Protein AF-0000000067512327 (afdb_homodimer)

pLDDT: mean 90.45, std 7.85, range [46.34, 98.44]

Nearest PDB structures (foldseek):
  7wkw-assembly1_B  TM=7.714E-01  e=4.651E-09  Arabidopsis thaliana
  7qpa-assembly1_A  TM=7.394E-01  e=1.123E-07  Arabidopsis thaliana
  7y9t-assembly1_B  TM=7.752E-01  e=3.943E-07  Arabidopsis thaliana
  3zuy-assembly1_A  TM=5.742E-01  e=1.056E-03  Neisseria meningitidis
  4n7x-assembly1_A  TM=6.232E-01  e=2.964E-03  Yersinia frederiksenii

Organism: Thermus thermophilus (strain ATCC 27634 / DSM 579 / HB8) (NCBI:txid300852)

Sequence (600 aa):
MPRMEALFNTVVPVALVVLSGYLLGRRLEMDLSTLSRLTLYALVPALILDSMYRAEYTLEGVWGLVLGFSLTYALLFLLVQGAGKLFGLSRETTKTLLVCGLFPNSGNMGLSLVYFALGEEGLRRAVVYFLLSSALMFGLGPAFIRGGGLKEGLLFTLRLPLFYALFLGLLLKALGLSLPFRLEEGVRLMGQAAIPVLLLTLGMQMGKTRFHLGPFEGAASALRLLLAPLVAYGVGALLGLPRLEHQVLVLQSATPVAVNAFLLTREFGGDALRVARSVVVSTFLAFLTVPLVLYLLGVRMPRMEALFNTVVPVALVVLSGYLLGRRLEMDLSTLSRLTLYALVPALILDSMYRAEYTLEGVWGLVLGFSLTYALLFLLVQGAGKLFGLSRETTKTLLVCGLFPNSGNMGLSLVYFALGEEGLRRAVVYFLLSSALMFGLGPAFIRGGGLKEGLLFTLRLPLFYALFLGLLLKALGLSLPFRLEEGVRLMGQAAIPVLLLTLGMQMGKTRFHLGPFEGAASALRLLLAPLVAYGVGALLGLPRLEHQVLVLQSATPVAVNAFLLTREFGGDALRVARSVVVSTFLAFLTVPLVLYLLGVR

Secondary structure (DSSP, 8-state):
-HHHHHHHHHHHHHHHHHHHHHHHHHHS---HHHHHHHIIIIIHHHHHHHHHHH----HHHHHHHHHHHHHHHHHHHHHHHHHHHHTT--HHHHHHHHHHHH-B-IIIIIHHHHHHHHHHHHHHHHHHHHHHHHHHHHHHHHHHHH---HHHHHHHHHTSHHHHHHHHHHHHHHTTPPPGGGHHHHHHHHHHTHHHHHHHHHHHHHTTS-----HHHHHHHHIIIIIHHHHHHHHHHHHT--HHHHHHHHHHHTS-B-HHHHHHHHHH-S-HHHHHHHHHHHHHHHHHHHHHHHHHHT--/-HHHHHHHHHHHHHHHHHHHHHHHHHHS---HHHHHHHIIIIIHHHHHHHHHHH----HHHHHHHHHHHHHHHHHHHHHHHHHHHHTT--HHHHHHHHHHHH-B-IIIIIHHHHHHHHHHHHHHHHHHHHHHHHHHHHHHHHHHHH---HHHHHHHHHTSHHHHHHHHHHHHHHTTPPPGGGHHHHHHHHHHTHHHHHHHHHHHHHTTS-----HHHHHHHHIIIIIHHHHHHHHHHHHT--HHHHHHHHHHHTS-B-HHHHHHHHHH-S-HHHHHHHHHHHHHHHHHHHHHHHHHHT--

Solvent-accessible surface area (backbone atoms only — not comparable to full-atom values): 28444 Å² total; per-residue (Å²): 111,77,59,60,50,35,36,38,38,34,48,44,15,53,49,49,39,21,49,51,17,23,52,45,44,71,75,41,89,64,54,64,67,35,56,49,48,47,34,52,70,46,15,42,19,24,30,40,20,46,34,42,43,66,55,85,74,50,70,66,45,53,52,39,42,54,51,36,49,52,51,31,53,52,48,50,51,50,50,50,54,48,47,23,62,73,70,65,48,53,72,66,55,36,43,50,42,45,48,36,47,71,27,53,18,25,60,45,52,17,38,45,49,35,31,60,66,51,34,70,72,33,29,43,54,32,49,52,52,31,50,53,51,48,43,46,41,43,18,43,36,48,22,65,53,58,66,47,59,64,64,61,9,44,55,51,37,69,67,37,54,47,58,55,22,38,51,50,12,42,50,37,40,74,68,65,58,76,63,68,49,45,37,57,54,25,36,39,43,32,16,56,23,24,48,41,52,33,24,22,48,49,16,26,54,48,62,72,51,73,81,50,87,45,73,64,31,47,50,33,24,44,39,14,45,47,47,37,19,49,46,24,43,52,43,22,58,74,70,62,43,55,67,66,49,33,49,41,50,20,52,34,35,28,21,23,29,18,67,62,49,24,56,48,22,60,71,47,36,72,63,30,65,59,42,45,24,21,22,43,41,15,46,62,48,28,72,64,42,44,44,54,50,36,56,73,67,64,61,109,111,76,59,61,49,36,35,39,38,32,48,44,14,54,47,50,38,21,48,50,16,23,52,45,43,71,74,41,90,65,55,63,66,36,55,48,48,46,34,52,69,44,15,42,19,23,31,39,20,45,33,42,44,66,55,85,73,50,70,67,44,54,51,39,43,53,50,34,51,51,51,31,53,51,48,51,50,51,50,49,53,48,48,23,62,74,69,64,49,52,72,66,55,37,43,49,42,46,48,37,48,71,27,51,18,26,60,44,51,18,37,43,48,35,32,60,67,51,34,70,71,32,30,44,55,34,50,53,51,31,51,54,51,48,43,47,42,42,18,43,37,47,21,64,51,56,65,47,58,65,65,62,8,43,56,50,37,68,68,38,54,48,58,54,21,39,51,50,12,43,49,37,42,75,67,64,60,74,63,68,46,44,38,57,56,24,36,40,43,32,15,56,23,25,48,42,51,33,25,23,48,50,15,26,54,48,61,74,50,72,81,49,86,45,73,63,31,47,50,34,25,43,40,13,44,47,48,36,19,49,46,25,43,53,44,26,59,74,70,61,43,55,68,67,47,33,49,41,50,20,53,35,35,28,21,24,30,20,68,62,49,25,56,48,23,61,71,46,35,71,63,28,65,59,42,44,24,21,22,44,43,14,46,61,49,28,73,64,43,44,42,55,52,38,55,74,67,64,60,109

Structure (mmCIF, N/CA/C/O backbone):
data_AF-0000000067512327-model_v1
#
loop_
_entity.id
_entity.type
_entity.pdbx_description
1 polymer Transporter
#
loop_
_atom_site.group_PDB
_atom_site.id
_atom_site.type_symbol
_atom_site.label_atom_id
_atom_site.label_alt_id
_atom_site.label_comp_id
_atom_site.label_asym_id
_atom_site.label_entity_id
_atom_site.label_seq_id
_atom_site.pdbx_PDB_ins_code
_atom_site.Cartn_x
_atom_site.Cartn_y
_atom_site.Cartn_z
_atom_site.occupancy
_atom_site.B_iso_or_equiv
_atom_site.auth_seq_id
_atom_site.auth_comp_id
_atom_site.auth_asym_id
_atom_site.auth_atom_id
_atom_site.pdbx_PDB_model_num
ATOM 1 N N . MET A 1 1 ? 24.516 -23.25 7.547 1 46.34 1 MET A N 1
ATOM 2 C CA . MET A 1 1 ? 25.141 -23.156 6.227 1 46.34 1 MET A CA 1
ATOM 3 C C . MET A 1 1 ? 24.594 -21.969 5.449 1 46.34 1 MET A C 1
ATOM 5 O O . MET A 1 1 ? 23.453 -21.578 5.629 1 46.34 1 MET A O 1
ATOM 9 N N . PRO A 1 2 ? 25.359 -21.172 4.93 1 54.31 2 PRO A N 1
ATOM 10 C CA . PRO A 1 2 ? 25.141 -19.906 4.238 1 54.31 2 PRO A CA 1
ATOM 11 C C . PRO A 1 2 ? 24 -19.984 3.225 1 54.31 2 PRO A C 1
ATOM 13 O O . PRO A 1 2 ? 23.219 -19.031 3.092 1 54.31 2 PRO A O 1
ATOM 16 N N . ARG A 1 3 ? 23.781 -21.109 2.572 1 62.19 3 ARG A N 1
ATOM 17 C CA . ARG A 1 3 ? 22.797 -21.25 1.5 1 62.19 3 ARG A CA 1
ATOM 18 C C . ARG A 1 3 ? 21.375 -21.312 2.059 1 62.19 3 ARG A C 1
ATOM 20 O O . ARG A 1 3 ? 20.469 -20.703 1.511 1 62.19 3 ARG A O 1
ATOM 27 N N . MET A 1 4 ? 21.312 -22 3.176 1 69 4 MET A N 1
ATOM 28 C CA . MET A 1 4 ? 20 -22.125 3.797 1 69 4 MET A CA 1
ATOM 29 C C . MET A 1 4 ? 19.484 -20.781 4.301 1 69 4 MET A C 1
ATOM 31 O O . MET A 1 4 ? 18.297 -20.484 4.195 1 69 4 MET A O 1
ATOM 35 N N . GLU A 1 5 ? 20.406 -20.047 4.691 1 73.75 5 GLU A N 1
ATOM 36 C CA . GLU A 1 5 ? 20.031 -18.719 5.176 1 73.75 5 GLU A CA 1
ATOM 37 C C . GLU A 1 5 ? 19.484 -17.859 4.043 1 73.75 5 GLU A C 1
ATOM 39 O O . GLU A 1 5 ? 18.531 -17.094 4.242 1 73.75 5 GLU A O 1
ATOM 44 N N . ALA A 1 6 ? 20.047 -18.109 3.006 1 72.06 6 ALA A N 1
ATOM 45 C CA . ALA A 1 6 ? 19.625 -17.328 1.853 1 72.06 6 ALA A CA 1
ATOM 46 C C . ALA A 1 6 ? 18.203 -17.656 1.441 1 72.06 6 ALA A C 1
ATOM 48 O O . ALA A 1 6 ? 17.438 -16.781 1.052 1 72.06 6 ALA A O 1
ATOM 49 N N . LEU A 1 7 ? 17.922 -18.891 1.667 1 78 7 LEU A N 1
ATOM 50 C CA . LEU A 1 7 ? 16.578 -19.344 1.303 1 78 7 LEU A CA 1
ATOM 51 C C . LEU A 1 7 ? 15.539 -18.75 2.23 1 78 7 LEU A C 1
ATOM 53 O O . LEU A 1 7 ? 14.492 -18.281 1.772 1 78 7 LEU A O 1
ATOM 57 N N . PHE A 1 8 ? 15.953 -18.641 3.404 1 82.81 8 PHE A N 1
ATOM 58 C CA . PHE A 1 8 ? 15.016 -18.109 4.387 1 82.81 8 PHE A CA 1
ATOM 59 C C . PHE A 1 8 ? 14.93 -16.594 4.289 1 82.81 8 PHE A C 1
ATOM 61 O O . PHE A 1 8 ? 13.898 -16 4.629 1 82.81 8 PHE A O 1
ATOM 68 N N . ASN A 1 9 ? 15.914 -16.031 3.676 1 82.75 9 ASN A N 1
ATOM 69 C CA . ASN A 1 9 ? 15.938 -14.578 3.502 1 82.75 9 ASN A CA 1
ATOM 70 C C . ASN A 1 9 ? 14.898 -14.117 2.486 1 82.75 9 ASN A C 1
ATOM 72 O O . ASN A 1 9 ? 14.484 -12.953 2.496 1 82.75 9 ASN A O 1
ATOM 76 N N . THR A 1 10 ? 14.484 -15.062 1.72 1 83.75 10 THR A N 1
ATOM 77 C CA . THR A 1 10 ? 13.484 -14.727 0.713 1 83.75 10 THR A CA 1
ATOM 78 C C . THR A 1 10 ? 12.078 -15.023 1.229 1 83.75 10 THR A C 1
ATOM 80 O O . THR A 1 10 ? 11.164 -14.211 1.061 1 83.75 10 THR A O 1
ATOM 83 N N . VAL A 1 11 ? 11.953 -16.016 1.923 1 89.25 11 VAL A N 1
ATOM 84 C CA . VAL A 1 11 ? 10.625 -16.547 2.24 1 89.25 11 VAL A CA 1
ATOM 85 C C . VAL A 1 11 ? 10.109 -15.906 3.529 1 89.25 11 VAL A C 1
ATOM 87 O O . VAL A 1 11 ? 8.922 -15.633 3.66 1 89.25 11 VAL A O 1
ATOM 90 N N . VAL A 1 12 ? 10.961 -15.609 4.434 1 90.5 12 VAL A N 1
ATOM 91 C CA . VAL A 1 12 ? 10.555 -15.195 5.773 1 90.5 12 VAL A CA 1
ATOM 92 C C . VAL A 1 12 ? 9.922 -13.805 5.715 1 90.5 12 VAL A C 1
ATOM 94 O O . VAL A 1 12 ? 8.883 -13.562 6.336 1 90.5 12 VAL A O 1
ATOM 97 N N . PRO A 1 13 ? 10.484 -12.891 4.977 1 92 13 PRO A N 1
ATOM 98 C CA . PRO A 1 13 ? 9.812 -11.594 4.863 1 92 13 PRO A CA 1
ATOM 99 C C . PRO A 1 13 ? 8.414 -11.703 4.258 1 92 13 PRO A C 1
ATOM 101 O O . PRO A 1 13 ? 7.488 -11.023 4.707 1 92 13 PRO A O 1
ATOM 104 N N . VAL A 1 14 ? 8.32 -12.523 3.297 1 92.44 14 VAL A N 1
ATOM 105 C CA . VAL A 1 14 ? 7.023 -12.742 2.656 1 92.44 14 VAL A CA 1
ATOM 106 C C . VAL A 1 14 ? 6.043 -13.344 3.658 1 92.44 14 VAL A C 1
ATOM 108 O O . VAL A 1 14 ? 4.902 -12.898 3.77 1 92.44 14 VAL A O 1
ATOM 111 N N . ALA A 1 15 ? 6.527 -14.297 4.367 1 93.56 15 ALA A N 1
ATOM 112 C CA . ALA A 1 15 ? 5.711 -14.969 5.375 1 93.56 15 ALA A CA 1
ATOM 113 C C . ALA A 1 15 ? 5.262 -13.992 6.457 1 93.56 15 ALA A C 1
ATOM 115 O O . ALA A 1 15 ? 4.137 -14.086 6.953 1 93.56 15 ALA A O 1
ATOM 116 N N . LEU A 1 16 ? 6.094 -13.102 6.82 1 94.38 16 LEU A N 1
ATOM 117 C CA . LEU A 1 16 ? 5.77 -12.109 7.844 1 94.38 16 LEU A CA 1
ATOM 118 C C . LEU A 1 16 ? 4.59 -11.25 7.414 1 94.38 16 LEU A C 1
ATOM 120 O O . LEU A 1 16 ? 3.682 -10.992 8.203 1 94.38 16 LEU A O 1
ATOM 124 N N . VAL A 1 17 ? 4.602 -10.812 6.184 1 95.62 17 VAL A N 1
ATOM 125 C CA . VAL A 1 17 ? 3.541 -9.938 5.695 1 95.62 17 VAL A CA 1
ATOM 126 C C . VAL A 1 17 ? 2.23 -10.719 5.602 1 95.62 17 VAL A C 1
ATOM 128 O O . VAL A 1 17 ? 1.178 -10.227 6.008 1 95.62 17 VAL A O 1
ATOM 131 N N . VAL A 1 18 ? 2.32 -11.953 5.125 1 94.56 18 VAL A N 1
ATOM 132 C CA . VAL A 1 18 ? 1.135 -12.797 5.031 1 94.56 18 VAL A CA 1
ATOM 133 C C . VAL A 1 18 ? 0.573 -13.055 6.426 1 94.56 18 VAL A C 1
ATOM 135 O O . VAL A 1 18 ? -0.638 -12.977 6.641 1 94.56 18 VAL A O 1
ATOM 138 N N . LEU A 1 19 ? 1.447 -13.367 7.332 1 95.06 19 LEU A N 1
ATOM 139 C CA . LEU A 1 19 ? 1.028 -13.633 8.703 1 95.06 19 LEU A CA 1
ATOM 140 C C . LEU A 1 19 ? 0.368 -12.406 9.32 1 95.06 19 LEU A C 1
ATOM 142 O O . LEU A 1 19 ? -0.616 -12.523 10.055 1 95.06 19 LEU A O 1
ATOM 146 N N . SER A 1 20 ? 0.901 -11.258 9.078 1 96.31 20 SER A N 1
ATOM 147 C CA . SER A 1 20 ? 0.297 -10.016 9.555 1 96.31 20 SER A CA 1
ATOM 148 C C . SER A 1 20 ? -1.125 -9.852 9.031 1 96.31 20 SER A C 1
ATOM 150 O O . SER A 1 20 ? -2.025 -9.453 9.773 1 96.31 20 SER A O 1
ATOM 152 N N . GLY A 1 21 ? -1.247 -10.117 7.738 1 96 21 GLY A N 1
ATOM 153 C CA . GLY A 1 21 ? -2.588 -10.102 7.176 1 96 21 GLY A CA 1
ATOM 154 C C . GLY A 1 21 ? -3.514 -11.125 7.816 1 96 21 GLY A C 1
ATOM 155 O O . GLY A 1 21 ? -4.668 -10.812 8.117 1 96 21 GLY A O 1
ATOM 156 N N . TYR A 1 22 ? -2.988 -12.281 8.031 1 94.44 22 TYR A N 1
ATOM 157 C CA . TYR A 1 22 ? -3.754 -13.352 8.664 1 94.44 22 TYR A CA 1
ATOM 158 C C . TYR A 1 22 ? -4.254 -12.93 10.039 1 94.44 22 TYR A C 1
ATOM 160 O O . TYR A 1 22 ? -5.438 -13.094 10.352 1 94.44 22 TYR A O 1
ATOM 168 N N . LEU A 1 23 ? -3.432 -12.352 10.828 1 95.44 23 LEU A N 1
ATOM 169 C CA . LEU A 1 23 ? -3.773 -11.93 12.18 1 95.44 23 LEU A CA 1
ATOM 170 C C . LEU A 1 23 ? -4.75 -10.758 12.156 1 95.44 23 LEU A C 1
ATOM 172 O O . LEU A 1 23 ? -5.695 -10.719 12.938 1 95.44 23 LEU A O 1
ATOM 176 N N . LEU A 1 24 ? -4.531 -9.898 11.266 1 94.44 24 LEU A N 1
ATOM 177 C CA . LEU A 1 24 ? -5.406 -8.734 11.141 1 94.44 24 LEU A CA 1
ATOM 178 C C . LEU A 1 24 ? -6.816 -9.156 10.734 1 94.44 24 LEU A C 1
ATOM 180 O O . LEU A 1 24 ? -7.801 -8.664 11.289 1 94.44 24 LEU A O 1
ATOM 184 N N . GLY A 1 25 ? -6.871 -9.992 9.766 1 93.62 25 GLY A N 1
ATOM 185 C CA . GLY A 1 25 ? -8.156 -10.469 9.281 1 93.62 25 GLY A CA 1
ATOM 186 C C . GLY A 1 25 ? -8.93 -11.258 10.328 1 93.62 25 GLY A C 1
ATOM 187 O O . GLY A 1 25 ? -10.164 -11.281 10.297 1 93.62 25 GLY A O 1
ATOM 188 N N . ARG A 1 26 ? -8.266 -11.883 11.242 1 92.81 26 ARG A N 1
ATOM 189 C CA . ARG A 1 26 ? -8.914 -12.648 12.305 1 92.81 26 ARG A CA 1
ATOM 190 C C . ARG A 1 26 ? -9.391 -11.734 13.422 1 92.81 26 ARG A C 1
ATOM 192 O O . ARG A 1 26 ? -10.375 -12.039 14.102 1 92.81 26 ARG A O 1
ATOM 199 N N . ARG A 1 27 ? -8.773 -10.609 13.578 1 92.25 27 ARG A N 1
ATOM 200 C CA . ARG A 1 27 ? -9.039 -9.75 14.727 1 92.25 27 ARG A CA 1
ATOM 201 C C . ARG A 1 27 ? -10.016 -8.641 14.359 1 92.25 27 ARG A C 1
ATOM 203 O O . ARG A 1 27 ? -10.758 -8.148 15.219 1 92.25 27 ARG A O 1
ATOM 210 N N . LEU A 1 28 ? -9.961 -8.258 13.133 1 93 28 LEU A N 1
ATOM 211 C CA . LEU A 1 28 ? -10.789 -7.137 12.711 1 93 28 LEU A CA 1
ATOM 212 C C . LEU A 1 28 ? -11.664 -7.523 11.523 1 93 28 LEU A C 1
ATOM 214 O O . LEU A 1 28 ? -11.289 -8.375 10.719 1 93 28 LEU A O 1
ATOM 218 N N . GLU A 1 29 ? -12.812 -6.867 11.445 1 92.88 29 GLU A N 1
ATOM 219 C CA . GLU A 1 29 ? -13.664 -7.051 10.273 1 92.88 29 GLU A CA 1
ATOM 220 C C . GLU A 1 29 ? -13.109 -6.309 9.062 1 92.88 29 GLU A C 1
ATOM 222 O O . GLU A 1 29 ? -13.031 -5.078 9.062 1 92.88 29 GLU A O 1
ATOM 227 N N . MET A 1 30 ? -12.766 -7.09 8.07 1 94.81 30 MET A N 1
ATOM 228 C CA . MET A 1 30 ? -12.195 -6.527 6.848 1 94.81 30 MET A CA 1
ATOM 229 C C . MET A 1 30 ? -13.047 -6.879 5.633 1 94.81 30 MET A C 1
ATOM 231 O O . MET A 1 30 ? -13.531 -8.008 5.516 1 94.81 30 MET A O 1
ATOM 235 N N . ASP A 1 31 ? -13.234 -5.914 4.805 1 95.56 31 ASP A N 1
ATOM 236 C CA . ASP A 1 31 ? -13.922 -6.148 3.535 1 95.56 31 ASP A CA 1
ATOM 237 C C . ASP A 1 31 ? -12.922 -6.488 2.428 1 95.56 31 ASP A C 1
ATOM 239 O O . ASP A 1 31 ? -12.359 -5.59 1.796 1 95.56 31 ASP A O 1
ATOM 243 N N . LEU A 1 32 ? -12.844 -7.73 2.107 1 92.69 32 LEU A N 1
ATOM 244 C CA . LEU A 1 32 ? -11.859 -8.211 1.144 1 92.69 32 LEU A CA 1
ATOM 245 C C . LEU A 1 32 ? -12.156 -7.672 -0.252 1 92.69 32 LEU A C 1
ATOM 247 O O . LEU A 1 32 ? -11.242 -7.484 -1.058 1 92.69 32 LEU A O 1
ATOM 251 N N . SER A 1 33 ? -13.383 -7.414 -0.538 1 92.69 33 SER A N 1
ATOM 252 C CA . SER A 1 33 ? -13.734 -6.855 -1.84 1 92.69 33 SER A CA 1
ATOM 253 C C . SER A 1 33 ? -13.102 -5.484 -2.041 1 92.69 33 SER A C 1
ATOM 255 O O . SER A 1 33 ? -12.664 -5.152 -3.145 1 92.69 33 SER A O 1
ATOM 257 N N . THR A 1 34 ? -13.062 -4.727 -0.989 1 95.88 34 THR A N 1
ATOM 258 C CA . THR A 1 34 ? -12.445 -3.406 -1.041 1 95.88 34 THR A CA 1
ATOM 259 C C . THR A 1 34 ? -10.953 -3.52 -1.341 1 95.88 34 THR A C 1
ATOM 261 O O . THR A 1 34 ? -10.422 -2.779 -2.172 1 95.88 34 THR A O 1
ATOM 264 N N . LEU A 1 35 ? -10.297 -4.406 -0.688 1 95.44 35 LEU A N 1
ATOM 265 C CA . LEU A 1 35 ? -8.867 -4.594 -0.899 1 95.44 35 LEU A CA 1
ATOM 266 C C . LEU A 1 35 ? -8.594 -5.129 -2.301 1 95.44 35 LEU A C 1
ATOM 268 O O . LEU A 1 35 ? -7.625 -4.719 -2.945 1 95.44 35 LEU A O 1
ATOM 272 N N . SER A 1 36 ? -9.414 -5.98 -2.766 1 91 36 SER A N 1
ATOM 273 C CA . SER A 1 36 ? -9.281 -6.52 -4.117 1 91 36 SER A CA 1
ATOM 274 C C . SER A 1 36 ? -9.477 -5.434 -5.168 1 91 36 SER A C 1
ATOM 276 O O . SER A 1 36 ? -8.727 -5.355 -6.137 1 91 36 SER A O 1
ATOM 278 N N . ARG A 1 37 ? -10.469 -4.633 -4.945 1 92.81 37 ARG A N 1
ATOM 279 C CA . ARG A 1 37 ? -10.727 -3.539 -5.875 1 92.81 37 ARG A CA 1
ATOM 280 C C . ARG A 1 37 ? -9.57 -2.545 -5.887 1 92.81 37 ARG A C 1
ATOM 282 O O . ARG A 1 37 ? -9.156 -2.078 -6.953 1 92.81 37 ARG A O 1
ATOM 289 N N . LEU A 1 38 ? -9.094 -2.254 -4.723 1 95.69 38 LEU A N 1
ATOM 290 C CA . LEU A 1 38 ? -7.965 -1.341 -4.605 1 95.69 38 LEU A CA 1
ATOM 291 C C . LEU A 1 38 ? -6.77 -1.853 -5.398 1 95.69 38 LEU A C 1
ATOM 293 O O . LEU A 1 38 ? -6.145 -1.096 -6.148 1 95.69 38 LEU A O 1
ATOM 297 N N . THR A 1 39 ? -6.434 -3.105 -5.238 1 94.62 39 THR A N 1
ATOM 298 C CA . THR A 1 39 ? -5.262 -3.686 -5.883 1 94.62 39 THR A CA 1
ATOM 299 C C . THR A 1 39 ? -5.496 -3.852 -7.383 1 94.62 39 THR A C 1
ATOM 301 O O . THR A 1 39 ? -4.629 -3.52 -8.195 1 94.62 39 THR A O 1
ATOM 304 N N . LEU A 1 40 ? -6.664 -4.281 -7.762 1 90.31 40 LEU A N 1
ATOM 305 C CA . LEU A 1 40 ? -6.965 -4.613 -9.148 1 90.31 40 LEU A CA 1
ATOM 306 C C . LEU A 1 40 ? -7.074 -3.354 -10 1 90.31 40 LEU A C 1
ATOM 308 O O . LEU A 1 40 ? -6.676 -3.35 -11.164 1 90.31 40 LEU A O 1
ATOM 312 N N . TYR A 1 41 ? -7.57 -2.277 -9.391 1 93.19 41 TYR A N 1
ATOM 313 C CA . TYR A 1 41 ? -7.922 -1.138 -10.227 1 93.19 41 TYR A CA 1
ATOM 314 C C . TYR A 1 41 ? -6.93 0.004 -10.039 1 93.19 41 TYR A C 1
ATOM 316 O O . TYR A 1 41 ? -6.898 0.941 -10.844 1 93.19 41 TYR A O 1
ATOM 324 N N . ALA A 1 42 ? -6.125 -0.118 -9.055 1 95.69 42 ALA A N 1
ATOM 325 C CA . ALA A 1 42 ? -5.23 1.017 -8.836 1 95.69 42 ALA A CA 1
ATOM 326 C C . ALA A 1 42 ? -3.785 0.556 -8.688 1 95.69 42 ALA A C 1
ATOM 328 O O . ALA A 1 42 ? -2.924 0.925 -9.484 1 95.69 42 ALA A O 1
ATOM 329 N N . LEU A 1 43 ? -3.5 -0.317 -7.762 1 96.88 43 LEU A N 1
ATOM 330 C CA . LEU A 1 43 ? -2.127 -0.609 -7.371 1 96.88 43 LEU A CA 1
ATOM 331 C C . LEU A 1 43 ? -1.437 -1.479 -8.414 1 96.88 43 LEU A C 1
ATOM 333 O O . LEU A 1 43 ? -0.333 -1.162 -8.867 1 96.88 43 LEU A O 1
ATOM 337 N N . VAL A 1 44 ? -2.082 -2.533 -8.836 1 94.44 44 VAL A N 1
ATOM 338 C CA . VAL A 1 44 ? -1.479 -3.475 -9.773 1 94.44 44 VAL A CA 1
ATOM 339 C C . VAL A 1 44 ? -1.31 -2.811 -11.133 1 94.44 44 VAL A C 1
ATOM 341 O O . VAL A 1 44 ? -0.242 -2.896 -11.742 1 94.44 44 VAL A O 1
ATOM 344 N N . PRO A 1 45 ? -2.334 -2.109 -11.602 1 94.38 45 PRO A N 1
ATOM 345 C CA . PRO A 1 45 ? -2.123 -1.383 -12.859 1 94.38 45 PRO A CA 1
ATOM 346 C C . PRO A 1 45 ? -0.947 -0.412 -12.789 1 94.38 45 PRO A C 1
ATOM 348 O O . PRO A 1 45 ? -0.184 -0.289 -13.75 1 94.38 45 PRO A O 1
ATOM 351 N N . ALA A 1 46 ? -0.814 0.252 -11.68 1 95.69 46 ALA A N 1
ATOM 352 C CA . ALA A 1 46 ? 0.316 1.161 -11.508 1 95.69 46 ALA A CA 1
ATOM 353 C C . ALA A 1 46 ? 1.64 0.401 -11.531 1 95.69 46 ALA A C 1
ATOM 355 O O . ALA A 1 46 ? 2.619 0.866 -12.125 1 95.69 46 ALA A O 1
ATOM 356 N N . LEU A 1 47 ? 1.679 -0.713 -10.898 1 94.62 47 LEU A N 1
ATOM 357 C CA . LEU A 1 47 ? 2.875 -1.549 -10.883 1 94.62 47 LEU A CA 1
ATOM 358 C C . LEU A 1 47 ? 3.244 -1.985 -12.297 1 94.62 47 LEU A C 1
ATOM 360 O O . LEU A 1 47 ? 4.414 -1.918 -12.688 1 94.62 47 LEU A O 1
ATOM 364 N N . ILE A 1 48 ? 2.254 -2.43 -13.039 1 93.94 48 ILE A N 1
ATOM 365 C CA . ILE A 1 48 ? 2.469 -2.904 -14.398 1 93.94 48 ILE A CA 1
ATOM 366 C C . ILE A 1 48 ? 2.957 -1.754 -15.273 1 93.94 48 ILE A C 1
ATOM 368 O O . ILE A 1 48 ? 3.934 -1.9 -16.016 1 93.94 48 ILE A O 1
ATOM 372 N N . LEU A 1 49 ? 2.264 -0.608 -15.164 1 93.69 49 LEU A N 1
ATOM 373 C CA . LEU A 1 49 ? 2.66 0.564 -15.938 1 93.69 49 LEU A CA 1
ATOM 374 C C . LEU A 1 49 ? 4.105 0.949 -15.633 1 93.69 49 LEU A C 1
ATOM 376 O O . LEU A 1 49 ? 4.902 1.153 -16.547 1 93.69 49 LEU A O 1
ATOM 380 N N . ASP A 1 50 ? 4.438 1.009 -14.391 1 92.75 50 ASP A N 1
ATOM 381 C CA . ASP A 1 50 ? 5.789 1.376 -13.977 1 92.75 50 ASP A CA 1
ATOM 382 C C . ASP A 1 50 ? 6.812 0.357 -14.477 1 92.75 50 ASP A C 1
ATOM 384 O O . ASP A 1 50 ? 7.887 0.73 -14.953 1 92.75 50 ASP A O 1
ATOM 388 N N . SER A 1 51 ? 6.488 -0.917 -14.328 1 90.19 51 SER A N 1
ATOM 389 C CA . SER A 1 51 ? 7.387 -1.996 -14.727 1 90.19 51 SER A CA 1
ATOM 390 C C . SER A 1 51 ? 7.641 -1.98 -16.234 1 90.19 51 SER A C 1
ATOM 392 O O . SER A 1 51 ? 8.781 -2.152 -16.672 1 90.19 51 SER A O 1
ATOM 394 N N . MET A 1 52 ? 6.613 -1.785 -16.984 1 89.69 52 MET A N 1
ATOM 395 C CA . MET A 1 52 ? 6.738 -1.788 -18.438 1 89.69 52 MET A CA 1
ATOM 396 C C . MET A 1 52 ? 7.449 -0.53 -18.922 1 89.69 52 MET A C 1
ATOM 398 O O . MET A 1 52 ? 8.242 -0.585 -19.859 1 89.69 52 MET A O 1
ATOM 402 N N . TYR A 1 53 ? 7.105 0.541 -18.234 1 87.81 53 TYR A N 1
ATOM 403 C CA . TYR A 1 53 ? 7.723 1.815 -18.578 1 87.81 53 TYR A CA 1
ATOM 404 C C . TYR A 1 53 ? 9.234 1.764 -18.375 1 87.81 53 TYR A C 1
ATOM 406 O O . TYR A 1 53 ? 9.992 2.355 -19.141 1 87.81 53 TYR A O 1
ATOM 414 N N . ARG A 1 54 ? 9.68 0.997 -17.453 1 86.25 54 ARG A N 1
ATOM 415 C CA . ARG A 1 54 ? 11.086 0.978 -17.094 1 86.25 54 ARG A CA 1
ATOM 416 C C . ARG A 1 54 ? 11.773 -0.276 -17.625 1 86.25 54 ARG A C 1
ATOM 418 O O . ARG A 1 54 ? 12.984 -0.455 -17.438 1 86.25 54 ARG A O 1
ATOM 425 N N . ALA A 1 55 ? 11.086 -1.088 -18.219 1 82.38 55 ALA A N 1
ATOM 426 C CA . ALA A 1 55 ? 11.578 -2.4 -18.625 1 82.38 55 ALA A CA 1
ATOM 427 C C . ALA A 1 55 ? 12.68 -2.27 -19.672 1 82.38 55 ALA A C 1
ATOM 429 O O . ALA A 1 55 ? 12.578 -1.456 -20.594 1 82.38 55 ALA A O 1
ATOM 430 N N . GLU A 1 56 ? 13.711 -2.895 -19.344 1 82.19 56 GLU A N 1
ATOM 431 C CA . GLU A 1 56 ? 14.781 -3.123 -20.312 1 82.19 56 GLU A CA 1
ATOM 432 C C . GLU A 1 56 ? 14.898 -4.605 -20.656 1 82.19 56 GLU A C 1
ATOM 434 O O . GLU A 1 56 ? 15.531 -5.367 -19.922 1 82.19 56 GLU A O 1
ATOM 439 N N . TYR A 1 57 ? 14.148 -4.996 -21.719 1 78.44 57 TYR A N 1
ATOM 440 C CA . TYR A 1 57 ? 14.117 -6.406 -22.078 1 78.44 57 TYR A CA 1
ATOM 441 C C . TYR A 1 57 ? 14.922 -6.664 -23.344 1 78.44 57 TYR A C 1
ATOM 443 O O . TYR A 1 57 ? 14.977 -5.816 -24.234 1 78.44 57 TYR A O 1
ATOM 451 N N . THR A 1 58 ? 15.586 -7.766 -23.281 1 80 58 THR A N 1
ATOM 452 C CA . THR A 1 58 ? 16.047 -8.273 -24.578 1 80 58 THR A CA 1
ATOM 453 C C . THR A 1 58 ? 14.914 -9.008 -25.297 1 80 58 THR A C 1
ATOM 455 O O . THR A 1 58 ? 14.039 -9.602 -24.656 1 80 58 THR A O 1
ATOM 458 N N . LEU A 1 59 ? 14.852 -8.805 -26.562 1 81.81 59 LEU A N 1
ATOM 459 C CA . LEU A 1 59 ? 13.852 -9.531 -27.328 1 81.81 59 LEU A CA 1
ATOM 460 C C . LEU A 1 59 ? 13.898 -11.023 -27.016 1 81.81 59 LEU A C 1
ATOM 462 O O . LEU A 1 59 ? 12.852 -11.664 -26.875 1 81.81 59 LEU A O 1
ATOM 466 N N . GLU A 1 60 ? 15.078 -11.5 -26.844 1 83.25 60 GLU A N 1
ATOM 467 C CA . GLU A 1 60 ? 15.281 -12.914 -26.531 1 83.25 60 GLU A CA 1
ATOM 468 C C . GLU A 1 60 ? 14.68 -13.266 -25.172 1 83.25 60 GLU A C 1
ATOM 470 O O . GLU A 1 60 ? 14.086 -14.336 -25.016 1 83.25 60 GLU A O 1
ATOM 475 N N . GLY A 1 61 ? 14.805 -12.375 -24.344 1 87.56 61 GLY A N 1
ATOM 476 C CA . GLY A 1 61 ? 14.297 -12.625 -23 1 87.56 61 GLY A CA 1
ATOM 477 C C . GLY A 1 61 ? 12.781 -12.641 -22.922 1 87.56 61 GLY A C 1
ATOM 478 O O . GLY A 1 61 ? 12.195 -13.562 -22.359 1 87.56 61 GLY A O 1
ATOM 479 N N . VAL A 1 62 ? 12.203 -11.711 -23.516 1 88.19 62 VAL A N 1
ATOM 480 C CA . VAL A 1 62 ? 10.75 -11.586 -23.453 1 88.19 62 VAL A CA 1
ATOM 481 C C . VAL A 1 62 ? 10.102 -12.719 -24.234 1 88.19 62 VAL A C 1
ATOM 483 O O . VAL A 1 62 ? 9.172 -13.367 -23.75 1 88.19 62 VAL A O 1
ATOM 486 N N . TRP A 1 63 ? 10.617 -12.953 -25.406 1 91.81 63 TRP A N 1
ATOM 487 C CA . TRP A 1 63 ? 10.078 -14.031 -26.219 1 91.81 63 TRP A CA 1
ATOM 488 C C . TRP A 1 63 ? 10.32 -15.383 -25.578 1 91.81 63 TRP A C 1
ATOM 490 O O . TRP A 1 63 ? 9.484 -16.281 -25.656 1 91.81 63 TRP A O 1
ATOM 500 N N . GLY A 1 64 ? 11.445 -15.484 -25 1 93.94 64 GLY A N 1
ATOM 501 C CA . GLY A 1 64 ? 11.734 -16.703 -24.266 1 93.94 64 GLY A CA 1
ATOM 502 C C . GLY A 1 64 ? 10.773 -16.953 -23.125 1 93.94 64 GLY A C 1
ATOM 503 O O . GLY A 1 64 ? 10.328 -18.094 -22.922 1 93.94 64 GLY A O 1
ATOM 504 N N . LEU A 1 65 ? 10.5 -15.938 -22.453 1 95 65 LEU A N 1
ATOM 505 C CA . LEU A 1 65 ? 9.578 -16.062 -21.328 1 95 65 LEU A CA 1
ATOM 506 C C . LEU A 1 65 ? 8.172 -16.406 -21.812 1 95 65 LEU A C 1
ATOM 508 O O . LEU A 1 65 ? 7.496 -17.234 -21.203 1 95 65 LEU A O 1
ATOM 512 N N . VAL A 1 66 ? 7.754 -15.773 -22.891 1 95.81 66 VAL A N 1
ATOM 513 C CA . VAL A 1 66 ? 6.43 -16.031 -23.453 1 95.81 66 VAL A CA 1
ATOM 514 C C . VAL A 1 66 ? 6.34 -17.484 -23.922 1 95.81 66 VAL A C 1
ATOM 516 O O . VAL A 1 66 ? 5.375 -18.188 -23.594 1 95.81 66 VAL A O 1
ATOM 519 N N . LEU A 1 67 ? 7.324 -17.906 -24.594 1 97.12 67 LEU A N 1
ATOM 520 C CA . LEU A 1 67 ? 7.359 -19.266 -25.094 1 97.12 67 LEU A CA 1
ATOM 521 C C . LEU A 1 67 ? 7.48 -20.266 -23.938 1 97.12 67 LEU A C 1
ATOM 523 O O . LEU A 1 67 ? 6.84 -21.312 -23.953 1 97.12 67 LEU A O 1
ATOM 527 N N . GLY A 1 68 ? 8.352 -19.906 -23 1 98.06 68 GLY A N 1
ATOM 528 C CA . GLY A 1 68 ? 8.484 -20.75 -21.828 1 98.06 68 GLY A CA 1
ATOM 529 C C . GLY A 1 68 ? 7.188 -20.922 -21.062 1 98.06 68 GLY A C 1
ATOM 530 O O . GLY A 1 68 ? 6.828 -22.031 -20.672 1 98.06 68 GLY A O 1
ATOM 531 N N . PHE A 1 69 ? 6.543 -19.859 -20.891 1 98.06 69 PHE A N 1
ATOM 532 C CA . PHE A 1 69 ? 5.25 -19.891 -20.219 1 98.06 69 PHE A CA 1
ATOM 533 C C . PHE A 1 69 ? 4.262 -20.766 -21 1 98.06 69 PHE A C 1
ATOM 535 O O . PHE A 1 69 ? 3.631 -21.656 -20.422 1 98.06 69 PHE A O 1
ATOM 542 N N . SER A 1 70 ? 4.145 -20.531 -22.281 1 97.69 70 SER A N 1
ATOM 543 C CA . SER A 1 70 ? 3.174 -21.219 -23.109 1 97.69 70 SER A CA 1
ATOM 544 C C . SER A 1 70 ? 3.428 -22.719 -23.125 1 97.69 70 SER A C 1
ATOM 546 O O . SER A 1 70 ? 2.496 -23.516 -22.969 1 97.69 70 SER A O 1
ATOM 548 N N . LEU A 1 71 ? 4.637 -23.078 -23.266 1 98.25 71 LEU A N 1
ATOM 549 C CA . LEU A 1 71 ? 4.984 -24.484 -23.312 1 98.25 71 LEU A CA 1
ATOM 550 C C . LEU A 1 71 ? 4.77 -25.156 -21.953 1 98.25 71 LEU A C 1
ATOM 552 O O . LEU A 1 71 ? 4.297 -26.281 -21.875 1 98.25 71 LEU A O 1
ATOM 556 N N . THR A 1 72 ? 5.152 -24.453 -20.891 1 98.31 72 THR A N 1
ATOM 557 C CA . THR A 1 72 ? 4.965 -24.984 -19.531 1 98.31 72 THR A CA 1
ATOM 558 C C . THR A 1 72 ? 3.494 -25.297 -19.281 1 98.31 72 THR A C 1
ATOM 560 O O . THR A 1 72 ? 3.154 -26.391 -18.812 1 98.31 72 THR A O 1
ATOM 563 N N . TYR A 1 73 ? 2.621 -24.422 -19.609 1 97.31 73 TYR A N 1
ATOM 564 C CA . TYR A 1 73 ? 1.216 -24.578 -19.25 1 97.31 73 TYR A CA 1
ATOM 565 C C . TYR A 1 73 ? 0.496 -25.484 -20.219 1 97.31 73 TYR A C 1
ATOM 567 O O . TYR A 1 73 ? -0.474 -26.156 -19.859 1 97.31 73 TYR A O 1
ATOM 575 N N . ALA A 1 74 ? 0.993 -25.531 -21.484 1 97.25 74 ALA A N 1
ATOM 576 C CA . ALA A 1 74 ? 0.486 -26.547 -22.406 1 97.25 74 ALA A CA 1
ATOM 577 C C . ALA A 1 74 ? 0.811 -27.938 -21.906 1 97.25 74 ALA A C 1
ATOM 579 O O . ALA A 1 74 ? -0.042 -28.828 -21.938 1 97.25 74 ALA A O 1
ATOM 580 N N . LEU A 1 75 ? 2.016 -28.078 -21.469 1 97.94 75 LEU A N 1
ATOM 581 C CA . LEU A 1 75 ? 2.441 -29.375 -20.969 1 97.94 75 LEU A CA 1
ATOM 582 C C . LEU A 1 75 ? 1.691 -29.75 -19.703 1 97.94 75 LEU A C 1
ATOM 584 O O . LEU A 1 75 ? 1.301 -30.906 -19.516 1 97.94 75 LEU A O 1
ATOM 588 N N . LEU A 1 76 ? 1.526 -28.812 -18.797 1 97.5 76 LEU A N 1
ATOM 589 C CA . LEU A 1 76 ? 0.768 -29.062 -17.578 1 97.5 76 LEU A CA 1
ATOM 590 C C . LEU A 1 76 ? -0.666 -29.469 -17.906 1 97.5 76 LEU A C 1
ATOM 592 O O . LEU A 1 76 ? -1.214 -30.375 -17.281 1 97.5 76 LEU A O 1
ATOM 596 N N . PHE A 1 77 ? -1.264 -28.781 -18.859 1 96 77 PHE A N 1
ATOM 597 C CA . PHE A 1 77 ? -2.611 -29.109 -19.297 1 96 77 PHE A CA 1
ATOM 598 C C . PHE A 1 77 ? -2.682 -30.562 -19.781 1 96 77 PHE A C 1
ATOM 600 O O . PHE A 1 77 ? -3.564 -31.312 -19.359 1 96 77 PHE A O 1
ATOM 607 N N . LEU A 1 78 ? -1.747 -30.922 -20.594 1 96.94 78 LEU A N 1
ATOM 608 C CA . LEU A 1 78 ? -1.724 -32.281 -21.156 1 96.94 78 LEU A CA 1
ATOM 609 C C . LEU A 1 78 ? -1.467 -33.312 -20.078 1 96.94 78 LEU A C 1
ATOM 611 O O . LEU A 1 78 ? -2.062 -34.406 -20.094 1 96.94 78 LEU A O 1
ATOM 615 N N . LEU A 1 79 ? -0.62 -33 -19.156 1 96.25 79 LEU A N 1
ATOM 616 C CA . LEU A 1 79 ? -0.296 -33.906 -18.078 1 96.25 79 LEU A CA 1
ATOM 617 C C . LEU A 1 79 ? -1.502 -34.156 -17.172 1 96.25 79 LEU A C 1
ATOM 619 O O . LEU A 1 79 ? -1.768 -35.281 -16.766 1 96.25 79 LEU A O 1
ATOM 623 N N . VAL A 1 80 ? -2.205 -33.094 -16.844 1 95.38 80 VAL A N 1
ATOM 624 C CA . VAL A 1 80 ? -3.373 -33.219 -15.984 1 95.38 80 VAL A CA 1
ATOM 625 C C . VAL A 1 80 ? -4.48 -33.969 -16.719 1 95.38 80 VAL A C 1
ATOM 627 O O . VAL A 1 80 ? -5.148 -34.844 -16.141 1 95.38 80 VAL A O 1
ATOM 630 N N . GLN A 1 81 ? -4.711 -33.688 -18.016 1 94.06 81 GLN A N 1
ATOM 631 C CA . GLN A 1 81 ? -5.691 -34.406 -18.828 1 94.06 81 GLN A CA 1
ATOM 632 C C . GLN A 1 81 ? -5.348 -35.875 -18.922 1 94.06 81 GLN A C 1
ATOM 634 O O . GLN A 1 81 ? -6.227 -36.75 -18.797 1 94.06 81 GLN A O 1
ATOM 639 N N . GLY A 1 82 ? -4.125 -36.125 -19.203 1 94.81 82 GLY A N 1
ATOM 640 C CA . GLY A 1 82 ? -3.668 -37.5 -19.281 1 94.81 82 GLY A CA 1
ATOM 641 C C . GLY A 1 82 ? -3.822 -38.281 -17.984 1 94.81 82 GLY A C 1
ATOM 642 O O . GLY A 1 82 ? -4.254 -39.438 -17.984 1 94.81 82 GLY A O 1
ATOM 643 N N . ALA A 1 83 ? -3.402 -37.656 -16.875 1 92.62 83 ALA A N 1
ATOM 644 C CA . ALA A 1 83 ? -3.555 -38.281 -15.57 1 92.62 83 ALA A CA 1
ATOM 645 C C . ALA A 1 83 ? -5.023 -38.562 -15.258 1 92.62 83 ALA A C 1
ATOM 647 O O . ALA A 1 83 ? -5.355 -39.562 -14.664 1 92.62 83 ALA A O 1
ATOM 648 N N . GLY A 1 84 ? -5.922 -37.625 -15.602 1 92.69 84 GLY A N 1
ATOM 649 C CA . GLY A 1 84 ? -7.348 -37.844 -15.43 1 92.69 84 GLY A CA 1
ATOM 650 C C . GLY A 1 84 ? -7.852 -39.094 -16.141 1 92.69 84 GLY A C 1
ATOM 651 O O . GLY A 1 84 ? -8.617 -39.875 -15.57 1 92.69 84 GLY A O 1
ATOM 652 N N . LYS A 1 85 ? -7.336 -39.281 -17.328 1 93.75 85 LYS A N 1
ATOM 653 C CA . LYS A 1 85 ? -7.727 -40.438 -18.109 1 93.75 85 LYS A CA 1
ATOM 654 C C . LYS A 1 85 ? -7.113 -41.719 -17.531 1 93.75 85 LYS A C 1
ATOM 656 O O . LYS A 1 85 ? -7.793 -42.75 -17.406 1 93.75 85 LYS A O 1
ATOM 661 N N . LEU A 1 86 ? -5.914 -41.625 -17.188 1 92.88 86 LEU A N 1
ATOM 662 C CA . LEU A 1 86 ? -5.168 -42.781 -16.719 1 92.88 86 LEU A CA 1
ATOM 663 C C . LEU A 1 86 ? -5.715 -43.281 -15.391 1 92.88 86 LEU A C 1
ATOM 665 O O . LEU A 1 86 ? -5.77 -44.5 -15.148 1 92.88 86 LEU A O 1
ATOM 669 N N . PHE A 1 87 ? -6.082 -42.312 -14.531 1 92.88 87 PHE A N 1
ATOM 670 C CA . PHE A 1 87 ? -6.527 -42.688 -13.195 1 92.88 87 PHE A CA 1
ATOM 671 C C . PHE A 1 87 ? -8.047 -42.75 -13.125 1 92.88 87 PHE A C 1
ATOM 673 O O . PHE A 1 87 ? -8.617 -42.969 -12.055 1 92.88 87 PHE A O 1
ATOM 680 N N . GLY A 1 88 ? -8.711 -42.531 -14.188 1 93.19 88 GLY A N 1
ATOM 681 C CA . GLY A 1 88 ? -10.156 -42.656 -14.258 1 93.19 88 GLY A CA 1
ATOM 682 C C . GLY A 1 88 ? -10.891 -41.594 -13.453 1 93.19 88 GLY A C 1
ATOM 683 O O . GLY A 1 88 ? -11.906 -41.875 -12.812 1 93.19 88 GLY A O 1
ATOM 684 N N . LEU A 1 89 ? -10.375 -40.438 -13.453 1 93.44 89 LEU A N 1
ATOM 685 C CA . LEU A 1 89 ? -11.023 -39.344 -12.727 1 93.44 89 LEU A CA 1
ATOM 686 C C . LEU A 1 89 ? -12.242 -38.844 -13.492 1 93.44 89 LEU A C 1
ATOM 688 O O . LEU A 1 89 ? -12.266 -38.875 -14.727 1 93.44 89 LEU A O 1
ATOM 692 N N . SER A 1 90 ? -13.289 -38.469 -12.75 1 93.94 90 SER A N 1
ATOM 693 C CA . SER A 1 90 ? -14.445 -37.844 -13.406 1 93.94 90 SER A CA 1
ATOM 694 C C . SER A 1 90 ? -14.062 -36.594 -14.148 1 93.94 90 SER A C 1
ATOM 696 O O . SER A 1 90 ? -13.031 -35.969 -13.852 1 93.94 90 SER A O 1
ATOM 698 N N . ARG A 1 91 ? -14.859 -36.188 -15.125 1 91.06 91 ARG A N 1
ATOM 699 C CA . ARG A 1 91 ? -14.641 -34.969 -15.883 1 91.06 91 ARG A CA 1
ATOM 700 C C . ARG A 1 91 ? -14.602 -33.75 -14.961 1 91.06 91 ARG A C 1
ATOM 702 O O . ARG A 1 91 ? -13.789 -32.844 -15.148 1 91.06 91 ARG A O 1
ATOM 709 N N . GLU A 1 92 ? -15.43 -33.781 -13.969 1 90.69 92 GLU A N 1
ATOM 710 C CA . GLU A 1 92 ? -15.516 -32.688 -13.023 1 90.69 92 GLU A CA 1
ATOM 711 C C . GLU A 1 92 ? -14.258 -32.594 -12.172 1 90.69 92 GLU A C 1
ATOM 713 O O . GLU A 1 92 ? -13.742 -31.484 -11.945 1 90.69 92 GLU A O 1
ATOM 718 N N . THR A 1 93 ? -13.828 -33.688 -11.766 1 93.19 93 THR A N 1
ATOM 719 C CA . THR A 1 93 ? -12.609 -33.719 -10.953 1 93.19 93 THR A CA 1
ATOM 720 C C . THR A 1 93 ? -11.406 -33.281 -11.773 1 93.19 93 THR A C 1
ATOM 722 O O . THR A 1 93 ? -10.57 -32.5 -11.281 1 93.19 93 THR A O 1
ATOM 725 N N . THR A 1 94 ? -11.359 -33.719 -12.984 1 93.31 94 THR A N 1
ATOM 726 C CA . THR A 1 94 ? -10.258 -33.344 -13.867 1 93.31 94 THR A CA 1
ATOM 727 C C . THR A 1 94 ? -10.281 -31.844 -14.148 1 93.31 94 THR A C 1
ATOM 729 O O . THR A 1 94 ? -9.242 -31.188 -14.141 1 93.31 94 THR A O 1
ATOM 732 N N . LYS A 1 95 ? -11.414 -31.297 -14.344 1 91.88 95 LYS A N 1
ATOM 733 C CA . LYS A 1 95 ? -11.562 -29.875 -14.586 1 91.88 95 LYS A CA 1
ATOM 734 C C . LYS A 1 95 ? -11.109 -29.062 -13.375 1 91.88 95 LYS A C 1
ATOM 736 O O . LYS A 1 95 ? -10.445 -28.031 -13.523 1 91.88 95 LYS A O 1
ATOM 741 N N . THR A 1 96 ? -11.508 -29.562 -12.234 1 93.69 96 THR A N 1
ATOM 742 C CA . THR A 1 96 ? -11.125 -28.875 -11.008 1 93.69 96 THR A CA 1
ATOM 743 C C . THR A 1 96 ? -9.617 -28.922 -10.805 1 93.69 96 THR A C 1
ATOM 745 O O . THR A 1 96 ? -9.008 -27.938 -10.359 1 93.69 96 THR A O 1
ATOM 748 N N . LEU A 1 97 ? -9.062 -30.047 -11.133 1 94.44 97 LEU A N 1
ATOM 749 C CA . LEU A 1 97 ? -7.617 -30.172 -11.039 1 94.44 97 LEU A CA 1
ATOM 750 C C . LEU A 1 97 ? -6.918 -29.25 -12.031 1 94.44 97 LEU A C 1
ATOM 752 O O . LEU A 1 97 ? -5.852 -28.703 -11.742 1 94.44 97 LEU A O 1
ATOM 756 N N . LEU A 1 98 ? -7.465 -29.125 -13.188 1 93.94 98 LEU A N 1
ATOM 757 C CA . LEU A 1 98 ? -6.922 -28.219 -14.195 1 93.94 98 LEU A CA 1
ATOM 758 C C . LEU A 1 98 ? -6.957 -26.766 -13.695 1 93.94 98 LEU A C 1
ATOM 760 O O . LEU A 1 98 ? -5.98 -26.031 -13.859 1 93.94 98 LEU A O 1
ATOM 764 N N . VAL A 1 99 ? -8 -26.406 -13.07 1 93.44 99 VAL A N 1
ATOM 765 C CA . VAL A 1 99 ? -8.148 -25.062 -12.523 1 93.44 99 VAL A CA 1
ATOM 766 C C . VAL A 1 99 ? -7.07 -24.812 -11.469 1 93.44 99 VAL A C 1
ATOM 768 O O . VAL A 1 99 ? -6.391 -23.797 -11.492 1 93.44 99 VAL A O 1
ATOM 771 N N . CYS A 1 100 ? -6.875 -25.797 -10.609 1 95.62 100 CYS A N 1
ATOM 772 C CA . CYS A 1 100 ? -5.887 -25.656 -9.547 1 95.62 100 CYS A CA 1
ATOM 773 C C . CYS A 1 100 ? -4.469 -25.688 -10.117 1 95.62 100 CYS A C 1
ATOM 775 O O . CYS A 1 100 ? -3.586 -24.984 -9.609 1 95.62 100 CYS A O 1
ATOM 777 N N . GLY A 1 101 ? -4.312 -26.438 -11.117 1 95.31 101 GLY A N 1
ATOM 778 C CA . GLY A 1 101 ? -2.98 -26.656 -11.656 1 95.31 101 GLY A CA 1
ATOM 779 C C . GLY A 1 101 ? -2.531 -25.562 -12.609 1 95.31 101 GLY A C 1
ATOM 780 O O . GLY A 1 101 ? -1.336 -25.297 -12.734 1 95.31 101 GLY A O 1
ATOM 781 N N . LEU A 1 102 ? -3.428 -24.906 -13.258 1 95.5 102 LEU A N 1
ATOM 782 C CA . LEU A 1 102 ? -3.068 -24 -14.352 1 95.5 102 LEU A CA 1
ATOM 783 C C . LEU A 1 102 ? -3.168 -22.547 -13.914 1 95.5 102 LEU A C 1
ATOM 785 O O . LEU A 1 102 ? -2.725 -21.641 -14.625 1 95.5 102 LEU A O 1
ATOM 789 N N . PHE A 1 103 ? -3.654 -22.312 -12.742 1 95.5 103 PHE A N 1
ATOM 790 C CA . PHE A 1 103 ? -3.838 -20.938 -12.297 1 95.5 103 PHE A CA 1
ATOM 791 C C . PHE A 1 103 ? -2.986 -20.656 -11.07 1 95.5 103 PHE A C 1
ATOM 793 O O . PHE A 1 103 ? -3.447 -20.812 -9.938 1 95.5 103 PHE A O 1
ATOM 800 N N . PRO A 1 104 ? -1.811 -20.141 -11.312 1 96.44 104 PRO A N 1
ATOM 801 C CA . PRO A 1 104 ? -0.879 -19.859 -10.219 1 96.44 104 PRO A CA 1
ATOM 802 C C . PRO A 1 104 ? -1.182 -18.531 -9.516 1 96.44 104 PRO A C 1
ATOM 804 O O . PRO A 1 104 ? -1.716 -17.609 -10.133 1 96.44 104 PRO A O 1
ATOM 807 N N . ASN A 1 105 ? -0.863 -18.5 -8.289 1 95.81 105 ASN A N 1
ATOM 808 C CA . ASN A 1 105 ? -0.896 -17.219 -7.574 1 95.81 105 ASN A CA 1
ATOM 809 C C . ASN A 1 105 ? 0.307 -16.359 -7.922 1 95.81 105 ASN A C 1
ATOM 811 O O . ASN A 1 105 ? 1.071 -15.961 -7.039 1 95.81 105 ASN A O 1
ATOM 815 N N . SER A 1 106 ? 0.392 -16.047 -9.148 1 95.19 106 SER A N 1
ATOM 816 C CA . SER A 1 106 ? 1.536 -15.312 -9.688 1 95.19 106 SER A CA 1
ATOM 817 C C . SER A 1 106 ? 1.488 -13.844 -9.289 1 95.19 106 SER A C 1
ATOM 819 O O . SER A 1 106 ? 2.488 -13.133 -9.406 1 95.19 106 SER A O 1
ATOM 821 N N . GLY A 1 107 ? 0.375 -13.391 -8.875 1 92.81 107 GLY A N 1
ATOM 822 C CA . GLY A 1 107 ? 0.211 -12.008 -8.477 1 92.81 107 GLY A CA 1
ATOM 823 C C . GLY A 1 107 ? 0.484 -11.781 -7 1 92.81 107 GLY A C 1
ATOM 824 O O . GLY A 1 107 ? 1.521 -11.219 -6.633 1 92.81 107 GLY A O 1
ATOM 825 N N . ASN A 1 108 ? -0.365 -12.344 -6.129 1 89.62 108 ASN A N 1
ATOM 826 C CA . ASN A 1 108 ? -0.258 -12.109 -4.695 1 89.62 108 ASN A CA 1
ATOM 827 C C . ASN A 1 108 ? 1.063 -12.641 -4.141 1 89.62 108 ASN A C 1
ATOM 829 O O . ASN A 1 108 ? 1.796 -11.906 -3.471 1 89.62 108 ASN A O 1
ATOM 833 N N . MET A 1 109 ? 1.345 -13.773 -4.48 1 91.75 109 MET A N 1
ATOM 834 C CA . MET A 1 109 ? 2.537 -14.375 -3.889 1 91.75 109 MET A CA 1
ATOM 835 C C . MET A 1 109 ? 3.703 -14.344 -4.871 1 91.75 109 MET A C 1
ATOM 837 O O . MET A 1 109 ? 4.844 -14.086 -4.48 1 91.75 109 MET A O 1
ATOM 841 N N . GLY A 1 110 ? 3.469 -14.562 -6.059 1 95.12 110 GLY A N 1
ATOM 842 C CA . GLY A 1 110 ? 4.52 -14.688 -7.055 1 95.12 110 GLY A CA 1
ATOM 843 C C . GLY A 1 110 ? 5.348 -13.422 -7.207 1 95.12 110 GLY A C 1
ATOM 844 O O . GLY A 1 110 ? 6.578 -13.477 -7.168 1 95.12 110 GLY A O 1
ATOM 845 N N . LEU A 1 111 ? 4.719 -12.32 -7.402 1 93.69 111 LEU A N 1
ATOM 846 C CA . LEU A 1 111 ? 5.434 -11.055 -7.586 1 93.69 111 LEU A CA 1
ATOM 847 C C . LEU A 1 111 ? 6.34 -10.766 -6.395 1 93.69 111 LEU A C 1
ATOM 849 O O . LEU A 1 111 ? 7.48 -10.328 -6.566 1 93.69 111 LEU A O 1
ATOM 853 N N . SER A 1 112 ? 5.883 -11.047 -5.219 1 90.88 112 SER A N 1
ATOM 854 C CA . SER A 1 112 ? 6.648 -10.781 -4.008 1 90.88 112 SER A CA 1
ATOM 855 C C . SER A 1 112 ? 7.852 -11.711 -3.898 1 90.88 112 SER A C 1
ATOM 857 O O . SER A 1 112 ? 8.961 -11.266 -3.58 1 90.88 112 SER A O 1
ATOM 859 N N . LEU A 1 113 ? 7.613 -12.906 -4.16 1 92 113 LEU A N 1
ATOM 860 C CA . LEU A 1 113 ? 8.695 -13.883 -4.082 1 92 113 LEU A CA 1
ATOM 861 C C . LEU A 1 113 ? 9.82 -13.523 -5.047 1 92 113 LEU A C 1
ATOM 863 O O . LEU A 1 113 ? 10.992 -13.578 -4.68 1 92 113 LEU A O 1
ATOM 867 N N . VAL A 1 114 ? 9.43 -13.18 -6.211 1 94.56 114 VAL A N 1
ATOM 868 C CA . VAL A 1 114 ? 10.422 -12.852 -7.23 1 94.56 114 VAL A CA 1
ATOM 869 C C . VAL A 1 114 ? 11.148 -11.562 -6.852 1 94.56 114 VAL A C 1
ATOM 871 O O . VAL A 1 114 ? 12.359 -11.453 -7.027 1 94.56 114 VAL A O 1
ATOM 874 N N . TYR A 1 115 ? 10.43 -10.617 -6.32 1 91.06 115 TYR A N 1
ATOM 875 C CA . TYR A 1 115 ? 11.039 -9.367 -5.895 1 91.06 115 TYR A CA 1
ATOM 876 C C . TYR A 1 115 ? 12.094 -9.609 -4.828 1 91.06 115 TYR A C 1
ATOM 878 O O . TYR A 1 115 ? 13.211 -9.086 -4.914 1 91.06 115 TYR A O 1
ATOM 886 N N . PHE A 1 116 ? 11.828 -10.43 -3.875 1 87.94 116 PHE A N 1
ATOM 887 C CA . PHE A 1 116 ? 12.742 -10.672 -2.766 1 87.94 116 PHE A CA 1
ATOM 888 C C . PHE A 1 116 ? 13.914 -11.539 -3.207 1 87.94 116 PHE A C 1
ATOM 890 O O . PHE A 1 116 ? 15.031 -11.391 -2.707 1 87.94 116 PHE A O 1
ATOM 897 N N . ALA A 1 117 ? 13.641 -12.336 -4.191 1 90.69 117 ALA A N 1
ATOM 898 C CA . ALA A 1 117 ? 14.672 -13.289 -4.613 1 90.69 117 ALA A CA 1
ATOM 899 C C . ALA A 1 117 ? 15.578 -12.68 -5.676 1 90.69 117 ALA A C 1
ATOM 901 O O . ALA A 1 117 ? 16.781 -12.93 -5.691 1 90.69 117 ALA A O 1
ATOM 902 N N . LEU A 1 118 ? 14.977 -11.875 -6.555 1 92.94 118 LEU A N 1
ATOM 903 C CA . LEU A 1 118 ? 15.711 -11.531 -7.77 1 92.94 118 LEU A CA 1
ATOM 904 C C . LEU A 1 118 ? 15.734 -10.023 -7.977 1 92.94 118 LEU A C 1
ATOM 906 O O . LEU A 1 118 ? 16.25 -9.539 -8.984 1 92.94 118 LEU A O 1
ATOM 910 N N . GLY A 1 119 ? 15.141 -9.281 -7.098 1 90.5 119 GLY A N 1
ATOM 911 C CA . GLY A 1 119 ? 15.203 -7.828 -7.141 1 90.5 119 GLY A CA 1
ATOM 912 C C . GLY A 1 119 ? 14.273 -7.219 -8.172 1 90.5 119 GLY A C 1
ATOM 913 O O . GLY A 1 119 ? 13.344 -7.875 -8.641 1 90.5 119 GLY A O 1
ATOM 914 N N . GLU A 1 120 ? 14.508 -5.961 -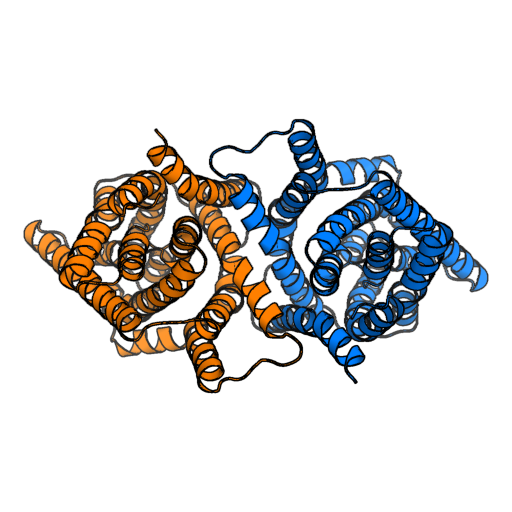8.5 1 91.31 120 GLU A N 1
ATOM 915 C CA . GLU A 1 120 ? 13.641 -5.184 -9.383 1 91.31 120 GLU A CA 1
ATOM 916 C C . GLU A 1 120 ? 13.656 -5.742 -10.805 1 91.31 120 GLU A C 1
ATOM 918 O O . GLU A 1 120 ? 12.633 -5.738 -11.492 1 91.31 120 GLU A O 1
ATOM 923 N N . GLU A 1 121 ? 14.828 -6.164 -11.18 1 92.38 121 GLU A N 1
ATOM 924 C CA . GLU A 1 121 ? 14.922 -6.723 -12.523 1 92.38 121 GLU A CA 1
ATOM 925 C C . GLU A 1 121 ? 14.086 -7.988 -12.656 1 92.38 121 GLU A C 1
ATOM 927 O O . GLU A 1 121 ? 13.445 -8.211 -13.688 1 92.38 121 GLU A O 1
ATOM 932 N N . GLY A 1 122 ? 14.086 -8.852 -11.648 1 94.19 122 GLY A N 1
ATOM 933 C CA . GLY A 1 122 ? 13.227 -10.023 -11.625 1 94.19 122 GLY A CA 1
ATOM 934 C C . GLY A 1 122 ? 11.75 -9.68 -11.609 1 94.19 122 GLY A C 1
ATOM 935 O O . GLY A 1 122 ? 10.953 -10.312 -12.297 1 94.19 122 GLY A O 1
ATOM 936 N N . LEU A 1 123 ? 11.453 -8.664 -10.867 1 93.44 123 LEU A N 1
ATOM 937 C CA . LEU A 1 123 ? 10.062 -8.242 -10.727 1 93.44 123 LEU A CA 1
ATOM 938 C C . LEU A 1 123 ? 9.492 -7.805 -12.078 1 93.44 123 LEU A C 1
ATOM 940 O O . LEU A 1 123 ? 8.352 -8.133 -12.406 1 93.44 123 LEU A O 1
ATOM 944 N N . ARG A 1 124 ? 10.258 -7.082 -12.852 1 93 124 ARG A N 1
ATOM 945 C CA . ARG A 1 124 ? 9.781 -6.625 -14.156 1 93 124 ARG A CA 1
ATOM 946 C C . ARG A 1 124 ? 9.445 -7.805 -15.062 1 93 124 ARG A C 1
ATOM 948 O O . ARG A 1 124 ? 8.445 -7.777 -15.773 1 93 124 ARG A O 1
ATOM 955 N N . ARG A 1 125 ? 10.211 -8.852 -15.008 1 94.06 125 ARG A N 1
ATOM 956 C CA . ARG A 1 125 ? 9.945 -10.062 -15.781 1 94.06 125 ARG A CA 1
ATOM 957 C C . ARG A 1 125 ? 8.766 -10.836 -15.203 1 94.06 125 ARG A C 1
ATOM 959 O O . ARG A 1 125 ? 7.977 -11.422 -15.945 1 94.06 125 ARG A O 1
ATOM 966 N N . ALA A 1 126 ? 8.672 -10.805 -13.867 1 95.81 126 ALA A N 1
ATOM 967 C CA . ALA A 1 126 ? 7.566 -11.484 -13.195 1 95.81 126 ALA A CA 1
ATOM 968 C C . ALA A 1 126 ? 6.23 -10.867 -13.586 1 95.81 126 ALA A C 1
ATOM 970 O O . ALA A 1 126 ? 5.215 -11.562 -13.664 1 95.81 126 ALA A O 1
ATOM 971 N N . VAL A 1 127 ? 6.227 -9.602 -13.844 1 94.06 127 VAL A N 1
ATOM 972 C CA . VAL A 1 127 ? 5.02 -8.906 -14.266 1 94.06 127 VAL A CA 1
ATOM 973 C C . VAL A 1 127 ? 4.562 -9.438 -15.625 1 94.06 127 VAL A C 1
ATOM 975 O O . VAL A 1 127 ? 3.363 -9.609 -15.859 1 94.06 127 VAL A O 1
ATOM 978 N N . VAL A 1 128 ? 5.496 -9.703 -16.5 1 93.38 128 VAL A N 1
ATOM 979 C CA . VAL A 1 128 ? 5.164 -10.281 -17.797 1 93.38 128 VAL A CA 1
ATOM 980 C C . VAL A 1 128 ? 4.504 -11.641 -17.594 1 93.38 128 VAL A C 1
ATOM 982 O O . VAL A 1 128 ? 3.457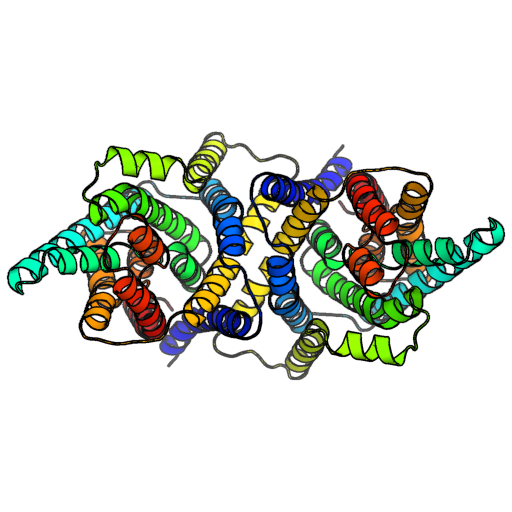 -11.93 -18.172 1 93.38 128 VAL A O 1
ATOM 985 N N . TYR A 1 129 ? 5.137 -12.461 -16.812 1 96.19 129 TYR A N 1
ATOM 986 C CA . TYR A 1 129 ? 4.555 -13.758 -16.484 1 96.19 129 TYR A CA 1
ATOM 987 C C . TYR A 1 129 ? 3.152 -13.594 -15.914 1 96.19 129 TYR A C 1
ATOM 989 O O . TYR A 1 129 ? 2.234 -14.328 -16.281 1 96.19 129 TYR A O 1
ATOM 997 N N . PHE A 1 130 ? 3.045 -12.688 -15.008 1 94.75 130 PHE A N 1
ATOM 998 C CA . PHE A 1 130 ? 1.767 -12.43 -14.359 1 94.75 130 PHE A CA 1
ATOM 999 C C . PHE A 1 130 ? 0.702 -12.055 -15.391 1 94.75 130 PHE A C 1
ATOM 1001 O O . PHE A 1 130 ? -0.438 -12.516 -15.297 1 94.75 130 PHE A O 1
ATOM 1008 N N . LEU A 1 131 ? 1.068 -11.234 -16.312 1 91.75 131 LEU A N 1
ATOM 1009 C CA . LEU A 1 131 ? 0.139 -10.836 -17.375 1 91.75 131 LEU A CA 1
ATOM 1010 C C . LEU A 1 131 ? -0.276 -12.039 -18.219 1 91.75 131 LEU A C 1
ATOM 1012 O O . LEU A 1 131 ? -1.453 -12.188 -18.547 1 91.75 131 LEU A O 1
ATOM 1016 N N . LEU A 1 132 ? 0.633 -12.883 -18.562 1 93.5 132 LEU A N 1
ATOM 1017 C CA . LEU A 1 132 ? 0.341 -14.086 -19.328 1 93.5 132 LEU A CA 1
ATOM 1018 C C . LEU A 1 132 ? -0.577 -15.023 -18.547 1 93.5 132 LEU A C 1
ATOM 1020 O O . LEU A 1 132 ? -1.547 -15.547 -19.094 1 93.5 132 LEU A O 1
ATOM 1024 N N . SER A 1 133 ? -0.235 -15.211 -17.312 1 94.69 133 SER A N 1
ATOM 1025 C CA . SER A 1 133 ? -1.043 -16.094 -16.484 1 94.69 133 SER A CA 1
ATOM 1026 C C . SER A 1 133 ? -2.445 -15.523 -16.281 1 94.69 133 SER A C 1
ATOM 1028 O O . SER A 1 133 ? -3.418 -16.281 -16.203 1 94.69 133 SER A O 1
ATOM 1030 N N . SER A 1 134 ? -2.535 -14.219 -16.125 1 91.31 134 SER A N 1
ATOM 1031 C CA . SER A 1 134 ? -3.836 -13.578 -15.992 1 91.31 134 SER A CA 1
ATOM 1032 C C . SER A 1 134 ? -4.664 -13.734 -17.266 1 91.31 134 SER A C 1
ATOM 1034 O O . SER A 1 134 ? -5.867 -13.984 -17.203 1 91.31 134 SER A O 1
ATOM 1036 N N . ALA A 1 135 ? -4.004 -13.57 -18.375 1 89.12 135 ALA A N 1
ATOM 1037 C CA . ALA A 1 135 ? -4.68 -13.781 -19.656 1 89.12 135 ALA A CA 1
ATOM 1038 C C . ALA A 1 135 ? -5.199 -15.211 -19.766 1 89.12 135 ALA A C 1
ATOM 1040 O O . ALA A 1 135 ? -6.305 -15.438 -20.266 1 89.12 135 ALA A O 1
ATOM 1041 N N . LEU A 1 136 ? -4.438 -16.109 -19.359 1 91.25 136 LEU A N 1
ATOM 1042 C CA . LEU A 1 136 ? -4.848 -17.5 -19.375 1 91.25 136 LEU A CA 1
ATOM 1043 C C . LEU A 1 136 ? -6.031 -17.734 -18.438 1 91.25 136 LEU A C 1
ATOM 1045 O O . LEU A 1 136 ? -7.016 -18.375 -18.828 1 91.25 136 LEU A O 1
ATOM 1049 N N . MET A 1 137 ? -5.906 -17.25 -17.234 1 90 137 MET A N 1
ATOM 1050 C CA . MET A 1 137 ? -6.914 -17.484 -16.203 1 90 137 MET A CA 1
ATOM 1051 C C . MET A 1 137 ? -8.242 -16.828 -16.594 1 90 137 MET A C 1
ATOM 1053 O O . MET A 1 137 ? -9.281 -17.5 -16.609 1 90 137 MET A O 1
ATOM 1057 N N . PHE A 1 138 ? -8.227 -15.625 -16.984 1 84.19 138 PHE A N 1
ATOM 1058 C CA . PHE A 1 138 ? -9.469 -14.891 -17.234 1 84.19 138 PHE A CA 1
ATOM 1059 C C . PHE A 1 138 ? -9.93 -15.094 -18.672 1 84.19 138 PHE A C 1
ATOM 1061 O O . PHE A 1 138 ? -11.125 -14.977 -18.969 1 84.19 138 PHE A O 1
ATOM 1068 N N . GLY A 1 139 ? -8.992 -15.352 -19.531 1 82.94 139 GLY A N 1
ATOM 1069 C CA . GLY A 1 139 ? -9.328 -15.609 -20.922 1 82.94 139 GLY A CA 1
ATOM 1070 C C . GLY A 1 139 ? -9.867 -17 -21.156 1 82.94 139 GLY A C 1
ATOM 1071 O O . GLY A 1 139 ? -10.883 -17.188 -21.828 1 82.94 139 GLY A O 1
ATOM 1072 N N . LEU A 1 140 ? -9.188 -17.953 -20.531 1 82.12 140 LEU A N 1
ATOM 1073 C CA . LEU A 1 140 ? -9.531 -19.344 -20.797 1 82.12 140 LEU A CA 1
ATOM 1074 C C . LEU A 1 140 ? -10.242 -19.969 -19.609 1 82.12 140 LEU A C 1
ATOM 1076 O O . LEU A 1 140 ? -10.883 -21.016 -19.734 1 82.12 140 LEU A O 1
ATOM 1080 N N . GLY A 1 141 ? -10.164 -19.344 -18.469 1 81.81 141 GLY A N 1
ATOM 1081 C CA . GLY A 1 141 ? -10.742 -19.891 -17.25 1 81.81 141 GLY A CA 1
ATOM 1082 C C . GLY A 1 141 ? -12.227 -20.172 -17.375 1 81.81 141 GLY A C 1
ATOM 1083 O O . GLY A 1 141 ? -12.672 -21.297 -17.141 1 81.81 141 GLY A O 1
ATOM 1084 N N . PRO A 1 142 ? -12.977 -19.172 -17.828 1 76.44 142 PRO A N 1
ATOM 1085 C CA . PRO A 1 142 ? -14.414 -19.406 -17.969 1 76.44 142 PRO A CA 1
ATOM 1086 C C . PRO A 1 142 ? -14.734 -20.547 -18.922 1 76.44 142 PRO A C 1
ATOM 1088 O O . PRO A 1 142 ? -15.664 -21.328 -18.656 1 76.44 142 PRO A O 1
ATOM 1091 N N . ALA A 1 143 ? -13.945 -20.656 -19.906 1 76.25 143 ALA A N 1
ATOM 1092 C CA . ALA A 1 143 ? -14.164 -21.75 -20.859 1 76.25 143 ALA A CA 1
ATOM 1093 C C . ALA A 1 143 ? -13.883 -23.094 -20.219 1 76.25 143 ALA A C 1
ATOM 1095 O O . ALA A 1 143 ? -14.609 -24.062 -20.438 1 76.25 143 ALA A O 1
ATOM 1096 N N . PHE A 1 144 ? -12.844 -23.188 -19.406 1 76.88 144 PHE A N 1
ATOM 1097 C CA . PHE A 1 144 ? -12.484 -24.422 -18.703 1 76.88 144 PHE A CA 1
ATOM 1098 C C . PHE A 1 144 ? -13.555 -24.797 -17.688 1 76.88 144 PHE A C 1
ATOM 1100 O O . PHE A 1 144 ? -13.844 -25.984 -17.5 1 76.88 144 PHE A O 1
ATOM 1107 N N . ILE A 1 145 ? -14.07 -23.828 -17.062 1 79.44 145 ILE A N 1
ATOM 1108 C CA . ILE A 1 145 ? -14.977 -24.062 -15.953 1 79.44 145 ILE A CA 1
ATOM 1109 C C . ILE A 1 145 ? -16.391 -24.312 -16.484 1 79.44 145 ILE A C 1
ATOM 1111 O O . ILE A 1 145 ? -17.031 -25.312 -16.125 1 79.44 145 ILE A O 1
ATOM 1115 N N . ARG A 1 146 ? -17.031 -23.422 -17.266 1 76.06 146 ARG A N 1
ATOM 1116 C CA . ARG A 1 146 ? -18.406 -23.516 -17.734 1 76.06 146 ARG A CA 1
ATOM 1117 C C . ARG A 1 146 ? -18.484 -24.234 -19.078 1 76.06 146 ARG A C 1
ATOM 1119 O O . ARG A 1 146 ? -19.547 -24.734 -19.453 1 76.06 146 ARG A O 1
ATOM 1126 N N . GLY A 1 147 ? -17.375 -24.484 -19.703 1 67.56 147 GLY A N 1
ATOM 1127 C CA . GLY A 1 147 ? -17.422 -25.031 -21.047 1 67.56 147 GLY A CA 1
ATOM 1128 C C . GLY A 1 147 ? -17.797 -23.984 -22.094 1 67.56 147 GLY A C 1
ATOM 1129 O O . GLY A 1 147 ? -18.312 -24.312 -23.156 1 67.56 147 GLY A O 1
ATOM 1130 N N . GLY A 1 148 ? -17.797 -22.703 -21.656 1 62.5 148 GLY A N 1
ATOM 1131 C CA . GLY A 1 148 ? -18.203 -21.672 -22.594 1 62.5 148 GLY A CA 1
ATOM 1132 C C . GLY A 1 148 ? -17.125 -21.328 -23.594 1 62.5 148 GLY A C 1
ATOM 1133 O O . GLY A 1 148 ? -16.062 -21.938 -23.609 1 62.5 148 GLY A O 1
ATOM 1134 N N . GLY A 1 149 ? -17.422 -20.375 -24.625 1 64.38 149 GLY A N 1
ATOM 1135 C CA . GLY A 1 149 ? -16.578 -20.078 -25.766 1 64.38 149 GLY A CA 1
ATOM 1136 C C . GLY A 1 149 ? -15.414 -19.156 -25.422 1 64.38 149 GLY A C 1
ATOM 1137 O O . GLY A 1 149 ? -15.414 -18.516 -24.375 1 64.38 149 GLY A O 1
ATOM 1138 N N . LEU A 1 150 ? -14.328 -19.266 -26.125 1 71.25 150 LEU A N 1
ATOM 1139 C CA . LEU A 1 150 ? -13.102 -18.469 -26.078 1 71.25 150 LEU A CA 1
ATOM 1140 C C . LEU A 1 150 ? -13.422 -16.984 -26.141 1 71.25 150 LEU A C 1
ATOM 1142 O O . LEU A 1 150 ? -12.727 -16.156 -25.547 1 71.25 150 LEU A O 1
ATOM 1146 N N . LYS A 1 151 ? -14.578 -16.641 -26.766 1 75.88 151 LYS A N 1
ATOM 1147 C CA . LYS A 1 151 ? -14.93 -15.234 -26.953 1 75.88 151 LYS A CA 1
ATOM 1148 C C . LYS A 1 151 ? -15.297 -14.578 -25.625 1 75.88 151 LYS A C 1
ATOM 1150 O O . LYS A 1 151 ? -14.883 -13.453 -25.344 1 75.88 151 LYS A O 1
ATOM 1155 N N . GLU A 1 152 ? -16.047 -15.305 -24.828 1 72.06 152 GLU A N 1
ATOM 1156 C CA . GLU A 1 152 ? -16.438 -14.773 -23.531 1 72.06 152 GLU A CA 1
ATOM 1157 C C . GLU A 1 152 ? -15.234 -14.539 -22.625 1 72.06 152 GLU A C 1
ATOM 1159 O O . GLU A 1 152 ? -15.164 -13.539 -21.922 1 72.06 152 GLU A O 1
ATOM 1164 N N . GLY A 1 153 ? -14.352 -15.383 -22.672 1 73.94 153 GLY A N 1
ATOM 1165 C CA . GLY A 1 153 ? -13.125 -15.258 -21.891 1 73.94 153 GLY A CA 1
ATOM 1166 C C . GLY A 1 153 ? -12.258 -14.094 -22.344 1 73.94 153 GLY A C 1
ATOM 1167 O O . GLY A 1 153 ? -11.75 -13.344 -21.5 1 73.94 153 GLY A O 1
ATOM 1168 N N . LEU A 1 154 ? -12.211 -13.969 -23.609 1 76.06 154 LEU A N 1
ATOM 1169 C CA . LEU A 1 154 ? -11.398 -12.891 -24.172 1 76.06 154 LEU A CA 1
ATOM 1170 C C . LEU A 1 154 ? -11.984 -11.531 -23.812 1 76.06 154 LEU A C 1
ATOM 1172 O O . LEU A 1 154 ? -11.25 -10.602 -23.484 1 76.06 154 LEU A O 1
ATOM 1176 N N . LEU A 1 155 ? -13.25 -11.43 -23.859 1 76.31 155 LEU A N 1
ATOM 1177 C CA . LEU A 1 155 ? -13.914 -10.18 -23.531 1 76.31 155 LEU A CA 1
ATOM 1178 C C . LEU A 1 155 ? -13.734 -9.852 -22.047 1 76.31 155 LEU A C 1
ATOM 1180 O O . LEU A 1 155 ? -13.57 -8.688 -21.672 1 76.31 155 LEU A O 1
ATOM 1184 N N . PHE A 1 156 ? -13.68 -10.883 -21.281 1 73.88 156 PHE A N 1
ATOM 1185 C CA . PHE A 1 156 ? -13.461 -10.703 -19.859 1 73.88 156 PHE A CA 1
ATOM 1186 C C . PHE A 1 156 ? -12.055 -10.195 -19.578 1 73.88 156 PHE A C 1
ATOM 1188 O O . PHE A 1 156 ? -11.859 -9.32 -18.734 1 73.88 156 PHE A O 1
ATOM 1195 N N . THR A 1 157 ? -11.18 -10.734 -20.312 1 75.94 157 THR A N 1
ATOM 1196 C CA . THR A 1 157 ? -9.773 -10.367 -20.172 1 75.94 157 THR A CA 1
ATOM 1197 C C . THR A 1 157 ? -9.562 -8.906 -20.547 1 75.94 157 THR A C 1
ATOM 1199 O O . THR A 1 157 ? -8.812 -8.188 -19.891 1 75.94 157 THR A O 1
ATOM 1202 N N . LEU A 1 158 ? -10.203 -8.492 -21.547 1 77.06 158 LEU A N 1
ATOM 1203 C CA . LEU A 1 158 ? -10.008 -7.141 -22.062 1 77.06 158 LEU A CA 1
ATOM 1204 C C . LEU A 1 158 ? -10.648 -6.113 -21.141 1 77.06 158 LEU A C 1
ATOM 1206 O O . LEU A 1 158 ? -10.336 -4.922 -21.203 1 77.06 158 LEU A O 1
ATOM 1210 N N . ARG A 1 159 ? -11.438 -6.504 -20.297 1 77.88 159 ARG A N 1
ATOM 1211 C CA . ARG A 1 159 ? -12.086 -5.582 -19.375 1 77.88 159 ARG A CA 1
ATOM 1212 C C . ARG A 1 159 ? -11.211 -5.309 -18.156 1 77.88 159 ARG A C 1
ATOM 1214 O O . ARG A 1 159 ? -11.453 -4.355 -17.406 1 77.88 159 ARG A O 1
ATOM 1221 N N . LEU A 1 160 ? -10.188 -6.023 -18.047 1 81.56 160 LEU A N 1
ATOM 1222 C CA . LEU A 1 160 ? -9.352 -5.852 -16.875 1 81.56 160 LEU A CA 1
ATOM 1223 C C . LEU A 1 160 ? -8.367 -4.703 -17.062 1 81.56 160 LEU A C 1
ATOM 1225 O O . LEU A 1 160 ? -7.723 -4.598 -18.109 1 81.56 160 LEU A O 1
ATOM 1229 N N . PRO A 1 161 ? -8.266 -3.809 -16.094 1 87.38 161 PRO A N 1
ATOM 1230 C CA . PRO A 1 161 ? -7.406 -2.627 -16.219 1 87.38 161 PRO A CA 1
ATOM 1231 C C . PRO A 1 161 ? -5.93 -2.984 -16.375 1 87.38 161 PRO A C 1
ATOM 1233 O O . PRO A 1 161 ? -5.141 -2.172 -16.859 1 87.38 161 PRO A O 1
ATOM 1236 N N . LEU A 1 162 ? -5.551 -4.168 -15.984 1 87.12 162 LEU A N 1
ATOM 1237 C CA . LEU A 1 162 ? -4.133 -4.52 -15.984 1 87.12 162 LEU A CA 1
ATOM 1238 C C . LEU A 1 162 ? -3.572 -4.508 -17.406 1 87.12 162 LEU A C 1
ATOM 1240 O O . LEU A 1 162 ? -2.432 -4.09 -17.625 1 87.12 162 LEU A O 1
ATOM 1244 N N . PHE A 1 163 ? -4.398 -4.812 -18.391 1 86.88 163 PHE A N 1
ATOM 1245 C CA . PHE A 1 163 ? -3.908 -4.883 -19.766 1 86.88 163 PHE A CA 1
ATOM 1246 C C . PHE A 1 163 ? -3.797 -3.49 -20.375 1 86.88 163 PHE A C 1
ATOM 1248 O O . PHE A 1 163 ? -2.908 -3.23 -21.188 1 86.88 163 PHE A O 1
ATOM 1255 N N . TYR A 1 164 ? -4.637 -2.617 -19.922 1 88.81 164 TYR A N 1
ATOM 1256 C CA . TYR A 1 164 ? -4.523 -1.234 -20.375 1 88.81 164 TYR A CA 1
ATOM 1257 C C . TYR A 1 164 ? -3.268 -0.579 -19.828 1 88.81 164 TYR A C 1
ATOM 1259 O O . TYR A 1 164 ? -2.611 0.207 -20.516 1 88.81 164 TYR A O 1
ATOM 1267 N N . ALA A 1 165 ? -2.975 -0.899 -18.641 1 91 165 ALA A N 1
ATOM 1268 C CA . ALA A 1 165 ? -1.748 -0.395 -18.016 1 91 165 ALA A CA 1
ATOM 1269 C C . ALA A 1 165 ? -0.515 -0.9 -18.766 1 91 165 ALA A C 1
ATOM 1271 O O . ALA A 1 165 ? 0.458 -0.162 -18.938 1 91 165 ALA A O 1
ATOM 1272 N N . LEU A 1 166 ? -0.586 -2.193 -19.156 1 88.5 166 LEU A N 1
ATOM 1273 C CA . LEU A 1 166 ? 0.492 -2.791 -19.938 1 88.5 166 LEU A CA 1
ATOM 1274 C C . LEU A 1 166 ? 0.729 -2.01 -21.219 1 88.5 166 LEU A C 1
ATOM 1276 O O . LEU A 1 166 ? 1.857 -1.601 -21.5 1 88.5 166 LEU A O 1
ATOM 1280 N N . PHE A 1 167 ? -0.298 -1.756 -21.953 1 89 167 PHE A N 1
ATOM 1281 C CA . PHE A 1 167 ? -0.192 -1.077 -23.234 1 89 167 PHE A CA 1
ATOM 1282 C C . PHE A 1 167 ? 0.248 0.37 -23.062 1 89 167 PHE A C 1
ATOM 1284 O O . PHE A 1 167 ? 1.064 0.88 -23.828 1 89 167 PHE A O 1
ATOM 1291 N N . LEU A 1 168 ? -0.284 0.997 -22.047 1 89.75 168 LEU A N 1
ATOM 1292 C CA . LEU A 1 168 ? 0.096 2.381 -21.781 1 89.75 168 LEU A CA 1
ATOM 1293 C C . LEU A 1 168 ? 1.573 2.479 -21.406 1 89.75 168 LEU A C 1
ATOM 1295 O O . LEU A 1 168 ? 2.273 3.381 -21.875 1 89.75 168 LEU A O 1
ATOM 1299 N N . GLY A 1 169 ? 2.002 1.61 -20.578 1 88.75 169 GLY A N 1
ATOM 1300 C CA . GLY A 1 169 ? 3.41 1.592 -20.203 1 88.75 169 GLY A CA 1
ATOM 1301 C C . GLY A 1 169 ? 4.328 1.374 -21.391 1 88.75 169 GLY A C 1
ATOM 1302 O O . GLY A 1 169 ? 5.32 2.086 -21.562 1 88.75 169 GLY A O 1
ATOM 1303 N N . LEU A 1 170 ? 3.986 0.425 -22.234 1 87 170 LEU A N 1
ATOM 1304 C CA . LEU A 1 170 ? 4.777 0.123 -23.422 1 87 170 LEU A CA 1
ATOM 1305 C C . LEU A 1 170 ? 4.746 1.289 -24.406 1 87 170 LEU A C 1
ATOM 1307 O O . LEU A 1 170 ? 5.758 1.603 -25.047 1 87 170 LEU A O 1
ATOM 1311 N N . LEU A 1 171 ? 3.564 1.856 -24.562 1 89.44 171 LEU A N 1
ATOM 1312 C CA . LEU A 1 171 ? 3.414 2.988 -25.469 1 89.44 171 LEU A CA 1
ATOM 1313 C C . LEU A 1 171 ? 4.281 4.16 -25.031 1 89.44 171 LEU A C 1
ATOM 1315 O O . LEU A 1 171 ? 4.973 4.773 -25.844 1 89.44 171 LEU A O 1
ATOM 1319 N N . LEU A 1 172 ? 4.27 4.496 -23.781 1 89.5 172 LEU A N 1
ATOM 1320 C CA . LEU A 1 172 ? 5.078 5.59 -23.25 1 89.5 172 LEU A CA 1
ATOM 1321 C C . LEU A 1 172 ? 6.566 5.305 -23.422 1 89.5 172 LEU A C 1
ATOM 1323 O O . LEU A 1 172 ? 7.34 6.207 -23.766 1 89.5 172 LEU A O 1
ATOM 1327 N N . LYS A 1 173 ? 6.918 4.109 -23.219 1 86.38 173 LYS A N 1
ATOM 1328 C CA . LYS A 1 173 ? 8.312 3.713 -23.406 1 86.38 173 LYS A CA 1
ATOM 1329 C C . LYS A 1 173 ? 8.727 3.828 -24.875 1 86.38 173 LYS A C 1
ATOM 1331 O O . LYS A 1 173 ? 9.781 4.379 -25.188 1 86.38 173 LYS A O 1
ATOM 1336 N N . ALA A 1 174 ? 7.961 3.316 -25.75 1 86.38 174 ALA A N 1
ATOM 1337 C CA . ALA A 1 174 ? 8.25 3.312 -27.188 1 86.38 174 ALA A CA 1
ATOM 1338 C C . ALA A 1 174 ? 8.375 4.734 -27.719 1 86.38 174 ALA A C 1
ATOM 1340 O O . ALA A 1 174 ? 9.203 5.004 -28.594 1 86.38 174 ALA A O 1
ATOM 1341 N N . LEU A 1 175 ? 7.547 5.543 -27.141 1 90.31 175 LEU A N 1
ATOM 1342 C CA . LEU A 1 175 ? 7.551 6.926 -27.609 1 90.31 175 LEU A CA 1
ATOM 1343 C C . LEU A 1 175 ? 8.656 7.723 -26.922 1 90.31 175 LEU A C 1
ATOM 1345 O O . LEU A 1 175 ? 8.922 8.875 -27.297 1 90.31 175 LEU A O 1
ATOM 1349 N N . GLY A 1 176 ? 9.297 7.113 -25.953 1 84.75 176 GLY A N 1
ATOM 1350 C CA . GLY A 1 176 ? 10.359 7.789 -25.219 1 84.75 176 GLY A CA 1
ATOM 1351 C C . GLY A 1 176 ? 9.867 8.977 -24.422 1 84.75 176 GLY A C 1
ATOM 1352 O O . GLY A 1 176 ? 10.586 9.969 -24.266 1 84.75 176 GLY A O 1
ATOM 1353 N N . LEU A 1 177 ? 8.711 8.898 -24.016 1 83.25 177 LEU A N 1
ATOM 1354 C CA . LEU A 1 177 ? 8.109 10.039 -23.344 1 83.25 177 LEU A CA 1
ATOM 1355 C C . LEU A 1 177 ? 8.406 10.008 -21.844 1 83.25 177 LEU A C 1
ATOM 1357 O O . LEU A 1 177 ? 8.297 8.953 -21.219 1 83.25 177 LEU A O 1
ATOM 1361 N N . SER A 1 178 ? 9.047 11.148 -21.406 1 83.19 178 SER A N 1
ATOM 1362 C CA . SER A 1 178 ? 9.156 11.328 -19.953 1 83.19 178 SER A CA 1
ATOM 1363 C C . SER A 1 178 ? 7.93 12.055 -19.406 1 83.19 178 SER A C 1
ATOM 1365 O O . SER A 1 178 ? 7.457 13.023 -19.984 1 83.19 178 SER A O 1
ATOM 1367 N N . LEU A 1 179 ? 7.391 11.469 -18.438 1 82.44 179 LEU A N 1
ATOM 1368 C CA . LEU A 1 179 ? 6.207 12.094 -17.859 1 82.44 179 LEU A CA 1
ATOM 1369 C C . LEU A 1 179 ? 6.57 13.406 -17.156 1 82.44 179 LEU A C 1
ATOM 1371 O O . LEU A 1 179 ? 7.578 13.477 -16.453 1 82.44 179 LEU A O 1
ATOM 1375 N N . PRO A 1 180 ? 5.844 14.43 -17.438 1 83.75 180 PRO A N 1
ATOM 1376 C CA . PRO A 1 180 ? 6.137 15.727 -16.828 1 83.75 180 PRO A CA 1
ATOM 1377 C C . PRO A 1 180 ? 5.875 15.734 -15.32 1 83.75 180 PRO A C 1
ATOM 1379 O O . PRO A 1 180 ? 5.117 14.898 -14.82 1 83.75 180 PRO A O 1
ATOM 1382 N N . PHE A 1 181 ? 6.629 16.609 -14.602 1 86 181 PHE A N 1
ATOM 1383 C CA . PHE A 1 181 ? 6.41 16.922 -13.195 1 86 181 PHE A CA 1
ATOM 1384 C C . PHE A 1 181 ? 6.562 15.672 -12.336 1 86 181 PHE A C 1
ATOM 1386 O O . PHE A 1 181 ? 5.816 15.477 -11.375 1 86 181 PHE A O 1
ATOM 1393 N N . ARG A 1 182 ? 7.336 14.773 -12.742 1 86.56 182 ARG A N 1
ATOM 1394 C CA . ARG A 1 182 ? 7.68 13.562 -11.992 1 86.56 182 ARG A CA 1
ATOM 1395 C C . ARG A 1 182 ? 6.441 12.719 -11.727 1 86.56 182 ARG A C 1
ATOM 1397 O O . ARG A 1 182 ? 6.309 12.117 -10.664 1 86.56 182 ARG A O 1
ATOM 1404 N N . LEU A 1 183 ? 5.578 12.695 -12.688 1 90.25 183 LEU A N 1
ATOM 1405 C CA . LEU A 1 183 ? 4.352 11.914 -12.547 1 90.25 183 LEU A CA 1
ATOM 1406 C C . LEU A 1 183 ? 4.668 10.43 -12.375 1 90.25 183 LEU A C 1
ATOM 1408 O O . LEU A 1 183 ? 3.918 9.703 -11.727 1 90.25 183 LEU A O 1
ATOM 1412 N N . GLU A 1 184 ? 5.781 10.047 -12.898 1 90.44 184 GLU A N 1
ATOM 1413 C CA . GLU A 1 184 ? 6.176 8.648 -12.797 1 90.44 184 GLU A CA 1
ATOM 1414 C C . GLU A 1 184 ? 6.406 8.234 -11.344 1 90.44 184 GLU A C 1
ATOM 1416 O O . GLU A 1 184 ? 6.203 7.078 -10.984 1 90.44 184 GLU A O 1
ATOM 1421 N N . GLU A 1 185 ? 6.785 9.195 -10.586 1 90.06 185 GLU A N 1
ATOM 1422 C CA . GLU A 1 185 ? 7.012 8.891 -9.172 1 90.06 185 GLU A CA 1
ATOM 1423 C C . GLU A 1 185 ? 5.695 8.594 -8.461 1 90.06 185 GLU A C 1
ATOM 1425 O O . GLU A 1 185 ? 5.66 7.777 -7.535 1 90.06 185 GLU A O 1
ATOM 1430 N N . GLY A 1 186 ? 4.684 9.281 -8.875 1 92.44 186 GLY A N 1
ATOM 1431 C CA . GLY A 1 186 ? 3.371 8.961 -8.344 1 92.44 186 GLY A CA 1
ATOM 1432 C C . GLY A 1 186 ? 2.904 7.562 -8.719 1 92.44 186 GLY A C 1
ATOM 1433 O O . GLY A 1 186 ? 2.367 6.836 -7.883 1 92.44 186 GLY A O 1
ATOM 1434 N N . VAL A 1 187 ? 3.143 7.223 -9.93 1 94.25 187 VAL A N 1
ATOM 1435 C CA . VAL A 1 187 ? 2.795 5.895 -10.422 1 94.25 187 VAL A CA 1
ATOM 1436 C C . VAL A 1 187 ? 3.623 4.84 -9.688 1 94.25 187 VAL A C 1
ATOM 1438 O O . VAL A 1 187 ? 3.094 3.812 -9.266 1 94.25 187 VAL A O 1
ATOM 1441 N N . ARG A 1 188 ? 4.852 5.148 -9.531 1 93 188 ARG A N 1
ATOM 1442 C CA . ARG A 1 188 ? 5.762 4.234 -8.852 1 93 188 ARG A CA 1
ATOM 1443 C C . ARG A 1 188 ? 5.348 4.039 -7.395 1 93 188 ARG A C 1
ATOM 1445 O O . ARG A 1 188 ? 5.383 2.918 -6.879 1 93 188 ARG A O 1
ATOM 1452 N N . LEU A 1 189 ? 5.012 5.102 -6.844 1 92.69 189 LEU A N 1
ATOM 1453 C CA . LEU A 1 189 ? 4.57 5.047 -5.453 1 92.69 189 LEU A CA 1
ATOM 1454 C C . LEU A 1 189 ? 3.367 4.125 -5.297 1 92.69 189 LEU A C 1
ATOM 1456 O O . LEU A 1 189 ? 3.34 3.277 -4.402 1 92.69 189 LEU A O 1
ATOM 1460 N N . MET A 1 190 ? 2.408 4.25 -6.098 1 95.56 190 MET A N 1
ATOM 1461 C CA . MET A 1 190 ? 1.229 3.389 -6.074 1 95.56 190 MET A CA 1
ATOM 1462 C C . MET A 1 190 ? 1.606 1.942 -6.375 1 95.56 190 MET A C 1
ATOM 1464 O O . MET A 1 190 ? 1.126 1.021 -5.711 1 95.56 190 MET A O 1
ATOM 1468 N N . GLY A 1 191 ? 2.41 1.785 -7.367 1 95.25 191 GLY A N 1
ATOM 1469 C CA . GLY A 1 191 ? 2.832 0.445 -7.746 1 95.25 191 GLY A CA 1
ATOM 1470 C C . GLY A 1 191 ? 3.533 -0.297 -6.621 1 95.25 191 GLY A C 1
ATOM 1471 O O . GLY A 1 191 ? 3.352 -1.506 -6.461 1 95.25 191 GLY A O 1
ATOM 1472 N N . GLN A 1 192 ? 4.273 0.391 -5.848 1 92.25 192 GLN A N 1
ATOM 1473 C CA . GLN A 1 192 ? 5.035 -0.211 -4.758 1 92.25 192 GLN A CA 1
ATOM 1474 C C . GLN A 1 192 ? 4.117 -0.728 -3.658 1 92.25 192 GLN A C 1
ATOM 1476 O O . GLN A 1 192 ? 4.508 -1.592 -2.869 1 92.25 192 GLN A O 1
ATOM 1481 N N . ALA A 1 193 ? 2.988 -0.241 -3.627 1 96.38 193 ALA A N 1
ATOM 1482 C CA . ALA A 1 193 ? 2.041 -0.663 -2.598 1 96.38 193 ALA A CA 1
ATOM 1483 C C . ALA A 1 193 ? 1.34 -1.958 -2.994 1 96.38 193 ALA A C 1
ATOM 1485 O O . ALA A 1 193 ? 0.7 -2.605 -2.162 1 96.38 193 ALA A O 1
ATOM 1486 N N . ALA A 1 194 ? 1.471 -2.34 -4.234 1 95.44 194 ALA A N 1
ATOM 1487 C CA . ALA A 1 194 ? 0.744 -3.508 -4.727 1 95.44 194 ALA A CA 1
ATOM 1488 C C . ALA A 1 194 ? 1.166 -4.77 -3.982 1 95.44 194 ALA A C 1
ATOM 1490 O O . ALA A 1 194 ? 0.322 -5.496 -3.451 1 95.44 194 ALA A O 1
ATOM 1491 N N . ILE A 1 195 ? 2.412 -4.973 -3.814 1 94.31 195 ILE A N 1
ATOM 1492 C CA . ILE A 1 195 ? 2.955 -6.223 -3.299 1 94.31 195 ILE A CA 1
ATOM 1493 C C . ILE A 1 195 ? 2.545 -6.402 -1.839 1 94.31 195 ILE A C 1
ATOM 1495 O O . ILE A 1 195 ? 1.938 -7.41 -1.477 1 94.31 195 ILE A O 1
ATOM 1499 N N . PRO A 1 196 ? 2.76 -5.426 -1.009 1 96.06 196 PRO A N 1
ATOM 1500 C CA . PRO A 1 196 ? 2.389 -5.648 0.39 1 96.06 196 PRO A CA 1
ATOM 1501 C C . PRO A 1 196 ? 0.88 -5.781 0.587 1 96.06 196 PRO A C 1
ATOM 1503 O O . PRO A 1 196 ? 0.428 -6.586 1.406 1 96.06 196 PRO A O 1
ATOM 1506 N N . VAL A 1 197 ? 0.125 -5.047 -0.117 1 96.62 197 VAL A N 1
ATOM 1507 C CA . VAL A 1 197 ? -1.321 -5.133 0.053 1 96.62 197 VAL A CA 1
ATOM 1508 C C . VAL A 1 197 ? -1.82 -6.484 -0.461 1 96.62 197 VAL A C 1
ATOM 1510 O O . VAL A 1 197 ? -2.713 -7.09 0.135 1 96.62 197 VAL A O 1
ATOM 1513 N N . LEU A 1 198 ? -1.246 -6.934 -1.555 1 93.75 198 LEU A N 1
ATOM 1514 C CA . LEU A 1 198 ? -1.591 -8.258 -2.066 1 93.75 198 LEU A CA 1
ATOM 1515 C C . LEU A 1 198 ? -1.27 -9.336 -1.04 1 93.75 198 LEU A C 1
ATOM 1517 O O . LEU A 1 198 ? -2.078 -10.234 -0.808 1 93.75 198 LEU A O 1
ATOM 1521 N N . LEU A 1 199 ? -0.151 -9.273 -0.413 1 95.06 199 LEU A N 1
ATOM 1522 C CA . LEU A 1 199 ? 0.269 -10.273 0.561 1 95.06 199 LEU A CA 1
ATOM 1523 C C . LEU A 1 199 ? -0.611 -10.227 1.806 1 95.06 199 LEU A C 1
ATOM 1525 O O . LEU A 1 199 ? -0.994 -11.266 2.342 1 95.06 199 LEU A O 1
ATOM 1529 N N . LEU A 1 200 ? -0.895 -9.023 2.27 1 96.56 200 LEU A N 1
ATOM 1530 C CA . LEU A 1 200 ? -1.776 -8.883 3.422 1 96.56 200 LEU A CA 1
ATOM 1531 C C . LEU A 1 200 ? -3.16 -9.445 3.123 1 96.56 200 LEU A C 1
ATOM 1533 O O . LEU A 1 200 ? -3.748 -10.133 3.963 1 96.56 200 LEU A O 1
ATOM 1537 N N . THR A 1 201 ? -3.646 -9.148 1.928 1 93.69 201 THR A N 1
ATOM 1538 C CA . THR A 1 201 ? -4.949 -9.656 1.514 1 93.69 201 THR A CA 1
ATOM 1539 C C . THR A 1 201 ? -4.941 -11.18 1.45 1 93.69 201 THR A C 1
ATOM 1541 O O . THR A 1 201 ? -5.906 -11.828 1.855 1 93.69 201 THR A O 1
ATOM 1544 N N . LEU A 1 202 ? -3.885 -11.695 0.919 1 92 202 LEU A N 1
ATOM 1545 C CA . LEU A 1 202 ? -3.73 -13.141 0.881 1 92 202 LEU A CA 1
ATOM 1546 C C . LEU A 1 202 ? -3.818 -13.734 2.283 1 92 202 LEU A C 1
ATOM 1548 O O . LEU A 1 202 ? -4.516 -14.727 2.5 1 92 202 LEU A O 1
ATOM 1552 N N . GLY A 1 203 ? -3.113 -13.172 3.238 1 93.75 203 GLY A N 1
ATOM 1553 C CA . GLY A 1 203 ? -3.184 -13.617 4.621 1 93.75 203 GLY A CA 1
ATOM 1554 C C . GLY A 1 203 ? -4.59 -13.578 5.191 1 93.75 203 GLY A C 1
ATOM 1555 O O . GLY A 1 203 ? -5.02 -14.516 5.863 1 93.75 203 GLY A O 1
ATOM 1556 N N . MET A 1 204 ? -5.25 -12.516 4.918 1 93.75 204 MET A N 1
ATOM 1557 C CA . MET A 1 204 ? -6.617 -12.375 5.402 1 93.75 204 MET A CA 1
ATOM 1558 C C . MET A 1 204 ? -7.516 -13.461 4.816 1 93.75 204 MET A C 1
ATOM 1560 O O . MET A 1 204 ? -8.359 -14.023 5.52 1 93.75 204 MET A O 1
ATOM 1564 N N . GLN A 1 205 ? -7.348 -13.688 3.529 1 88.31 205 GLN A N 1
ATOM 1565 C CA . GLN A 1 205 ? -8.133 -14.727 2.863 1 88.31 205 GLN A CA 1
ATOM 1566 C C . GLN A 1 205 ? -7.863 -16.094 3.477 1 88.31 205 GLN A C 1
ATOM 1568 O O . GLN A 1 205 ? -8.781 -16.906 3.617 1 88.31 205 GLN A O 1
ATOM 1573 N N . MET A 1 206 ? -6.648 -16.359 3.816 1 89.38 206 MET A N 1
ATOM 1574 C CA . MET A 1 206 ? -6.266 -17.625 4.41 1 89.38 206 MET A CA 1
ATOM 1575 C C . MET A 1 206 ? -6.957 -17.828 5.754 1 89.38 206 MET A C 1
ATOM 1577 O O . MET A 1 206 ? -7.234 -18.969 6.148 1 89.38 206 MET A O 1
ATOM 1581 N N . GLY A 1 207 ? -7.27 -16.781 6.402 1 88.88 207 GLY A N 1
ATOM 1582 C CA . GLY A 1 207 ? -7.93 -16.875 7.691 1 88.88 207 GLY A CA 1
ATOM 1583 C C . GLY A 1 207 ? -9.406 -17.219 7.586 1 88.88 207 GLY A C 1
ATOM 1584 O O . GLY A 1 207 ? -10.031 -17.625 8.57 1 88.88 207 GLY A O 1
ATOM 1585 N N . LYS A 1 208 ? -9.922 -17.141 6.398 1 87.12 208 LYS A N 1
ATOM 1586 C CA . LYS A 1 208 ? -11.359 -17.312 6.223 1 87.12 208 LYS A CA 1
ATOM 1587 C C . LYS A 1 208 ? -11.688 -18.734 5.762 1 87.12 208 LYS A C 1
ATOM 1589 O O . LYS A 1 208 ? -12.852 -19.125 5.719 1 87.12 208 LYS A O 1
ATOM 1594 N N . THR A 1 209 ? -10.758 -19.453 5.312 1 83.62 209 THR A N 1
ATOM 1595 C CA . THR A 1 209 ? -10.977 -20.812 4.844 1 83.62 209 THR A CA 1
ATOM 1596 C C . THR A 1 209 ? -10.273 -21.828 5.75 1 83.62 209 THR A C 1
ATOM 1598 O O . THR A 1 209 ? -9.125 -21.609 6.152 1 83.62 209 THR A O 1
ATOM 1601 N N . ARG A 1 210 ? -11 -22.875 6.105 1 84.75 210 ARG A N 1
ATOM 1602 C CA . ARG A 1 210 ? -10.453 -23.906 6.977 1 84.75 210 ARG A CA 1
ATOM 1603 C C . ARG A 1 210 ? -9.391 -24.734 6.254 1 84.75 210 ARG A C 1
ATOM 1605 O O . ARG A 1 210 ? -9.547 -25.047 5.07 1 84.75 210 ARG A O 1
ATOM 1612 N N . PHE A 1 211 ? -8.344 -24.984 6.848 1 90.88 211 PHE A N 1
ATOM 1613 C CA . PHE A 1 211 ? -7.305 -25.859 6.328 1 90.88 211 PHE A CA 1
ATOM 1614 C C . PHE A 1 211 ? -7.777 -27.312 6.316 1 90.88 211 PHE A C 1
ATOM 1616 O O . PHE A 1 211 ? -8.156 -27.859 7.355 1 90.88 211 PHE A O 1
ATOM 1623 N N . HIS A 1 212 ? -7.828 -27.875 5.156 1 93.38 212 HIS A N 1
ATOM 1624 C CA . HIS A 1 212 ? -8.195 -29.281 4.984 1 93.38 212 HIS A CA 1
ATOM 1625 C C . HIS A 1 212 ? -7.324 -29.953 3.932 1 93.38 212 HIS A C 1
ATOM 1627 O O . HIS A 1 212 ? -7.418 -29.641 2.744 1 93.38 212 HIS A O 1
ATOM 1633 N N . LEU A 1 213 ? -6.586 -30.953 4.402 1 94.75 213 LEU A N 1
ATOM 1634 C CA . LEU A 1 213 ? -5.703 -31.672 3.488 1 94.75 213 LEU A CA 1
ATOM 1635 C C . LEU A 1 213 ? -6.266 -33.031 3.145 1 94.75 213 LEU A C 1
ATOM 1637 O O . LEU A 1 213 ? -6.148 -33.969 3.934 1 94.75 213 LEU A O 1
ATOM 1641 N N . GLY A 1 214 ? -6.914 -33.125 2.076 1 95.12 214 GLY A N 1
ATOM 1642 C CA . GLY A 1 214 ? -7.371 -34.375 1.517 1 95.12 214 GLY A CA 1
ATOM 1643 C C . GLY A 1 214 ? -6.578 -34.812 0.299 1 95.12 214 GLY A C 1
ATOM 1644 O O . GLY A 1 214 ? -5.602 -34.188 -0.078 1 95.12 214 GLY A O 1
ATOM 1645 N N . PRO A 1 215 ? -6.922 -36 -0.218 1 95.06 215 PRO A N 1
ATOM 1646 C CA . PRO A 1 215 ? -6.195 -36.5 -1.387 1 95.06 215 PRO A CA 1
ATOM 1647 C C . PRO A 1 215 ? -6.227 -35.531 -2.562 1 95.06 215 PRO A C 1
ATOM 1649 O O . PRO A 1 215 ? -5.223 -35.344 -3.256 1 95.06 215 PRO A O 1
ATOM 1652 N N . PHE A 1 216 ? -7.375 -34.938 -2.73 1 95.62 216 PHE A N 1
ATOM 1653 C CA . PHE A 1 216 ? -7.496 -34 -3.838 1 95.62 216 PHE A CA 1
ATOM 1654 C C . PHE A 1 216 ? -6.609 -32.781 -3.609 1 95.62 216 PHE A C 1
ATOM 1656 O O . PHE A 1 216 ? -5.844 -32.375 -4.496 1 95.62 216 PHE A O 1
ATOM 1663 N N . GLU A 1 217 ? -6.746 -32.156 -2.4 1 96.88 217 GLU A N 1
ATOM 1664 C CA . GLU A 1 217 ? -5.953 -30.969 -2.072 1 96.88 217 GLU A CA 1
ATOM 1665 C C . GLU A 1 217 ? -4.457 -31.281 -2.143 1 96.88 217 GLU A C 1
ATOM 1667 O O . GLU A 1 217 ? -3.666 -30.422 -2.555 1 96.88 217 GLU A O 1
ATOM 1672 N N . GLY A 1 218 ? -4.16 -32.5 -1.713 1 96.88 218 GLY A N 1
ATOM 1673 C CA . GLY A 1 218 ? -2.773 -32.938 -1.813 1 96.88 218 GLY A CA 1
ATOM 1674 C C . GLY A 1 218 ? -2.283 -33.031 -3.246 1 96.88 218 GLY A C 1
ATOM 1675 O O . GLY A 1 218 ? -1.189 -32.562 -3.568 1 96.88 218 GLY A O 1
ATOM 1676 N N . ALA A 1 219 ? -3.064 -33.625 -4.078 1 96.31 219 ALA A N 1
ATOM 1677 C CA . ALA A 1 219 ? -2.717 -33.781 -5.488 1 96.31 219 ALA A CA 1
ATOM 1678 C C . ALA A 1 219 ? -2.617 -32.438 -6.184 1 96.31 219 ALA A C 1
ATOM 1680 O O . ALA A 1 219 ? -1.686 -32.188 -6.953 1 96.31 219 ALA A O 1
ATOM 1681 N N . ALA A 1 220 ? -3.607 -31.609 -5.902 1 96.94 220 ALA A N 1
ATOM 1682 C CA . ALA A 1 220 ? -3.613 -30.281 -6.488 1 96.94 220 ALA A CA 1
ATOM 1683 C C . ALA A 1 220 ? -2.381 -29.484 -6.055 1 96.94 220 ALA A C 1
ATOM 1685 O O . ALA A 1 220 ? -1.761 -28.797 -6.871 1 96.94 220 ALA A O 1
ATOM 1686 N N . SER A 1 221 ? -2.045 -29.609 -4.816 1 97.88 221 SER A N 1
ATOM 1687 C CA . SER A 1 221 ? -0.878 -28.906 -4.289 1 97.88 221 SER A CA 1
ATOM 1688 C C . SER A 1 221 ? 0.413 -29.453 -4.891 1 97.88 221 SER A C 1
ATOM 1690 O O . SER A 1 221 ? 1.32 -28.688 -5.227 1 97.88 221 SER A O 1
ATOM 1692 N N . ALA A 1 222 ? 0.494 -30.734 -4.965 1 97.06 222 ALA A N 1
ATOM 1693 C CA . ALA A 1 222 ? 1.679 -31.359 -5.562 1 97.06 222 ALA A CA 1
ATOM 1694 C C . ALA A 1 222 ? 1.846 -30.922 -7.016 1 97.06 222 ALA A C 1
ATOM 1696 O O . ALA A 1 222 ? 2.965 -30.688 -7.473 1 97.06 222 ALA A O 1
ATOM 1697 N N . LEU A 1 223 ? 0.761 -30.906 -7.703 1 96.69 223 LEU A N 1
ATOM 1698 C CA . LEU A 1 223 ? 0.763 -30.453 -9.094 1 96.69 223 LEU A CA 1
ATOM 1699 C C . LEU A 1 223 ? 1.271 -29.031 -9.203 1 96.69 223 LEU A C 1
ATOM 1701 O O . LEU A 1 223 ? 2.129 -28.734 -10.039 1 96.69 223 LEU A O 1
ATOM 1705 N N . ARG A 1 224 ? 0.812 -28.188 -8.359 1 96.06 224 ARG A N 1
ATOM 1706 C CA . ARG A 1 224 ? 1.095 -26.75 -8.422 1 96.06 224 ARG A CA 1
ATOM 1707 C C . ARG A 1 224 ? 2.486 -26.453 -7.879 1 96.06 224 ARG A C 1
ATOM 1709 O O . ARG A 1 224 ? 3.215 -25.641 -8.445 1 96.06 224 ARG A O 1
ATOM 1716 N N . LEU A 1 225 ? 2.9 -27.094 -6.789 1 97.56 225 LEU A N 1
ATOM 1717 C CA . LEU A 1 225 ? 4.082 -26.672 -6.043 1 97.56 225 LEU A CA 1
ATOM 1718 C C . LEU A 1 225 ? 5.301 -27.484 -6.453 1 97.56 225 LEU A C 1
ATOM 1720 O O . LEU A 1 225 ? 6.441 -27.062 -6.23 1 97.56 225 LEU A O 1
ATOM 1724 N N . LEU A 1 226 ? 5.086 -28.656 -7.031 1 96.94 226 LEU A N 1
ATOM 1725 C CA . LEU A 1 226 ? 6.211 -29.516 -7.375 1 96.94 226 LEU A CA 1
ATOM 1726 C C . LEU A 1 226 ? 6.277 -29.75 -8.883 1 96.94 226 LEU A C 1
ATOM 1728 O O . LEU A 1 226 ? 7.277 -29.422 -9.523 1 96.94 226 LEU A O 1
ATOM 1732 N N . LEU A 1 227 ? 5.211 -30.219 -9.445 1 97.38 227 LEU A N 1
ATOM 1733 C CA . LEU A 1 227 ? 5.234 -30.594 -10.859 1 97.38 227 LEU A CA 1
ATOM 1734 C C . LEU A 1 227 ? 5.391 -29.359 -11.742 1 97.38 227 LEU A C 1
ATOM 1736 O O . LEU A 1 227 ? 6.148 -29.359 -12.711 1 97.38 227 LEU A O 1
ATOM 1740 N N . ALA A 1 228 ? 4.645 -28.344 -11.461 1 98 228 ALA A N 1
ATOM 1741 C CA . ALA A 1 228 ? 4.637 -27.156 -12.305 1 98 228 ALA A CA 1
ATOM 1742 C C . ALA A 1 228 ? 6.023 -26.516 -12.375 1 98 228 ALA A C 1
ATOM 1744 O O . ALA A 1 228 ? 6.547 -26.266 -13.461 1 98 228 ALA A O 1
ATOM 1745 N N . PRO A 1 229 ? 6.695 -26.266 -11.211 1 97.94 229 PRO A N 1
ATOM 1746 C CA . PRO A 1 229 ? 8.039 -25.688 -11.312 1 97.94 229 PRO A CA 1
ATOM 1747 C C . PRO A 1 229 ? 9.039 -26.641 -11.953 1 97.94 229 PRO A C 1
ATOM 1749 O O . PRO A 1 229 ? 9.977 -26.203 -12.625 1 97.94 229 PRO A O 1
ATOM 1752 N N . LEU A 1 230 ? 8.867 -27.922 -11.789 1 97.69 230 LEU A N 1
ATOM 1753 C CA . LEU A 1 230 ? 9.758 -28.891 -12.438 1 97.69 230 LEU A CA 1
ATOM 1754 C C . LEU A 1 230 ? 9.594 -28.844 -13.953 1 97.69 230 LEU A C 1
ATOM 1756 O O . LEU A 1 230 ? 10.586 -28.891 -14.688 1 97.69 230 LEU A O 1
ATOM 1760 N N . VAL A 1 231 ? 8.344 -28.828 -14.398 1 98.25 231 VAL A N 1
ATOM 1761 C CA . VAL A 1 231 ? 8.078 -28.703 -15.828 1 98.25 231 VAL A CA 1
ATOM 1762 C C . VAL A 1 231 ? 8.641 -27.391 -16.359 1 98.25 231 VAL A C 1
ATOM 1764 O O . VAL A 1 231 ? 9.281 -27.359 -17.406 1 98.25 231 VAL A O 1
ATOM 1767 N N . ALA A 1 232 ? 8.414 -26.312 -15.656 1 98.44 232 ALA A N 1
ATOM 1768 C CA . ALA A 1 232 ? 8.93 -25 -16.047 1 98.44 232 ALA A CA 1
ATOM 1769 C C . ALA A 1 232 ? 10.453 -25.016 -16.125 1 98.44 232 ALA A C 1
ATOM 1771 O O . ALA A 1 232 ? 11.039 -24.438 -17.031 1 98.44 232 ALA A O 1
ATOM 1772 N N . TYR A 1 233 ? 11.062 -25.656 -15.141 1 97.94 233 TYR A N 1
ATOM 1773 C CA . TYR A 1 233 ? 12.516 -25.766 -15.133 1 97.94 233 TYR A CA 1
ATOM 1774 C C . TYR A 1 233 ? 13.016 -26.469 -16.391 1 97.94 233 TYR A C 1
ATOM 1776 O O . TYR A 1 233 ? 13.945 -26 -17.047 1 97.94 233 TYR A O 1
ATOM 1784 N N . GLY A 1 234 ? 12.477 -27.609 -16.688 1 98.06 234 GLY A N 1
ATOM 1785 C CA . GLY A 1 234 ? 12.852 -28.359 -17.859 1 98.06 234 GLY A CA 1
ATOM 1786 C C . GLY A 1 234 ? 12.641 -27.594 -19.156 1 98.06 234 GLY A C 1
ATOM 1787 O O . GLY A 1 234 ? 13.5 -27.594 -20.047 1 98.06 234 GLY A O 1
ATOM 1788 N N . VAL A 1 235 ? 11.484 -26.922 -19.25 1 98.25 235 VAL A N 1
ATOM 1789 C CA . VAL A 1 235 ? 11.156 -26.141 -20.438 1 98.25 235 VAL A CA 1
ATOM 1790 C C . VAL A 1 235 ? 12.164 -25 -20.609 1 98.25 235 VAL A C 1
ATOM 1792 O O . VAL A 1 235 ? 12.648 -24.766 -21.719 1 98.25 235 VAL A O 1
ATOM 1795 N N . GLY A 1 236 ? 12.445 -24.281 -19.531 1 97.19 236 GLY A N 1
ATOM 1796 C CA . GLY A 1 236 ? 13.422 -23.219 -19.609 1 97.19 236 GLY A CA 1
ATOM 1797 C C . GLY A 1 236 ? 14.805 -23.688 -20.016 1 97.19 236 GLY A C 1
ATOM 1798 O O . GLY A 1 236 ? 15.492 -23.016 -20.797 1 97.19 236 GLY A O 1
ATOM 1799 N N . ALA A 1 237 ? 15.188 -24.828 -19.516 1 96.62 237 ALA A N 1
ATOM 1800 C CA . ALA A 1 237 ? 16.469 -25.406 -19.875 1 96.62 237 ALA A CA 1
ATOM 1801 C C . ALA A 1 237 ? 16.516 -25.812 -21.344 1 96.62 237 ALA A C 1
ATOM 1803 O O . ALA A 1 237 ? 17.5 -25.562 -22.047 1 96.62 237 ALA A O 1
ATOM 1804 N N . LEU A 1 238 ? 15.492 -26.406 -21.781 1 97.12 238 LEU A N 1
ATOM 1805 C CA . LEU A 1 238 ? 15.398 -26.859 -23.156 1 97.12 238 LEU A CA 1
ATOM 1806 C C . LEU A 1 238 ? 15.445 -25.672 -24.125 1 97.12 238 LEU A C 1
ATOM 1808 O O . LEU A 1 238 ? 16.047 -25.766 -25.203 1 97.12 238 LEU A O 1
ATOM 1812 N N . LEU A 1 239 ? 14.867 -24.578 -23.719 1 96.81 239 LEU A N 1
ATOM 1813 C CA . LEU A 1 239 ? 14.805 -23.391 -24.578 1 96.81 239 LEU A CA 1
ATOM 1814 C C . LEU A 1 239 ? 16.078 -22.562 -24.469 1 96.81 239 LEU A C 1
ATOM 1816 O O . LEU A 1 239 ? 16.312 -21.656 -25.266 1 96.81 239 LEU A O 1
ATOM 1820 N N . GLY A 1 240 ? 16.891 -22.875 -23.5 1 96.5 240 GLY A N 1
ATOM 1821 C CA . GLY A 1 240 ? 18.094 -22.078 -23.297 1 96.5 240 GLY A CA 1
ATOM 1822 C C . GLY A 1 240 ? 17.812 -20.656 -22.844 1 96.5 240 GLY A C 1
ATOM 1823 O O . GLY A 1 240 ? 18.438 -19.719 -23.328 1 96.5 240 GLY A O 1
ATOM 1824 N N . LEU A 1 241 ? 16.859 -20.516 -21.969 1 95.75 241 LEU A N 1
ATOM 1825 C CA . LEU A 1 241 ? 16.5 -19.172 -21.484 1 95.75 241 LEU A CA 1
ATOM 1826 C C . LEU A 1 241 ? 17.672 -18.547 -20.734 1 95.75 241 LEU A C 1
ATOM 1828 O O . LEU A 1 241 ? 18.391 -19.234 -20 1 95.75 241 LEU A O 1
ATOM 1832 N N . PRO A 1 242 ? 17.766 -17.156 -20.906 1 95 242 PRO A N 1
ATOM 1833 C CA . PRO A 1 242 ? 18.719 -16.469 -20.016 1 95 242 PRO A CA 1
ATOM 1834 C C . PRO A 1 242 ? 18.422 -16.734 -18.547 1 95 242 PRO A C 1
ATOM 1836 O O . PRO A 1 242 ? 17.281 -17.016 -18.172 1 95 242 PRO A O 1
ATOM 1839 N N . ARG A 1 243 ? 19.406 -16.703 -17.75 1 94.5 243 ARG A N 1
ATOM 1840 C CA . ARG A 1 243 ? 19.359 -17.109 -16.359 1 94.5 243 ARG A CA 1
ATOM 1841 C C . ARG A 1 243 ? 18.188 -16.453 -15.633 1 94.5 243 ARG A C 1
ATOM 1843 O O . ARG A 1 243 ? 17.406 -17.125 -14.969 1 94.5 243 ARG A O 1
ATOM 1850 N N . LEU A 1 244 ? 18.062 -15.18 -15.812 1 94.81 244 LEU A N 1
ATOM 1851 C CA . LEU A 1 244 ? 17.031 -14.445 -15.078 1 94.81 244 LEU A CA 1
ATOM 1852 C C . LEU A 1 244 ? 15.641 -14.875 -15.523 1 94.81 244 LEU A C 1
ATOM 1854 O O . LEU A 1 244 ? 14.758 -15.086 -14.688 1 94.81 244 LEU A O 1
ATOM 1858 N N . GLU A 1 245 ? 15.422 -14.977 -16.812 1 96.44 245 GLU A N 1
ATOM 1859 C CA . GLU A 1 245 ? 14.133 -15.414 -17.344 1 96.44 245 GLU A CA 1
ATOM 1860 C C . GLU A 1 245 ? 13.812 -16.844 -16.891 1 96.44 245 GLU A C 1
ATOM 1862 O O . GLU A 1 245 ? 12.656 -17.141 -16.578 1 96.44 245 GLU A O 1
ATOM 1867 N N . HIS A 1 246 ? 14.867 -17.641 -16.891 1 96.75 246 HIS A N 1
ATOM 1868 C CA . HIS A 1 246 ? 14.688 -19.016 -16.422 1 96.75 246 HIS A CA 1
ATOM 1869 C C . HIS A 1 246 ? 14.273 -19.047 -14.953 1 96.75 246 HIS A C 1
ATOM 1871 O O . HIS A 1 246 ? 13.344 -19.781 -14.586 1 96.75 246 HIS A O 1
ATOM 1877 N N . GLN A 1 247 ? 14.891 -18.266 -14.148 1 97 247 GLN A N 1
ATOM 1878 C CA . GLN A 1 247 ? 14.594 -18.203 -12.719 1 97 247 GLN A CA 1
ATOM 1879 C C . GLN A 1 247 ? 13.18 -17.688 -12.477 1 97 247 GLN A C 1
ATOM 1881 O O . GLN A 1 247 ? 12.445 -18.203 -11.633 1 97 247 GLN A O 1
ATOM 1886 N N . VAL A 1 248 ? 12.797 -16.688 -13.227 1 97.06 248 VAL A N 1
ATOM 1887 C CA . VAL A 1 248 ? 11.477 -16.094 -13.07 1 97.06 248 VAL A CA 1
ATOM 1888 C C . VAL A 1 248 ? 10.406 -17.109 -13.5 1 97.06 248 VAL A C 1
ATOM 1890 O O . VAL A 1 248 ? 9.406 -17.281 -12.805 1 97.06 248 VAL A O 1
ATOM 1893 N N . LEU A 1 249 ? 10.648 -17.766 -14.617 1 97.94 249 LEU A N 1
ATOM 1894 C CA . LEU A 1 249 ? 9.711 -18.766 -15.109 1 97.94 249 LEU A CA 1
ATOM 1895 C C . LEU A 1 249 ? 9.461 -19.844 -14.055 1 97.94 249 LEU A C 1
ATOM 1897 O O . LEU A 1 249 ? 8.312 -20.219 -13.797 1 97.94 249 LEU A O 1
ATOM 1901 N N . VAL A 1 250 ? 10.477 -20.297 -13.438 1 98.06 250 VAL A N 1
ATOM 1902 C CA . VAL A 1 250 ? 10.391 -21.406 -12.492 1 98.06 250 VAL A CA 1
ATOM 1903 C C . VAL A 1 250 ? 9.773 -20.922 -11.188 1 98.06 250 VAL A C 1
ATOM 1905 O O . VAL A 1 250 ? 8.875 -21.562 -10.641 1 98.06 250 VAL A O 1
ATOM 1908 N N . LEU A 1 251 ? 10.195 -19.828 -10.688 1 96.56 251 LEU A N 1
ATOM 1909 C CA . LEU A 1 251 ? 9.711 -19.312 -9.406 1 96.56 251 LEU A CA 1
ATOM 1910 C C . LEU A 1 251 ? 8.227 -18.969 -9.484 1 96.56 251 LEU A C 1
ATOM 1912 O O . LEU A 1 251 ? 7.465 -19.281 -8.562 1 96.56 251 LEU A O 1
ATOM 1916 N N . GLN A 1 252 ? 7.871 -18.312 -10.539 1 97.56 252 GLN A N 1
ATOM 1917 C CA . GLN A 1 252 ? 6.461 -18 -10.742 1 97.56 252 GLN A CA 1
ATOM 1918 C C . GLN A 1 252 ? 5.625 -19.281 -10.859 1 97.56 252 GLN A C 1
ATOM 1920 O O . GLN A 1 252 ? 4.488 -19.328 -10.391 1 97.56 252 GLN A O 1
ATOM 1925 N N . SER A 1 253 ? 6.195 -20.25 -11.445 1 97.69 253 SER A N 1
ATOM 1926 C CA . SER A 1 253 ? 5.492 -21.516 -11.617 1 97.69 253 SER A CA 1
ATOM 1927 C C . SER A 1 253 ? 5.414 -22.297 -10.305 1 97.69 253 SER A C 1
ATOM 1929 O O . SER A 1 253 ? 4.672 -23.281 -10.203 1 97.69 253 SER A O 1
ATOM 1931 N N . ALA A 1 254 ? 6.117 -21.859 -9.305 1 97.25 254 ALA A N 1
ATOM 1932 C CA . ALA A 1 254 ? 6.184 -22.562 -8.031 1 97.25 254 ALA A CA 1
ATOM 1933 C C . ALA A 1 254 ? 5.195 -21.984 -7.023 1 97.25 254 ALA A C 1
ATOM 1935 O O . ALA A 1 254 ? 5.172 -22.406 -5.859 1 97.25 254 ALA A O 1
ATOM 1936 N N . THR A 1 255 ? 4.395 -21.062 -7.445 1 96.94 255 THR A N 1
ATOM 1937 C CA . THR A 1 255 ? 3.449 -20.422 -6.535 1 96.94 255 THR A CA 1
ATOM 1938 C C . THR A 1 255 ? 2.217 -21.297 -6.332 1 96.94 255 THR A C 1
ATOM 1940 O O . THR A 1 255 ? 1.945 -22.188 -7.133 1 96.94 255 THR A O 1
ATOM 1943 N N . PRO A 1 256 ? 1.48 -21.125 -5.254 1 97.31 256 PRO A N 1
ATOM 1944 C CA . PRO A 1 256 ? 0.296 -21.938 -4.977 1 97.31 256 PRO A CA 1
ATOM 1945 C C . PRO A 1 256 ? -0.882 -21.594 -5.883 1 97.31 256 PRO A C 1
ATOM 1947 O O . PRO A 1 256 ? -0.739 -20.797 -6.812 1 97.31 256 PRO A O 1
ATOM 1950 N N . VAL A 1 257 ? -2.018 -22.25 -5.598 1 96.75 257 VAL A N 1
ATOM 1951 C CA . VAL A 1 257 ? -3.24 -22.016 -6.363 1 96.75 257 VAL A CA 1
ATOM 1952 C C . VAL A 1 257 ? -3.725 -20.594 -6.152 1 96.75 257 VAL A C 1
ATOM 1954 O O . VAL A 1 257 ? -3.715 -20.078 -5.031 1 96.75 257 VAL A O 1
ATOM 1957 N N . ALA A 1 258 ? -4.109 -20 -7.219 1 94.5 258 ALA A N 1
ATOM 1958 C CA . ALA A 1 258 ? -4.559 -18.609 -7.164 1 94.5 258 ALA A CA 1
ATOM 1959 C C . ALA A 1 258 ? -5.867 -18.484 -6.391 1 94.5 258 ALA A C 1
ATOM 1961 O O . ALA A 1 258 ? -6.754 -19.328 -6.523 1 94.5 258 ALA A O 1
ATOM 1962 N N . VAL A 1 259 ? -5.988 -17.469 -5.613 1 89.62 259 VAL A N 1
ATOM 1963 C CA . VAL A 1 259 ? -7.246 -17.156 -4.945 1 89.62 259 VAL A CA 1
ATOM 1964 C C . VAL A 1 259 ? -8.328 -16.875 -5.984 1 89.62 259 VAL A C 1
ATOM 1966 O O . VAL A 1 259 ? -9.492 -17.25 -5.801 1 89.62 259 VAL A O 1
ATOM 1969 N N . ASN A 1 260 ? -7.957 -16.312 -7.047 1 87.62 260 ASN A N 1
ATOM 1970 C CA . ASN A 1 260 ? -8.898 -15.961 -8.109 1 87.62 260 ASN A CA 1
ATOM 1971 C C . ASN A 1 260 ? -9.469 -17.203 -8.781 1 87.62 260 ASN A C 1
ATOM 1973 O O . ASN A 1 260 ? -10.523 -17.141 -9.422 1 87.62 260 ASN A O 1
ATOM 1977 N N . ALA A 1 261 ? -8.727 -18.266 -8.711 1 91.25 261 ALA A N 1
ATOM 1978 C CA . ALA A 1 261 ? -9.266 -19.516 -9.211 1 91.25 261 ALA A CA 1
ATOM 1979 C C . ALA A 1 261 ? -10.547 -19.891 -8.477 1 91.25 261 ALA A C 1
ATOM 1981 O O . ALA A 1 261 ? -11.508 -20.375 -9.086 1 91.25 261 ALA A O 1
ATOM 1982 N N . PHE A 1 262 ? -10.586 -19.734 -7.172 1 89.38 262 PHE A N 1
ATOM 1983 C CA . PHE A 1 262 ? -11.766 -19.984 -6.359 1 89.38 262 PHE A CA 1
ATOM 1984 C C . PHE A 1 262 ? -12.914 -19.062 -6.773 1 89.38 262 PHE A C 1
ATOM 1986 O O . PHE A 1 262 ? -14.047 -19.531 -6.949 1 89.38 262 PHE A O 1
ATOM 1993 N N . LEU A 1 263 ? -12.602 -17.828 -6.996 1 82.44 263 LEU A N 1
ATOM 1994 C CA . LEU A 1 263 ? -13.633 -16.859 -7.348 1 82.44 263 LEU A CA 1
ATOM 1995 C C . LEU A 1 263 ? -14.242 -17.188 -8.711 1 82.44 263 LEU A C 1
ATOM 1997 O O . LEU A 1 263 ? -15.461 -17.078 -8.891 1 82.44 263 LEU A O 1
ATOM 2001 N N . LEU A 1 264 ? -13.43 -17.547 -9.602 1 84.38 264 LEU A N 1
ATOM 2002 C CA . LEU A 1 264 ? -13.898 -17.906 -10.938 1 84.38 264 LEU A CA 1
ATOM 2003 C C . LEU A 1 264 ? -14.75 -19.156 -10.891 1 84.38 264 LEU A C 1
ATOM 2005 O O . LEU A 1 264 ? -15.789 -19.234 -11.562 1 84.38 264 LEU A O 1
ATOM 2009 N N . THR A 1 265 ? -14.312 -20.078 -10.109 1 89.25 265 THR A N 1
ATOM 2010 C CA . THR A 1 265 ? -15.055 -21.328 -9.984 1 89.25 265 THR A CA 1
ATOM 2011 C C . THR A 1 265 ? -16.422 -21.078 -9.336 1 89.25 265 THR A C 1
ATOM 2013 O O . THR A 1 265 ? -17.422 -21.672 -9.734 1 89.25 265 THR A O 1
ATOM 2016 N N . ARG A 1 266 ? -16.406 -20.281 -8.406 1 85.31 266 ARG A N 1
ATOM 2017 C CA . ARG A 1 266 ? -17.656 -19.922 -7.746 1 85.31 266 ARG A CA 1
ATOM 2018 C C . ARG A 1 266 ? -18.594 -19.219 -8.719 1 85.31 266 ARG A C 1
ATOM 2020 O O . ARG A 1 266 ? -19.812 -19.438 -8.68 1 85.31 266 ARG A O 1
ATOM 2027 N N . GLU A 1 267 ? -18.094 -18.484 -9.57 1 80.12 267 GLU A N 1
ATOM 2028 C CA . GLU A 1 267 ? -18.891 -17.688 -10.5 1 80.12 267 GLU A CA 1
ATOM 2029 C C . GLU A 1 267 ? -19.375 -18.516 -11.688 1 80.12 267 GLU A C 1
ATOM 2031 O O . GLU A 1 267 ? -20.5 -18.375 -12.141 1 80.12 267 GLU A O 1
ATOM 2036 N N . PHE A 1 268 ? -18.5 -19.281 -12.195 1 81.69 268 PHE A N 1
ATOM 2037 C CA . PHE A 1 268 ? -18.781 -19.906 -13.484 1 81.69 268 PHE A CA 1
ATOM 2038 C C . PHE A 1 268 ? -19.141 -21.375 -13.297 1 81.69 268 PHE A C 1
ATOM 2040 O O . PHE A 1 268 ? -19.484 -22.062 -14.258 1 81.69 268 PHE A O 1
ATOM 2047 N N . GLY A 1 269 ? -19.016 -21.828 -12.062 1 81.38 269 GLY A N 1
ATOM 2048 C CA . GLY A 1 269 ? -19.422 -23.188 -11.773 1 81.38 269 GLY A CA 1
ATOM 2049 C C . GLY A 1 269 ? -18.266 -24.125 -11.484 1 81.38 269 GLY A C 1
ATOM 2050 O O . GLY A 1 269 ? -17.141 -23.859 -11.898 1 81.38 269 GLY A O 1
ATOM 2051 N N . GLY A 1 270 ? -18.516 -25.188 -10.758 1 86.88 270 GLY A N 1
ATOM 2052 C CA . GLY A 1 270 ? -17.516 -26.172 -10.352 1 86.88 270 GLY A CA 1
ATOM 2053 C C . GLY A 1 270 ? -17.453 -26.375 -8.852 1 86.88 270 GLY A C 1
ATOM 2054 O O . GLY A 1 270 ? -18.359 -25.969 -8.125 1 86.88 270 GLY A O 1
ATOM 2055 N N . ASP A 1 271 ? -16.422 -27.047 -8.508 1 91.94 271 ASP A N 1
ATOM 2056 C CA . ASP A 1 271 ? -16.297 -27.375 -7.094 1 91.94 271 ASP A CA 1
ATOM 2057 C C . ASP A 1 271 ? -15.5 -26.297 -6.352 1 91.94 271 ASP A C 1
ATOM 2059 O O . ASP A 1 271 ? -14.328 -26.5 -6.023 1 91.94 271 ASP A O 1
ATOM 2063 N N . ALA A 1 272 ? -16.188 -25.266 -5.996 1 91.5 272 ALA A N 1
ATOM 2064 C CA . ALA A 1 272 ? -15.555 -24.094 -5.395 1 91.5 272 ALA A CA 1
ATOM 2065 C C . ALA A 1 272 ? -14.922 -24.438 -4.051 1 91.5 272 ALA A C 1
ATOM 2067 O O . ALA A 1 272 ? -13.883 -23.891 -3.686 1 91.5 272 ALA A O 1
ATOM 2068 N N . LEU A 1 273 ? -15.531 -25.297 -3.393 1 91.5 273 LEU A N 1
ATOM 2069 C CA . LEU A 1 273 ? -15.023 -25.656 -2.078 1 91.5 273 LEU A CA 1
ATOM 2070 C C . LEU A 1 273 ? -13.664 -26.344 -2.197 1 91.5 273 LEU A C 1
ATOM 2072 O O . LEU A 1 273 ? -12.742 -26.047 -1.441 1 91.5 273 LEU A O 1
ATOM 2076 N N . ARG A 1 274 ? -13.531 -27.25 -3.127 1 93.81 274 ARG A N 1
ATOM 2077 C CA . ARG A 1 274 ? -12.258 -27.938 -3.346 1 93.81 274 ARG A CA 1
ATOM 2078 C C . ARG A 1 274 ? -11.172 -26.953 -3.779 1 93.81 274 ARG A C 1
ATOM 2080 O O . ARG A 1 274 ? -10.023 -27.078 -3.361 1 93.81 274 ARG A O 1
ATOM 2087 N N . VAL A 1 275 ? -11.539 -26.047 -4.594 1 94.62 275 VAL A N 1
ATOM 2088 C CA . VAL A 1 275 ? -10.57 -25.047 -5.062 1 94.62 275 VAL A CA 1
ATOM 2089 C C . VAL A 1 275 ? -10.133 -24.172 -3.895 1 94.62 275 VAL A C 1
ATOM 2091 O O . VAL A 1 275 ? -8.938 -23.938 -3.705 1 94.62 275 VAL A O 1
ATOM 2094 N N . ALA A 1 276 ? -11.102 -23.781 -3.088 1 92.75 276 ALA A N 1
ATOM 2095 C CA . ALA A 1 276 ? -10.789 -22.938 -1.937 1 92.75 276 ALA A CA 1
ATOM 2096 C C . ALA A 1 276 ? -9.836 -23.641 -0.976 1 92.75 276 ALA A C 1
ATOM 2098 O O . ALA A 1 276 ? -8.867 -23.047 -0.498 1 92.75 276 ALA A O 1
ATOM 2099 N N . ARG A 1 277 ? -10.141 -24.844 -0.695 1 94.5 277 ARG A N 1
ATOM 2100 C CA . ARG A 1 277 ? -9.289 -25.625 0.193 1 94.5 277 ARG A CA 1
ATOM 2101 C C . ARG A 1 277 ? -7.895 -25.797 -0.4 1 94.5 277 ARG A C 1
ATOM 2103 O O . ARG A 1 277 ? -6.895 -25.766 0.323 1 94.5 277 ARG A O 1
ATOM 2110 N N . SER A 1 278 ? -7.828 -25.984 -1.686 1 96.69 278 SER A N 1
ATOM 2111 C CA . SER A 1 278 ? -6.543 -26.156 -2.357 1 96.69 278 SER A CA 1
ATOM 2112 C C . SER A 1 278 ? -5.723 -24.875 -2.326 1 96.69 278 SER A C 1
ATOM 2114 O O . SER A 1 278 ? -4.492 -24.922 -2.264 1 96.69 278 SER A O 1
ATOM 2116 N N . VAL A 1 279 ? -6.391 -23.75 -2.412 1 94.81 279 VAL A N 1
ATOM 2117 C CA . VAL A 1 279 ? -5.711 -22.469 -2.287 1 94.81 279 VAL A CA 1
ATOM 2118 C C . VAL A 1 279 ? -5.016 -22.375 -0.93 1 94.81 279 VAL A C 1
ATOM 2120 O O . VAL A 1 279 ? -3.824 -22.078 -0.854 1 94.81 279 VAL A O 1
ATOM 2123 N N . VAL A 1 280 ? -5.707 -22.734 0.099 1 93.88 280 VAL A N 1
ATOM 2124 C CA . VAL A 1 280 ? -5.195 -22.625 1.46 1 93.88 280 VAL A CA 1
ATOM 2125 C C . VAL A 1 280 ? -4.066 -23.625 1.683 1 93.88 280 VAL A C 1
ATOM 2127 O O . VAL A 1 280 ? -2.98 -23.25 2.139 1 93.88 280 VAL A O 1
ATOM 2130 N N . VAL A 1 281 ? -4.332 -24.844 1.313 1 96 281 VAL A N 1
ATOM 2131 C CA . VAL A 1 281 ? -3.367 -25.906 1.539 1 96 281 VAL A CA 1
ATOM 2132 C C . VAL A 1 281 ? -2.09 -25.625 0.749 1 96 281 VAL A C 1
ATOM 2134 O O . VAL A 1 281 ? -0.986 -25.703 1.294 1 96 281 VAL A O 1
ATOM 2137 N N . SER A 1 282 ? -2.254 -25.297 -0.478 1 97.12 282 SER A N 1
ATOM 2138 C CA . SER A 1 282 ? -1.085 -25.062 -1.319 1 97.12 282 SER A CA 1
ATOM 2139 C C . SER A 1 282 ? -0.308 -23.828 -0.856 1 97.12 282 SER A C 1
ATOM 2141 O O . SER A 1 282 ? 0.917 -23.781 -0.986 1 97.12 282 SER A O 1
ATOM 2143 N N . THR A 1 283 ? -0.966 -22.844 -0.342 1 94.62 283 THR A N 1
ATOM 2144 C CA . THR A 1 283 ? -0.287 -21.641 0.151 1 94.62 283 THR A CA 1
ATOM 2145 C C . THR A 1 283 ? 0.584 -21.984 1.358 1 94.62 283 THR A C 1
ATOM 2147 O O . THR A 1 283 ? 1.751 -21.578 1.416 1 94.62 283 THR A O 1
ATOM 2150 N N . PHE A 1 284 ? 0.078 -22.75 2.248 1 93.44 284 PHE A N 1
ATOM 2151 C CA . PHE A 1 284 ? 0.855 -23.156 3.408 1 93.44 284 PHE A CA 1
ATOM 2152 C C . PHE A 1 284 ? 2.051 -24.016 2.986 1 93.44 284 PHE A C 1
ATOM 2154 O O . PHE A 1 284 ? 3.164 -23.797 3.473 1 93.44 284 PHE A O 1
ATOM 2161 N N . LEU A 1 285 ? 1.798 -24.859 2.129 1 95.5 285 LEU A N 1
ATOM 2162 C CA . LEU A 1 285 ? 2.846 -25.781 1.69 1 95.5 285 LEU A CA 1
ATOM 2163 C C . LEU A 1 285 ? 3.883 -25.047 0.843 1 95.5 285 LEU A C 1
ATOM 2165 O O . LEU A 1 285 ? 5.043 -25.469 0.778 1 95.5 285 LEU A O 1
ATOM 2169 N N . ALA A 1 286 ? 3.447 -24.016 0.206 1 95.31 286 ALA A N 1
ATOM 2170 C CA . ALA A 1 286 ? 4.363 -23.234 -0.628 1 95.31 286 ALA A CA 1
ATOM 2171 C C . ALA A 1 286 ? 5.516 -22.672 0.197 1 95.31 286 ALA A C 1
ATOM 2173 O O . ALA A 1 286 ? 6.641 -22.562 -0.293 1 95.31 286 ALA A O 1
ATOM 2174 N N . PHE A 1 287 ? 5.285 -22.312 1.395 1 91.31 287 PHE A N 1
ATOM 2175 C CA . PHE A 1 287 ? 6.332 -21.781 2.25 1 91.31 287 PHE A CA 1
ATOM 2176 C C . PHE A 1 287 ? 7.387 -22.828 2.555 1 91.31 287 PHE A C 1
ATOM 2178 O O . PHE A 1 287 ? 8.531 -22.5 2.875 1 91.31 287 PHE A O 1
ATOM 2185 N N . LEU A 1 288 ? 7.059 -24.031 2.373 1 91.31 288 LEU A N 1
ATOM 2186 C CA . LEU A 1 288 ? 8.008 -25.125 2.57 1 91.31 288 LEU A CA 1
ATOM 2187 C C . LEU A 1 288 ? 8.688 -25.5 1.259 1 91.31 288 LEU A C 1
ATOM 2189 O O . LEU A 1 288 ? 9.875 -25.828 1.243 1 91.31 288 LEU A O 1
ATOM 2193 N N . THR A 1 289 ? 7.984 -25.375 0.17 1 94.38 289 THR A N 1
ATOM 2194 C CA . THR A 1 289 ? 8.5 -25.875 -1.101 1 94.38 289 THR A CA 1
ATOM 2195 C C . THR A 1 289 ? 9.297 -24.797 -1.823 1 94.38 289 THR A C 1
ATOM 2197 O O . THR A 1 289 ? 10.203 -25.094 -2.602 1 94.38 289 THR A O 1
ATOM 2200 N N . VAL A 1 290 ? 8.977 -23.594 -1.594 1 93.06 290 VAL A N 1
ATOM 2201 C CA . VAL A 1 290 ? 9.633 -22.5 -2.307 1 93.06 290 VAL A CA 1
ATOM 2202 C C . VAL A 1 290 ? 11.125 -22.5 -1.998 1 93.06 290 VAL A C 1
ATOM 2204 O O . VAL A 1 290 ? 11.953 -22.328 -2.898 1 93.06 290 VAL A O 1
ATOM 2207 N N . PRO A 1 291 ? 11.539 -22.688 -0.726 1 91.44 291 PRO A N 1
ATOM 2208 C CA . PRO A 1 291 ? 12.977 -22.766 -0.445 1 91.44 291 PRO A CA 1
ATOM 2209 C C . PRO A 1 291 ? 13.68 -23.859 -1.256 1 91.44 291 PRO A C 1
ATOM 2211 O O . PRO A 1 291 ? 14.828 -23.672 -1.676 1 91.44 291 PRO A O 1
ATOM 2214 N N . LEU A 1 292 ? 13.023 -24.906 -1.483 1 90.5 292 LEU A N 1
ATOM 2215 C CA . LEU A 1 292 ? 13.594 -26 -2.287 1 90.5 292 LEU A CA 1
ATOM 2216 C C . LEU A 1 292 ? 13.766 -25.547 -3.738 1 90.5 292 LEU A C 1
ATOM 2218 O O . LEU A 1 292 ? 14.773 -25.875 -4.371 1 90.5 292 LEU A O 1
ATOM 2222 N N . VAL A 1 293 ? 12.828 -24.844 -4.234 1 93.5 293 VAL A N 1
ATOM 2223 C CA . VAL A 1 293 ? 12.891 -24.344 -5.605 1 93.5 293 VAL A CA 1
ATOM 2224 C C . VAL A 1 293 ? 14.023 -23.328 -5.73 1 93.5 293 VAL A C 1
ATOM 2226 O O . VAL A 1 293 ? 14.766 -23.344 -6.715 1 93.5 293 VAL A O 1
ATOM 2229 N N . LEU A 1 294 ? 14.117 -22.484 -4.75 1 91.38 294 LEU A N 1
ATOM 2230 C CA . LEU A 1 294 ? 15.195 -21.5 -4.742 1 91.38 294 LEU A CA 1
ATOM 2231 C C . LEU A 1 294 ? 16.562 -22.188 -4.719 1 91.38 294 LEU A C 1
ATOM 2233 O O . LEU A 1 294 ? 17.484 -21.734 -5.387 1 91.38 294 LEU A O 1
ATOM 2237 N N . TYR A 1 295 ? 16.625 -23.203 -3.969 1 88 295 TYR A N 1
ATOM 2238 C CA . TYR A 1 295 ? 17.844 -23.984 -3.912 1 88 295 TYR A CA 1
ATOM 2239 C C . TYR A 1 295 ? 18.172 -24.594 -5.273 1 88 295 TYR A C 1
ATOM 2241 O O . TYR A 1 295 ? 19.328 -24.531 -5.727 1 88 295 TYR A O 1
ATOM 2249 N N . LEU A 1 296 ? 17.219 -25.094 -5.93 1 86.38 296 LEU A N 1
ATOM 2250 C CA . LEU A 1 296 ? 17.375 -25.672 -7.254 1 86.38 296 LEU A CA 1
ATOM 2251 C C . LEU A 1 296 ? 17.844 -24.625 -8.258 1 86.38 296 LEU A C 1
ATOM 2253 O O . LEU A 1 296 ? 18.625 -24.938 -9.164 1 86.38 296 LEU A O 1
ATOM 2257 N N . LEU A 1 297 ? 17.406 -23.406 -8.062 1 90.31 297 LEU A N 1
ATOM 2258 C CA . LEU A 1 297 ? 17.703 -22.328 -9 1 90.31 297 LEU A CA 1
ATOM 2259 C C . LEU A 1 297 ? 19.062 -21.688 -8.688 1 90.31 297 LEU A C 1
ATOM 2261 O O . LEU A 1 297 ? 19.562 -20.891 -9.469 1 90.31 297 LEU A O 1
ATOM 2265 N N . GLY A 1 298 ? 19.641 -22 -7.562 1 82.44 298 GLY A N 1
ATOM 2266 C CA . GLY A 1 298 ? 20.938 -21.438 -7.191 1 82.44 298 GLY A CA 1
ATOM 2267 C C . GLY A 1 298 ? 20.828 -20 -6.734 1 82.44 298 GLY A C 1
ATOM 2268 O O . GLY A 1 298 ? 21.766 -19.219 -6.93 1 82.44 298 GLY A O 1
ATOM 2269 N N . VAL A 1 299 ? 19.625 -19.688 -6.324 1 71.88 299 VAL A N 1
ATOM 2270 C CA . VAL A 1 299 ? 19.469 -18.328 -5.793 1 71.88 299 VAL A CA 1
ATOM 2271 C C . VAL A 1 299 ? 20.109 -18.234 -4.418 1 71.88 299 VAL A C 1
ATOM 2273 O O . VAL A 1 299 ? 19.938 -19.125 -3.576 1 71.88 299 VAL A O 1
ATOM 2276 N N . ARG A 1 300 ? 21.297 -17.391 -4.285 1 61.44 300 ARG A N 1
ATOM 2277 C CA . ARG A 1 300 ? 22.078 -17.188 -3.068 1 61.44 300 ARG A CA 1
ATOM 2278 C C . ARG A 1 300 ? 21.703 -15.867 -2.4 1 61.44 300 ARG A C 1
ATOM 2280 O O . ARG A 1 300 ? 21.391 -14.891 -3.082 1 61.44 300 ARG A O 1
ATOM 2287 N N . MET B 1 1 ? 10.547 28.672 -15.328 1 48.44 1 MET B N 1
ATOM 2288 C CA . MET B 1 1 ? 11.664 28.859 -14.406 1 48.44 1 MET B CA 1
ATOM 2289 C C . MET B 1 1 ? 11.914 27.609 -13.578 1 48.44 1 MET B C 1
ATOM 2291 O O . MET B 1 1 ? 10.977 26.859 -13.281 1 48.44 1 MET B O 1
ATOM 2295 N N . PRO B 1 2 ? 13.039 27.141 -13.508 1 54.62 2 PRO B N 1
ATOM 2296 C CA . PRO B 1 2 ? 13.539 25.922 -12.867 1 54.62 2 PRO B CA 1
ATOM 2297 C C . PRO B 1 2 ? 12.953 25.703 -11.477 1 54.62 2 PRO B C 1
ATOM 2299 O O . PRO B 1 2 ? 12.656 24.562 -11.102 1 54.62 2 PRO B O 1
ATOM 2302 N N . ARG B 1 3 ? 12.664 26.75 -10.727 1 61.59 3 ARG B N 1
ATOM 2303 C CA . ARG B 1 3 ? 12.211 26.641 -9.344 1 61.59 3 ARG B CA 1
ATOM 2304 C C . ARG B 1 3 ? 10.75 26.219 -9.281 1 61.59 3 ARG B C 1
ATOM 2306 O O . ARG B 1 3 ? 10.375 25.375 -8.461 1 61.59 3 ARG B O 1
ATOM 2313 N N . MET B 1 4 ? 10.016 26.75 -10.234 1 69.06 4 MET B N 1
ATOM 2314 C CA . MET B 1 4 ? 8.594 26.406 -10.273 1 69.06 4 MET B CA 1
ATOM 2315 C C . MET B 1 4 ? 8.398 24.938 -10.625 1 69.06 4 MET B C 1
ATOM 2317 O O . MET B 1 4 ? 7.52 24.281 -10.07 1 69.06 4 MET B O 1
ATOM 2321 N N . GLU B 1 5 ? 9.266 24.5 -11.398 1 73.75 5 GLU B N 1
ATOM 2322 C CA . GLU B 1 5 ? 9.188 23.094 -11.781 1 73.75 5 GLU B CA 1
ATOM 2323 C C . GLU B 1 5 ? 9.445 22.188 -10.586 1 73.75 5 GLU B C 1
ATOM 2325 O O . GLU B 1 5 ? 8.805 21.141 -10.438 1 73.75 5 GLU B O 1
ATOM 2330 N N . ALA B 1 6 ? 10.25 22.672 -9.836 1 72.12 6 ALA B N 1
ATOM 2331 C CA . ALA B 1 6 ? 10.609 21.875 -8.672 1 72.12 6 ALA B CA 1
ATOM 2332 C C . ALA B 1 6 ? 9.43 21.766 -7.699 1 72.12 6 ALA B C 1
ATOM 2334 O O . ALA B 1 6 ? 9.211 20.719 -7.094 1 72.12 6 ALA B O 1
ATOM 2335 N N . LEU B 1 7 ? 8.711 22.828 -7.707 1 77.69 7 LEU B N 1
ATOM 2336 C CA . LEU B 1 7 ? 7.562 22.859 -6.809 1 77.69 7 LEU B CA 1
ATOM 2337 C C . LEU B 1 7 ? 6.484 21.891 -7.277 1 77.69 7 LEU B C 1
ATOM 2339 O O . LEU B 1 7 ? 5.922 21.141 -6.473 1 77.69 7 LEU B O 1
ATOM 2343 N N . PHE B 1 8 ? 6.406 21.844 -8.531 1 82.56 8 PHE B N 1
ATOM 2344 C CA . PHE B 1 8 ? 5.379 20.984 -9.094 1 82.56 8 PHE B CA 1
ATOM 2345 C C . PHE B 1 8 ? 5.832 19.531 -9.07 1 82.56 8 PHE B C 1
ATOM 2347 O O . PHE B 1 8 ? 5.008 18.609 -9.008 1 82.56 8 PHE B O 1
ATOM 2354 N N . ASN B 1 9 ? 7.105 19.344 -8.945 1 82.62 9 ASN B N 1
ATOM 2355 C CA . ASN B 1 9 ? 7.664 18 -8.891 1 82.62 9 ASN B CA 1
ATOM 2356 C C . ASN B 1 9 ? 7.328 17.312 -7.578 1 82.62 9 ASN B C 1
ATOM 2358 O O . ASN B 1 9 ? 7.348 16.078 -7.5 1 82.62 9 ASN B O 1
ATOM 2362 N N . THR B 1 10 ? 6.984 18.125 -6.648 1 83.56 10 THR B N 1
ATOM 2363 C CA . THR B 1 10 ? 6.637 17.547 -5.348 1 83.56 10 THR B CA 1
ATOM 2364 C C . THR B 1 10 ? 5.129 17.344 -5.23 1 83.56 10 THR B C 1
ATOM 2366 O O . THR B 1 10 ? 4.676 16.297 -4.762 1 83.56 10 THR B O 1
ATOM 2369 N N . VAL B 1 11 ? 4.422 18.203 -5.738 1 89.12 11 VAL B N 1
ATOM 2370 C CA . VAL B 1 11 ? 2.992 18.25 -5.457 1 89.12 11 VAL B CA 1
ATOM 2371 C C . VAL B 1 11 ? 2.236 17.391 -6.473 1 89.12 11 VAL B C 1
ATOM 2373 O O . VAL B 1 11 ? 1.248 16.734 -6.129 1 89.12 11 VAL B O 1
ATOM 2376 N N . VAL B 1 12 ? 2.695 17.312 -7.664 1 90.44 12 VAL B N 1
ATOM 2377 C CA . VAL B 1 12 ? 1.94 16.703 -8.75 1 90.44 12 VAL B CA 1
ATOM 2378 C C . VAL B 1 12 ? 1.865 15.188 -8.539 1 90.44 12 VAL B C 1
ATOM 2380 O O . VAL B 1 12 ? 0.803 14.586 -8.703 1 90.44 12 VAL B O 1
ATOM 2383 N N . PRO B 1 13 ? 2.932 14.562 -8.156 1 91.88 13 PRO B N 1
ATOM 2384 C CA . PRO B 1 13 ? 2.82 13.133 -7.867 1 91.88 13 PRO B CA 1
ATOM 2385 C C . PRO B 1 13 ? 1.825 12.828 -6.75 1 91.88 13 PRO B C 1
ATOM 2387 O O . PRO B 1 13 ? 1.068 11.859 -6.836 1 91.88 13 PRO B O 1
ATOM 2390 N N . VAL B 1 14 ? 1.856 13.641 -5.777 1 92.25 14 VAL B N 1
ATOM 2391 C CA . VAL B 1 14 ? 0.934 13.477 -4.66 1 92.25 14 VAL B CA 1
ATOM 2392 C C . VAL B 1 14 ? -0.503 13.664 -5.141 1 92.25 14 VAL B C 1
ATOM 2394 O O . VAL B 1 14 ? -1.385 12.867 -4.816 1 92.25 14 VAL B O 1
ATOM 2397 N N . ALA B 1 15 ? -0.671 14.656 -5.914 1 93.44 15 ALA B N 1
ATOM 2398 C CA . ALA B 1 15 ? -1.989 14.969 -6.465 1 93.44 15 ALA B CA 1
ATOM 2399 C C . ALA B 1 15 ? -2.496 13.828 -7.34 1 93.44 15 ALA B C 1
ATOM 2401 O O . ALA B 1 15 ? -3.689 13.516 -7.336 1 93.44 15 ALA B O 1
ATOM 2402 N N . LEU B 1 16 ? -1.643 13.227 -8.07 1 94.31 16 LEU B N 1
ATOM 2403 C CA . LEU B 1 16 ? -2.012 12.117 -8.938 1 94.31 16 LEU B CA 1
ATOM 2404 C C . LEU B 1 16 ? -2.574 10.953 -8.133 1 94.31 16 LEU B C 1
ATOM 2406 O O . LEU B 1 16 ? -3.59 10.359 -8.508 1 94.31 16 LEU B O 1
ATOM 2410 N N . VAL B 1 17 ? -1.935 10.633 -7.043 1 95.56 17 VAL B N 1
ATOM 2411 C CA . VAL B 1 17 ? -2.367 9.5 -6.23 1 95.56 17 VAL B CA 1
ATOM 2412 C C . VAL B 1 17 ? -3.705 9.82 -5.566 1 95.56 17 VAL B C 1
ATOM 2414 O O . VAL B 1 17 ? -4.613 8.992 -5.551 1 95.56 17 VAL B O 1
ATOM 2417 N N . VAL B 1 18 ? -3.834 11.047 -5.082 1 94.38 18 VAL B N 1
ATOM 2418 C CA . VAL B 1 18 ? -5.086 11.469 -4.461 1 94.38 18 VAL B CA 1
ATOM 2419 C C . VAL B 1 18 ? -6.211 11.445 -5.496 1 94.38 18 VAL B C 1
ATOM 2421 O O . VAL B 1 18 ? -7.309 10.961 -5.211 1 94.38 18 VAL B O 1
ATOM 2424 N N . LEU B 1 19 ? -5.922 11.953 -6.656 1 95 19 LEU B N 1
ATOM 2425 C CA . LEU B 1 19 ? -6.914 11.969 -7.727 1 95 19 LEU B CA 1
ATOM 2426 C C . LEU B 1 19 ? -7.332 10.555 -8.109 1 95 19 LEU B C 1
ATOM 2428 O O . LEU B 1 19 ? -8.508 10.305 -8.375 1 95 19 LEU B O 1
ATOM 2432 N N . SER B 1 20 ? -6.41 9.656 -8.172 1 96.25 20 SER B N 1
ATOM 2433 C CA . SER B 1 20 ? -6.723 8.258 -8.453 1 96.25 20 SER B CA 1
ATOM 2434 C C . SER B 1 20 ? -7.684 7.688 -7.418 1 96.25 20 SER B C 1
ATOM 2436 O O . SER B 1 20 ? -8.625 6.973 -7.766 1 96.25 20 SER B O 1
ATOM 2438 N N . GLY B 1 21 ? -7.355 7.984 -6.172 1 95.94 21 GLY B N 1
ATOM 2439 C CA . GLY B 1 21 ? -8.281 7.582 -5.121 1 95.94 21 GLY B CA 1
ATOM 2440 C C . GLY B 1 21 ? -9.656 8.203 -5.266 1 95.94 21 GLY B C 1
ATOM 2441 O O . GLY B 1 21 ? -10.672 7.523 -5.102 1 95.94 21 GLY B O 1
ATOM 2442 N N . TYR B 1 22 ? -9.664 9.453 -5.59 1 94.38 22 TYR B N 1
ATOM 2443 C CA . TYR B 1 22 ? -10.914 10.18 -5.785 1 94.38 22 TYR B CA 1
ATOM 2444 C C . TYR B 1 22 ? -11.758 9.523 -6.875 1 94.38 22 TYR B C 1
ATOM 2446 O O . TYR B 1 22 ? -12.945 9.273 -6.68 1 94.38 22 TYR B O 1
ATOM 2454 N N . LEU B 1 23 ? -11.172 9.188 -7.969 1 95.44 23 LEU B N 1
ATOM 2455 C CA . LEU B 1 23 ? -11.875 8.586 -9.102 1 95.44 23 LEU B CA 1
ATOM 2456 C C . LEU B 1 23 ? -12.328 7.168 -8.766 1 95.44 23 LEU B C 1
ATOM 2458 O O . LEU B 1 23 ? -13.445 6.77 -9.109 1 95.44 23 LEU B O 1
ATOM 2462 N N . LEU B 1 24 ? -11.516 6.484 -8.102 1 94.5 24 LEU B N 1
ATOM 2463 C CA . LEU B 1 24 ? -11.844 5.117 -7.715 1 94.5 24 LEU B CA 1
ATOM 2464 C C . LEU B 1 24 ? -13.031 5.094 -6.754 1 94.5 24 LEU B C 1
ATOM 2466 O O . LEU B 1 24 ? -13.938 4.273 -6.902 1 94.5 24 LEU B O 1
ATOM 2470 N N . GLY B 1 25 ? -12.961 5.93 -5.789 1 93.56 25 GLY B N 1
ATOM 2471 C CA . GLY B 1 25 ? -14.031 6.004 -4.805 1 93.56 25 GLY B CA 1
ATOM 2472 C C . GLY B 1 25 ? -15.359 6.43 -5.395 1 93.56 25 GLY B C 1
ATOM 2473 O O . GLY B 1 25 ? -16.422 6.066 -4.879 1 93.56 25 GLY B O 1
ATOM 2474 N N . ARG B 1 26 ? -15.352 7.168 -6.457 1 92.69 26 ARG B N 1
ATOM 2475 C CA . ARG B 1 26 ? -16.578 7.613 -7.121 1 92.69 26 ARG B CA 1
ATOM 2476 C C . ARG B 1 26 ? -17.141 6.516 -8.016 1 92.69 26 ARG B C 1
ATOM 2478 O O . ARG B 1 26 ? -18.359 6.445 -8.227 1 92.69 26 ARG B O 1
ATOM 2485 N N . ARG B 1 27 ? -16.312 5.641 -8.477 1 92.25 27 ARG B N 1
ATOM 2486 C CA . ARG B 1 27 ? -16.734 4.66 -9.477 1 92.25 27 ARG B CA 1
ATOM 2487 C C . ARG B 1 27 ? -17.062 3.322 -8.828 1 92.25 27 ARG B C 1
ATOM 2489 O O . ARG B 1 27 ? -17.891 2.564 -9.344 1 92.25 27 ARG B O 1
ATOM 2496 N N . LEU B 1 28 ? -16.406 3.066 -7.742 1 93.19 28 LEU B N 1
ATOM 2497 C CA . LEU B 1 28 ? -16.594 1.769 -7.102 1 93.19 28 LEU B CA 1
ATOM 2498 C C . LEU B 1 28 ? -17 1.937 -5.641 1 93.19 28 LEU B C 1
ATOM 2500 O O . LEU B 1 28 ? -16.625 2.922 -4.996 1 93.19 28 LEU B O 1
ATOM 2504 N N . GLU B 1 29 ? -17.734 0.957 -5.156 1 92.94 29 GLU B N 1
ATOM 2505 C CA . GLU B 1 29 ? -18.062 0.936 -3.73 1 92.94 29 GLU B CA 1
ATOM 2506 C C . GLU B 1 29 ? -16.859 0.494 -2.9 1 92.94 29 GLU B C 1
ATOM 2508 O O . GLU B 1 29 ? -16.391 -0.644 -3.018 1 92.94 29 GLU B O 1
ATOM 2513 N N . MET B 1 30 ? -16.422 1.412 -2.074 1 94.81 30 MET B N 1
ATOM 2514 C CA . MET B 1 30 ? -15.258 1.151 -1.23 1 94.81 30 MET B CA 1
ATOM 2515 C C . MET B 1 30 ? -15.609 1.29 0.246 1 94.81 30 MET B C 1
ATOM 2517 O O . MET B 1 30 ? -16.344 2.207 0.629 1 94.81 30 MET B O 1
ATOM 2521 N N . ASP B 1 31 ? -15.133 0.376 1.019 1 95.5 31 ASP B N 1
ATOM 2522 C CA . ASP B 1 31 ? -15.289 0.466 2.467 1 95.5 31 ASP B CA 1
ATOM 2523 C C . ASP B 1 31 ? -14.102 1.181 3.104 1 95.5 31 ASP B C 1
ATOM 2525 O O . ASP B 1 31 ? -13.078 0.556 3.398 1 95.5 31 ASP B O 1
ATOM 2529 N N . LEU B 1 32 ? -14.305 2.395 3.445 1 92.56 32 LEU B N 1
ATOM 2530 C CA . LEU B 1 32 ? -13.227 3.232 3.967 1 92.56 32 LEU B CA 1
ATOM 2531 C C . LEU B 1 32 ? -12.75 2.725 5.324 1 92.56 32 LEU B C 1
ATOM 2533 O O . LEU B 1 32 ? -11.578 2.895 5.68 1 92.56 32 LEU B O 1
ATOM 2537 N N . SER B 1 33 ? -13.602 2.115 6.066 1 92.56 33 SER B N 1
ATOM 2538 C CA . SER B 1 33 ? -13.203 1.564 7.355 1 92.56 33 SER B CA 1
ATOM 2539 C C . SER B 1 33 ? -12.141 0.483 7.191 1 92.56 33 SER B C 1
ATOM 2541 O O . SER B 1 33 ? -11.211 0.385 8 1 92.56 33 SER B O 1
ATOM 2543 N N . THR B 1 34 ? -12.289 -0.295 6.164 1 95.88 34 THR B N 1
ATOM 2544 C CA . THR B 1 34 ? -11.32 -1.339 5.871 1 95.88 34 THR B CA 1
ATOM 2545 C C . THR B 1 34 ? -9.953 -0.732 5.559 1 95.88 34 THR B C 1
ATOM 2547 O O . THR B 1 34 ? -8.93 -1.205 6.051 1 95.88 34 THR B O 1
ATOM 2550 N N . LEU B 1 35 ? -9.93 0.273 4.766 1 95.38 35 LEU B N 1
ATOM 2551 C CA . LEU B 1 35 ? -8.68 0.923 4.402 1 95.38 35 LEU B CA 1
ATOM 2552 C C . LEU B 1 35 ? -8.055 1.615 5.609 1 95.38 35 LEU B C 1
ATOM 2554 O O . LEU B 1 35 ? -6.836 1.585 5.785 1 95.38 35 LEU B O 1
ATOM 2558 N N . SER B 1 36 ? -8.852 2.193 6.418 1 90.69 36 SER B N 1
ATOM 2559 C CA . SER B 1 36 ? -8.375 2.838 7.637 1 90.69 36 SER B CA 1
ATOM 2560 C C . SER B 1 36 ? -7.777 1.822 8.602 1 90.69 36 SER B C 1
ATOM 2562 O O . SER B 1 36 ? -6.715 2.061 9.18 1 90.69 36 SER B O 1
ATOM 2564 N N . ARG B 1 37 ? -8.453 0.736 8.742 1 92.62 37 ARG B N 1
ATOM 2565 C CA . ARG B 1 37 ? -7.949 -0.313 9.617 1 92.62 37 ARG B CA 1
ATOM 2566 C C . ARG B 1 37 ? -6.633 -0.882 9.102 1 92.62 37 ARG B C 1
ATOM 2568 O O . ARG B 1 37 ? -5.703 -1.117 9.875 1 92.62 37 ARG B O 1
ATOM 2575 N N . LEU B 1 38 ? -6.598 -1.087 7.824 1 95.62 38 LEU B N 1
ATOM 2576 C CA . LEU B 1 38 ? -5.379 -1.596 7.203 1 95.62 38 LEU B CA 1
ATOM 2577 C C . LEU B 1 38 ? -4.199 -0.672 7.484 1 95.62 38 LEU B C 1
ATOM 2579 O O . LEU B 1 38 ? -3.121 -1.135 7.871 1 95.62 38 LEU B O 1
ATOM 2583 N N . THR B 1 39 ? -4.379 0.601 7.289 1 94.44 39 THR B N 1
ATOM 2584 C CA . THR B 1 39 ? -3.301 1.57 7.453 1 94.44 39 THR B CA 1
ATOM 2585 C C . THR B 1 39 ? -2.955 1.753 8.93 1 94.44 39 THR B C 1
ATOM 2587 O O . THR B 1 39 ? -1.779 1.777 9.297 1 94.44 39 THR B O 1
ATOM 2590 N N . LEU B 1 40 ? -3.949 1.81 9.773 1 90 40 LEU B N 1
ATOM 2591 C CA . LEU B 1 40 ? -3.758 2.123 11.188 1 90 40 LEU B CA 1
ATOM 2592 C C . LEU B 1 40 ? -3.107 0.956 11.922 1 90 40 LEU B C 1
ATOM 2594 O O . LEU B 1 40 ? -2.295 1.16 12.828 1 90 40 LEU B O 1
ATOM 2598 N N . TYR B 1 41 ? -3.436 -0.26 11.484 1 93 41 TYR B N 1
ATOM 2599 C CA . TYR B 1 41 ? -3.037 -1.391 12.312 1 93 41 TYR B CA 1
ATOM 2600 C C . TYR B 1 41 ? -1.894 -2.164 11.672 1 93 41 TYR B C 1
ATOM 2602 O O . TYR B 1 41 ? -1.245 -2.986 12.32 1 93 41 TYR B O 1
ATOM 2610 N N . ALA B 1 42 ? -1.634 -1.858 10.453 1 95.56 42 ALA B N 1
ATOM 2611 C CA . ALA B 1 42 ? -0.592 -2.66 9.812 1 95.56 42 ALA B CA 1
ATOM 2612 C C . ALA B 1 42 ? 0.443 -1.771 9.133 1 95.56 42 ALA B C 1
ATOM 2614 O O . ALA B 1 42 ? 1.622 -1.79 9.492 1 95.56 42 ALA B O 1
ATOM 2615 N N . LEU B 1 43 ? 0.041 -0.916 8.234 1 96.75 43 LEU B N 1
ATOM 2616 C CA . LEU B 1 43 ? 0.97 -0.227 7.348 1 96.75 43 LEU B CA 1
ATOM 2617 C C . LEU B 1 43 ? 1.702 0.889 8.086 1 96.75 43 LEU B C 1
ATOM 2619 O O . LEU B 1 43 ? 2.93 0.979 8.023 1 96.75 43 LEU B O 1
ATOM 2623 N N . VAL B 1 44 ? 0.974 1.702 8.805 1 94.19 44 VAL B N 1
ATOM 2624 C CA . VAL B 1 44 ? 1.566 2.85 9.477 1 94.19 44 VAL B CA 1
ATOM 2625 C C . VAL B 1 44 ? 2.473 2.369 10.609 1 94.19 44 VAL B C 1
ATOM 2627 O O . VAL B 1 44 ? 3.605 2.834 10.75 1 94.19 44 VAL B O 1
ATOM 2630 N N . PRO B 1 45 ? 2.004 1.415 11.398 1 94.12 45 PRO B N 1
ATOM 2631 C CA . PRO B 1 45 ? 2.92 0.882 12.414 1 94.12 45 PRO B CA 1
ATOM 2632 C C . PRO B 1 45 ? 4.211 0.335 11.805 1 94.12 45 PRO B C 1
ATOM 2634 O O . PRO B 1 45 ? 5.293 0.527 12.367 1 94.12 45 PRO B O 1
ATOM 2637 N N . ALA B 1 46 ? 4.098 -0.329 10.703 1 95.56 46 ALA B N 1
ATOM 2638 C CA . ALA B 1 46 ? 5.289 -0.837 10.023 1 95.56 46 ALA B CA 1
ATOM 2639 C C . ALA B 1 46 ? 6.191 0.306 9.57 1 95.56 46 ALA B C 1
ATOM 2641 O O . ALA B 1 46 ? 7.414 0.221 9.68 1 95.56 46 ALA B O 1
ATOM 2642 N N . LEU B 1 47 ? 5.609 1.329 9.047 1 94.44 47 LEU B N 1
ATOM 2643 C CA . LEU B 1 47 ? 6.359 2.502 8.617 1 94.44 47 LEU B CA 1
ATOM 2644 C C . LEU B 1 47 ? 7.109 3.129 9.789 1 94.44 47 LEU B C 1
ATOM 2646 O O . LEU B 1 47 ? 8.289 3.467 9.672 1 94.44 47 LEU B O 1
ATOM 2650 N N . ILE B 1 48 ? 6.418 3.285 10.891 1 93.69 48 ILE B N 1
ATOM 2651 C CA . ILE B 1 48 ? 6.996 3.896 12.078 1 93.69 48 ILE B CA 1
ATOM 2652 C C . ILE B 1 48 ? 8.141 3.025 12.602 1 93.69 48 ILE B C 1
ATOM 2654 O O . ILE B 1 48 ? 9.227 3.529 12.891 1 93.69 48 ILE B O 1
ATOM 2658 N N . LEU B 1 49 ? 7.859 1.71 12.703 1 93.5 49 LEU B N 1
ATOM 2659 C CA . LEU B 1 49 ? 8.891 0.784 13.164 1 93.5 49 LEU B CA 1
ATOM 2660 C C . LEU B 1 49 ? 10.125 0.863 12.281 1 93.5 49 LEU B C 1
ATOM 2662 O O . LEU B 1 49 ? 11.25 0.987 12.781 1 93.5 49 LEU B O 1
ATOM 2666 N N . ASP B 1 50 ? 9.938 0.819 11.008 1 92.56 50 ASP B N 1
ATOM 2667 C CA . ASP B 1 50 ? 11.047 0.878 10.062 1 92.56 50 ASP B CA 1
ATOM 2668 C C . ASP B 1 50 ? 11.797 2.203 10.18 1 92.56 50 ASP B C 1
ATOM 2670 O O . ASP B 1 50 ? 13.031 2.227 10.156 1 92.56 50 ASP B O 1
ATOM 2674 N N . SER B 1 51 ? 11.055 3.291 10.266 1 90.06 51 SER B N 1
ATOM 2675 C CA . SER B 1 51 ? 11.633 4.625 10.344 1 90.06 51 SER B CA 1
ATOM 2676 C C . SER B 1 51 ? 12.461 4.797 11.609 1 90.06 51 SER B C 1
ATOM 2678 O O . SER B 1 51 ? 13.562 5.355 11.57 1 90.06 51 SER B O 1
ATOM 2680 N N . MET B 1 52 ? 11.945 4.34 12.695 1 89.38 52 MET B N 1
ATOM 2681 C CA . MET B 1 52 ? 12.633 4.484 13.977 1 89.38 52 MET B CA 1
ATOM 2682 C C . MET B 1 52 ? 13.844 3.559 14.047 1 89.38 52 MET B C 1
ATOM 2684 O O . MET B 1 52 ? 14.883 3.928 14.594 1 89.38 52 MET B O 1
ATOM 2688 N N . TYR B 1 53 ? 13.625 2.387 13.477 1 87.5 53 TYR B N 1
ATOM 2689 C CA . TYR B 1 53 ? 14.703 1.404 13.461 1 87.5 53 TYR B CA 1
ATOM 2690 C C . TYR B 1 53 ? 15.898 1.919 12.664 1 87.5 53 TYR B C 1
ATOM 2692 O O . TYR B 1 53 ? 17.047 1.656 13.023 1 87.5 53 TYR B O 1
ATOM 2700 N N . ARG B 1 54 ? 15.664 2.717 11.695 1 86.06 54 ARG B N 1
ATOM 2701 C CA . ARG B 1 54 ? 16.719 3.158 10.797 1 86.06 54 ARG B CA 1
ATOM 2702 C C . ARG B 1 54 ? 17.125 4.598 11.086 1 86.06 54 ARG B C 1
ATOM 2704 O O . ARG B 1 54 ? 18.031 5.137 10.453 1 86.06 54 ARG B O 1
ATOM 2711 N N . ALA B 1 55 ? 16.516 5.191 11.961 1 82.19 55 ALA B N 1
ATOM 2712 C CA . ALA B 1 55 ? 16.688 6.617 12.219 1 82.19 55 ALA B CA 1
ATOM 2713 C C . ALA B 1 55 ? 18.094 6.918 12.727 1 82.19 55 ALA B C 1
ATOM 2715 O O . ALA B 1 55 ? 18.625 6.184 13.562 1 82.19 55 ALA B O 1
ATOM 2716 N N . GLU B 1 56 ? 18.641 7.812 12.055 1 82.06 56 GLU B N 1
ATOM 2717 C CA . GLU B 1 56 ? 19.875 8.438 12.539 1 82.06 56 GLU B CA 1
ATOM 2718 C C . GLU B 1 56 ? 19.641 9.898 12.906 1 82.06 56 GLU B C 1
ATOM 2720 O O . GLU B 1 56 ? 19.609 10.766 12.023 1 82.06 56 GLU B O 1
ATOM 2725 N N . TYR B 1 57 ? 19.312 10.102 14.195 1 78.56 57 TYR B N 1
ATOM 2726 C CA . TYR B 1 57 ? 18.969 11.453 14.641 1 78.56 57 TYR B CA 1
ATOM 2727 C C . TYR B 1 57 ? 20.094 12.047 15.484 1 78.56 57 TYR B C 1
ATOM 2729 O O . TYR B 1 57 ? 20.781 11.32 16.219 1 78.56 57 TYR B O 1
ATOM 2737 N N . THR B 1 58 ? 20.281 13.297 15.25 1 80.19 58 THR B N 1
ATOM 2738 C CA . THR B 1 58 ? 21.031 14.008 16.281 1 80.19 58 THR B CA 1
ATOM 2739 C C . THR B 1 58 ? 20.109 14.398 17.438 1 80.19 58 THR B C 1
ATOM 2741 O O . THR B 1 58 ? 18.922 14.633 17.234 1 80.19 58 THR B O 1
ATOM 2744 N N . LEU B 1 59 ? 20.641 14.281 18.609 1 82 59 LEU B N 1
ATOM 2745 C CA . LEU B 1 59 ? 19.859 14.703 19.766 1 82 59 LEU B CA 1
ATOM 2746 C C . LEU B 1 59 ? 19.281 16.109 19.562 1 82 59 LEU B C 1
ATOM 2748 O O . LEU B 1 59 ? 18.125 16.375 19.891 1 82 59 LEU B O 1
ATOM 2752 N N . GLU B 1 60 ? 20.078 16.922 18.984 1 83.25 60 GLU B N 1
ATOM 2753 C CA . GLU B 1 60 ? 19.688 18.297 18.703 1 83.25 60 GLU B CA 1
ATOM 2754 C C . GLU B 1 60 ? 18.5 18.344 17.719 1 83.25 60 GLU B C 1
ATOM 2756 O O . GLU B 1 60 ? 17.594 19.141 17.891 1 83.25 60 GLU B O 1
ATOM 2761 N N . GLY B 1 61 ? 18.562 17.469 16.859 1 87.5 61 GLY B N 1
ATOM 2762 C CA . GLY B 1 61 ? 17.516 17.453 15.844 1 87.5 61 GLY B CA 1
ATOM 2763 C C . GLY B 1 61 ? 16.172 16.984 16.391 1 87.5 61 GLY B C 1
ATOM 2764 O O . GLY B 1 61 ? 15.148 17.625 16.172 1 87.5 61 GLY B O 1
ATOM 2765 N N . VAL B 1 62 ? 16.219 15.961 17.094 1 88.19 62 VAL B N 1
ATOM 2766 C CA . VAL B 1 62 ? 14.977 15.383 17.609 1 88.19 62 VAL B CA 1
ATOM 2767 C C . VAL B 1 62 ? 14.367 16.297 18.672 1 88.19 62 VAL B C 1
ATOM 2769 O O . VAL B 1 62 ? 13.172 16.578 18.641 1 88.19 62 VAL B O 1
ATOM 2772 N N . TRP B 1 63 ? 15.211 16.75 19.547 1 91.81 63 TRP B N 1
ATOM 2773 C CA . TRP B 1 63 ? 14.734 17.656 20.578 1 91.81 63 TRP B CA 1
ATOM 2774 C C . TRP B 1 63 ? 14.25 18.969 19.984 1 91.81 63 TRP B C 1
ATOM 2776 O O . TRP B 1 63 ? 13.281 19.578 20.469 1 91.81 63 TRP B O 1
ATOM 2786 N N . GLY B 1 64 ? 14.945 19.391 19.016 1 93.81 64 GLY B N 1
ATOM 2787 C CA . GLY B 1 64 ? 14.508 20.578 18.312 1 93.81 64 GLY B CA 1
ATOM 2788 C C . GLY B 1 64 ? 13.141 20.438 17.672 1 93.81 64 GLY B C 1
ATOM 2789 O O . GLY B 1 64 ? 12.32 21.344 17.734 1 93.81 64 GLY B O 1
ATOM 2790 N N . LEU B 1 65 ? 12.969 19.344 17.094 1 94.94 65 LEU B N 1
ATOM 2791 C CA . LEU B 1 65 ? 11.688 19.078 16.438 1 94.94 65 LEU B CA 1
ATOM 2792 C C . LEU B 1 65 ? 10.562 19 17.469 1 94.94 65 LEU B C 1
ATOM 2794 O O . LEU B 1 65 ? 9.469 19.516 17.234 1 94.94 65 LEU B O 1
ATOM 2798 N N . VAL B 1 66 ? 10.836 18.344 18.594 1 95.75 66 VAL B N 1
ATOM 2799 C CA . VAL B 1 66 ? 9.836 18.203 19.641 1 95.75 66 VAL B CA 1
ATOM 2800 C C . VAL B 1 66 ? 9.484 19.578 20.203 1 95.75 66 VAL B C 1
ATOM 2802 O O . VAL B 1 66 ? 8.305 19.906 20.344 1 95.75 66 VAL B O 1
ATOM 2805 N N . LEU B 1 67 ? 10.469 20.328 20.469 1 97.06 67 LEU B N 1
ATOM 2806 C CA . LEU B 1 67 ? 10.258 21.672 21 1 97.06 67 LEU B CA 1
ATOM 2807 C C . LEU B 1 67 ? 9.586 22.562 19.953 1 97.06 67 LEU B C 1
ATOM 2809 O O . LEU B 1 67 ? 8.703 23.359 20.297 1 97.06 67 LEU B O 1
ATOM 2813 N N . GLY B 1 68 ? 10.078 22.453 18.734 1 98 68 GLY B N 1
ATOM 2814 C CA . GLY B 1 68 ? 9.453 23.203 17.656 1 98 68 GLY B CA 1
ATOM 2815 C C . GLY B 1 68 ? 7.973 22.906 17.5 1 98 68 GLY B C 1
ATOM 2816 O O . GLY B 1 68 ? 7.156 23.812 17.359 1 98 68 GLY B O 1
ATOM 2817 N N . PHE B 1 69 ? 7.691 21.672 17.531 1 98 69 PHE B N 1
ATOM 2818 C CA . PHE B 1 69 ? 6.301 21.25 17.438 1 98 69 PHE B CA 1
ATOM 2819 C C . PHE B 1 69 ? 5.488 21.812 18.594 1 98 69 PHE B C 1
ATOM 2821 O O . PHE B 1 69 ? 4.434 22.406 18.391 1 98 69 PHE B O 1
ATOM 2828 N N . SER B 1 70 ? 5.98 21.625 19.797 1 97.62 70 SER B N 1
ATOM 2829 C CA . SER B 1 70 ? 5.262 22.031 21 1 97.62 70 SER B CA 1
ATOM 2830 C C . SER B 1 70 ? 5 23.547 21.016 1 97.62 70 SER B C 1
ATOM 2832 O O . SER B 1 70 ? 3.887 23.984 21.297 1 97.62 70 SER B O 1
ATOM 2834 N N . LEU B 1 71 ? 5.98 24.266 20.672 1 98.19 71 LEU B N 1
ATOM 2835 C CA . LEU B 1 71 ? 5.848 25.719 20.672 1 98.19 71 LEU B CA 1
ATOM 2836 C C . LEU B 1 71 ? 4.902 26.172 19.562 1 98.19 71 LEU B C 1
ATOM 2838 O O . LEU B 1 71 ? 4.109 27.094 19.766 1 98.19 71 LEU B O 1
ATOM 2842 N N . THR B 1 72 ? 5.027 25.562 18.391 1 98.31 72 THR B N 1
ATOM 2843 C CA . THR B 1 72 ? 4.156 25.922 17.266 1 98.31 72 THR B CA 1
ATOM 2844 C C . THR B 1 72 ? 2.691 25.719 17.641 1 98.31 72 THR B C 1
ATOM 2846 O O . THR B 1 72 ? 1.866 26.609 17.438 1 98.31 72 THR B O 1
ATOM 2849 N N . TYR B 1 73 ? 2.355 24.641 18.25 1 97.31 73 TYR B N 1
ATOM 2850 C CA . TYR B 1 73 ? 0.956 24.312 18.484 1 97.31 73 TYR B CA 1
ATOM 2851 C C . TYR B 1 73 ? 0.438 25.031 19.734 1 97.31 73 TYR B C 1
ATOM 2853 O O . TYR B 1 73 ? -0.752 25.328 19.828 1 97.31 73 TYR B O 1
ATOM 2861 N N . ALA B 1 74 ? 1.355 25.297 20.688 1 97.12 74 ALA B N 1
ATOM 2862 C CA . ALA B 1 74 ? 0.965 26.156 21.797 1 97.12 74 ALA B CA 1
ATOM 2863 C C . ALA B 1 74 ? 0.596 27.562 21.297 1 97.12 74 ALA B C 1
ATOM 2865 O O . ALA B 1 74 ? -0.405 28.125 21.734 1 97.12 74 ALA B O 1
ATOM 2866 N N . LEU B 1 75 ? 1.415 28.047 20.438 1 97.88 75 LEU B N 1
ATOM 2867 C CA . LEU B 1 75 ? 1.165 29.375 19.906 1 97.88 75 LEU B CA 1
ATOM 2868 C C . LEU B 1 75 ? -0.108 29.391 19.062 1 97.88 75 LEU B C 1
ATOM 2870 O O . LEU B 1 75 ? -0.888 30.344 19.125 1 97.88 75 LEU B O 1
ATOM 2874 N N . LEU B 1 76 ? -0.308 28.375 18.234 1 97.44 76 LEU B N 1
ATOM 2875 C CA . LEU B 1 76 ? -1.529 28.297 17.438 1 97.44 76 LEU B CA 1
ATOM 2876 C C . LEU B 1 76 ? -2.76 28.25 18.344 1 97.44 76 LEU B C 1
ATOM 2878 O O . LEU B 1 76 ? -3.771 28.891 18.047 1 97.44 76 LEU B O 1
ATOM 2882 N N . PHE B 1 77 ? -2.67 27.469 19.406 1 95.94 77 PHE B N 1
ATOM 2883 C CA . PHE B 1 77 ? -3.758 27.391 20.375 1 95.94 77 PHE B CA 1
ATOM 2884 C C . PHE B 1 77 ? -4.086 28.766 20.938 1 95.94 77 PHE B C 1
ATOM 2886 O O . PHE B 1 77 ? -5.25 29.172 20.953 1 95.94 77 PHE B O 1
ATOM 2893 N N . LEU B 1 78 ? -3.082 29.469 21.328 1 96.81 78 LEU B N 1
ATOM 2894 C CA . LEU B 1 78 ? -3.262 30.797 21.922 1 96.81 78 LEU B CA 1
ATOM 2895 C C . LEU B 1 78 ? -3.807 31.781 20.906 1 96.81 78 LEU B C 1
ATOM 2897 O O . LEU B 1 78 ? -4.652 32.625 21.234 1 96.81 78 LEU B O 1
ATOM 2901 N N . LEU B 1 79 ? -3.336 31.672 19.703 1 96.19 79 LEU B N 1
ATOM 2902 C CA . LEU B 1 79 ? -3.785 32.594 18.656 1 96.19 79 LEU B CA 1
ATOM 2903 C C . LEU B 1 79 ? -5.258 32.344 18.328 1 96.19 79 LEU B C 1
ATOM 2905 O O . LEU B 1 79 ? -6.008 33.312 18.125 1 96.19 79 LEU B O 1
ATOM 2909 N N . VAL B 1 80 ? -5.66 31.125 18.25 1 95.25 80 VAL B N 1
ATOM 2910 C CA . VAL B 1 80 ? -7.051 30.812 17.938 1 95.25 80 VAL B CA 1
ATOM 2911 C C . VAL B 1 80 ? -7.945 31.219 19.109 1 95.25 80 VAL B C 1
ATOM 2913 O O . VAL B 1 80 ? -9.023 31.781 18.906 1 95.25 80 VAL B O 1
ATOM 2916 N N . GLN B 1 81 ? -7.535 30.969 20.359 1 93.94 81 GLN B N 1
ATOM 2917 C CA . GLN B 1 81 ? -8.281 31.391 21.547 1 93.94 81 GLN B CA 1
ATOM 2918 C C . GLN B 1 81 ? -8.422 32.906 21.594 1 93.94 81 GLN B C 1
ATOM 2920 O O . GLN B 1 81 ? -9.5 33.438 21.891 1 93.94 81 GLN B O 1
ATOM 2925 N N . GLY B 1 82 ? -7.344 33.531 21.375 1 94.75 82 GLY B N 1
ATOM 2926 C CA . GLY B 1 82 ? -7.352 35 21.375 1 94.75 82 GLY B CA 1
ATOM 2927 C C . GLY B 1 82 ? -8.25 35.594 20.297 1 94.75 82 GLY B C 1
ATOM 2928 O O . GLY B 1 82 ? -8.984 36.531 20.547 1 94.75 82 GLY B O 1
ATOM 2929 N N . ALA B 1 83 ? -8.125 35.031 19.062 1 92.5 83 ALA B N 1
ATOM 2930 C CA . ALA B 1 83 ? -8.984 35.5 17.969 1 92.5 83 ALA B CA 1
ATOM 2931 C C . ALA B 1 83 ? -10.461 35.281 18.297 1 92.5 83 ALA B C 1
ATOM 2933 O O . ALA B 1 83 ? -11.312 36.094 17.953 1 92.5 83 ALA B O 1
ATOM 2934 N N . GLY B 1 84 ? -10.789 34.125 18.906 1 92.62 84 GLY B N 1
ATOM 2935 C CA . GLY B 1 84 ? -12.156 33.875 19.344 1 92.62 84 GLY B CA 1
ATOM 2936 C C . GLY B 1 84 ? -12.703 34.938 20.266 1 92.62 84 GLY B C 1
ATOM 2937 O O . GLY B 1 84 ? -13.836 35.375 20.109 1 92.62 84 GLY B O 1
ATOM 2938 N N . LYS B 1 85 ? -11.844 35.344 21.156 1 93.62 85 LYS B N 1
ATOM 2939 C CA . LYS B 1 85 ? -12.234 36.406 22.109 1 93.62 85 LYS B CA 1
ATOM 2940 C C . LYS B 1 85 ? -12.344 37.75 21.422 1 93.62 85 LYS B C 1
ATOM 2942 O O . LYS B 1 85 ? -13.297 38.5 21.656 1 93.62 85 LYS B O 1
ATOM 2947 N N . LEU B 1 86 ? -11.43 38.031 20.609 1 92.81 86 LEU B N 1
ATOM 2948 C CA . LEU B 1 86 ? -11.344 39.312 19.969 1 92.81 86 LEU B CA 1
ATOM 2949 C C . LEU B 1 86 ? -12.508 39.531 19 1 92.81 86 LEU B C 1
ATOM 2951 O O . LEU B 1 86 ? -13.031 40.625 18.875 1 92.81 86 LEU B O 1
ATOM 2955 N N . PHE B 1 87 ? -12.844 38.438 18.297 1 92.81 87 PHE B N 1
ATOM 2956 C CA . PHE B 1 87 ? -13.875 38.562 17.281 1 92.81 87 PHE B CA 1
ATOM 2957 C C . PHE B 1 87 ? -15.234 38.125 17.828 1 92.81 87 PHE B C 1
ATOM 2959 O O . PHE B 1 87 ? -16.219 38.062 17.094 1 92.81 87 PHE B O 1
ATOM 2966 N N . GLY B 1 88 ? -15.305 37.781 19.047 1 93.06 88 GLY B N 1
ATOM 2967 C CA . GLY B 1 88 ? -16.562 37.438 19.703 1 93.06 88 GLY B CA 1
ATOM 2968 C C . GLY B 1 88 ? -17.172 36.156 19.172 1 93.06 88 GLY B C 1
ATOM 2969 O O . GLY B 1 88 ? -18.391 36.062 19.016 1 93.06 88 GLY B O 1
ATOM 2970 N N . LEU B 1 89 ? -16.375 35.219 18.906 1 93.31 89 LEU B N 1
ATOM 2971 C CA . LEU B 1 89 ? -16.875 33.938 18.422 1 93.31 89 LEU B CA 1
ATOM 2972 C C . LEU B 1 89 ? -17.453 33.125 19.578 1 93.31 89 LEU B C 1
ATOM 2974 O O . LEU B 1 89 ? -17 33.25 20.719 1 93.31 89 LEU B O 1
ATOM 2978 N N . SER B 1 90 ? -18.531 32.375 19.297 1 93.81 90 SER B N 1
ATOM 2979 C CA . SER B 1 90 ? -19.078 31.484 20.312 1 93.81 90 SER B CA 1
ATOM 2980 C C . SER B 1 90 ? -18.047 30.453 20.766 1 93.81 90 SER B C 1
ATOM 2982 O O . SER B 1 90 ? -17.078 30.188 20.031 1 93.81 90 SER B O 1
ATOM 2984 N N . ARG B 1 91 ? -18.203 29.906 21.938 1 90.94 91 ARG B N 1
ATOM 2985 C CA . ARG B 1 91 ? -17.328 28.859 22.469 1 90.94 91 ARG B CA 1
ATOM 2986 C C . ARG B 1 91 ? -17.266 27.656 21.531 1 90.94 91 ARG B C 1
ATOM 2988 O O . ARG B 1 91 ? -16.203 27.078 21.312 1 90.94 91 ARG B O 1
ATOM 2995 N N . GLU B 1 92 ? -18.391 27.359 20.953 1 90.5 92 GLU B N 1
ATOM 2996 C CA . GLU B 1 92 ? -18.5 26.219 20.047 1 90.5 92 GLU B CA 1
ATOM 2997 C C . GLU B 1 92 ? -17.719 26.469 18.75 1 90.5 92 GLU B C 1
ATOM 2999 O O . GLU B 1 92 ? -17.016 25.578 18.266 1 90.5 92 GLU B O 1
ATOM 3004 N N . THR B 1 93 ? -17.875 27.625 18.297 1 93.12 93 THR B N 1
ATOM 3005 C CA . THR B 1 93 ? -17.156 27.984 17.078 1 93.12 93 THR B CA 1
ATOM 3006 C C . THR B 1 93 ? -15.648 28 17.312 1 93.12 93 THR B C 1
ATOM 3008 O O . THR B 1 93 ? -14.883 27.531 16.469 1 93.12 93 THR B O 1
ATOM 3011 N N . THR B 1 94 ? -15.273 28.531 18.422 1 93.25 94 THR B N 1
ATOM 3012 C CA . THR B 1 94 ? -13.852 28.578 18.766 1 93.25 94 THR B CA 1
ATOM 3013 C C . THR B 1 94 ? -13.281 27.172 18.938 1 93.25 94 THR B C 1
ATOM 3015 O O . THR B 1 94 ? -12.18 26.891 18.453 1 93.25 94 THR B O 1
ATOM 3018 N N . LYS B 1 95 ? -14 26.328 19.516 1 91.69 95 LYS B N 1
ATOM 3019 C CA . LYS B 1 95 ? -13.578 24.938 19.703 1 91.69 95 LYS B CA 1
ATOM 3020 C C . LYS B 1 95 ? -13.406 24.234 18.359 1 91.69 95 LYS B C 1
ATOM 3022 O O . LYS B 1 95 ? -12.453 23.484 18.156 1 91.69 95 LYS B O 1
ATOM 3027 N N . THR B 1 96 ? -14.375 24.5 17.516 1 93.38 96 THR B N 1
ATOM 3028 C CA . THR B 1 96 ? -14.32 23.875 16.203 1 93.38 96 THR B CA 1
ATOM 3029 C C . THR B 1 96 ? -13.117 24.391 15.406 1 93.38 96 THR B C 1
ATOM 3031 O O . THR B 1 96 ? -12.461 23.625 14.695 1 93.38 96 THR B O 1
ATOM 3034 N N . LEU B 1 97 ? -12.875 25.641 15.562 1 94.31 97 LEU B N 1
ATOM 3035 C CA . LEU B 1 97 ? -11.711 26.219 14.906 1 94.31 97 LEU B CA 1
ATOM 3036 C C . LEU B 1 97 ? -10.414 25.641 15.469 1 94.31 97 LEU B C 1
ATOM 3038 O O . LEU B 1 97 ? -9.445 25.453 14.734 1 94.31 97 LEU B O 1
ATOM 3042 N N . LEU B 1 98 ? -10.367 25.422 16.734 1 93.75 98 LEU B N 1
ATOM 3043 C CA . LEU B 1 98 ? -9.211 24.812 17.359 1 93.75 98 LEU B CA 1
ATOM 3044 C C . LEU B 1 98 ? -8.984 23.406 16.828 1 93.75 98 LEU B C 1
ATOM 3046 O O . LEU B 1 98 ? -7.848 23.016 16.531 1 93.75 98 LEU B O 1
ATOM 3050 N N . VAL B 1 99 ? -10.023 22.688 16.656 1 93.25 99 VAL B N 1
ATOM 3051 C CA . VAL B 1 99 ? -9.938 21.328 16.125 1 93.25 99 VAL B CA 1
ATOM 3052 C C . VAL B 1 99 ? -9.359 21.375 14.711 1 93.25 99 VAL B C 1
ATOM 3054 O O . VAL B 1 99 ? -8.445 20.609 14.391 1 93.25 99 VAL B O 1
ATOM 3057 N N . CYS B 1 100 ? -9.844 22.281 13.914 1 95.5 100 CYS B N 1
ATOM 3058 C CA . CYS B 1 100 ? -9.383 22.406 12.539 1 95.5 100 CYS B CA 1
ATOM 3059 C C . CYS B 1 100 ? -7.949 22.922 12.484 1 95.5 100 CYS B C 1
ATOM 3061 O O . CYS B 1 100 ? -7.168 22.516 11.625 1 95.5 100 CYS B O 1
ATOM 3063 N N . GLY B 1 101 ? -7.641 23.75 13.398 1 95.19 101 GLY B N 1
ATOM 3064 C CA . GLY B 1 101 ? -6.352 24.422 13.367 1 95.19 101 GLY B CA 1
ATOM 3065 C C . GLY B 1 101 ? -5.238 23.594 13.992 1 95.19 101 GLY B C 1
ATOM 3066 O O . GLY B 1 101 ? -4.074 23.734 13.609 1 95.19 101 GLY B O 1
ATOM 3067 N N . LEU B 1 102 ? -5.535 22.719 14.891 1 95.38 102 LEU B N 1
ATOM 3068 C CA . LEU B 1 102 ? -4.504 22.062 15.68 1 95.38 102 LEU B CA 1
ATOM 3069 C C . LEU B 1 102 ? -4.301 20.625 15.227 1 95.38 102 LEU B C 1
ATOM 3071 O O . LEU B 1 102 ? -3.346 19.969 15.641 1 95.38 102 LEU B O 1
ATOM 3075 N N . PHE B 1 103 ? -5.117 20.172 14.344 1 95.25 103 PHE B N 1
ATOM 3076 C CA . PHE B 1 103 ? -5.016 18.781 13.922 1 95.25 103 PHE B CA 1
ATOM 3077 C C . PHE B 1 103 ? -4.688 18.688 12.43 1 95.25 103 PHE B C 1
ATOM 3079 O O . PHE B 1 103 ? -5.594 18.609 11.594 1 95.25 103 PHE B O 1
ATOM 3086 N N . PRO B 1 104 ? -3.418 18.594 12.148 1 96.31 104 PRO B N 1
ATOM 3087 C CA . PRO B 1 104 ? -2.969 18.547 10.75 1 96.31 104 PRO B CA 1
ATOM 3088 C C . PRO B 1 104 ? -3.084 17.156 10.148 1 96.31 104 PRO B C 1
ATOM 3090 O O . PRO B 1 104 ? -2.998 16.156 10.867 1 96.31 104 PRO B O 1
ATOM 3093 N N . ASN B 1 105 ? -3.295 17.125 8.898 1 95.69 105 ASN B N 1
ATOM 3094 C CA . ASN B 1 105 ? -3.203 15.867 8.172 1 95.69 105 ASN B CA 1
ATOM 3095 C C . ASN B 1 105 ? -1.751 15.461 7.945 1 95.69 105 ASN B C 1
ATOM 3097 O O . ASN B 1 105 ? -1.327 15.266 6.809 1 95.69 105 ASN B O 1
ATOM 3101 N N . SER B 1 106 ? -1.083 15.281 9.016 1 95 106 SER B N 1
ATOM 3102 C CA . SER B 1 106 ? 0.348 15 8.992 1 95 106 SER B CA 1
ATOM 3103 C C . SER B 1 106 ? 0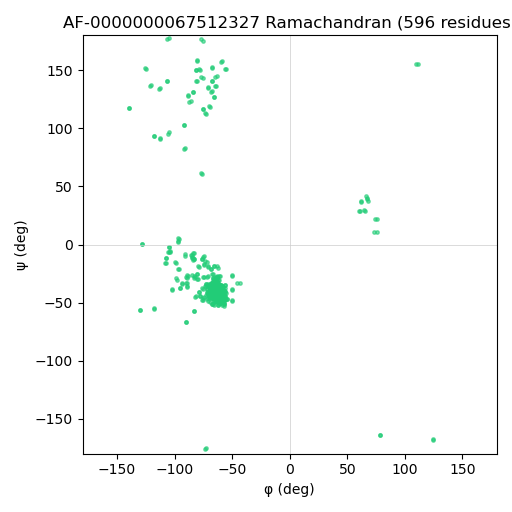.621 13.57 8.547 1 95 106 SER B C 1
ATOM 3105 O O . SER B 1 106 ? 1.752 13.227 8.203 1 95 106 SER B O 1
ATOM 3107 N N . GLY B 1 107 ? -0.355 12.758 8.586 1 92.56 107 GLY B N 1
ATOM 3108 C CA . GLY B 1 107 ? -0.214 11.359 8.188 1 92.56 107 GLY B CA 1
ATOM 3109 C C . GLY B 1 107 ? -0.498 11.133 6.715 1 92.56 107 GLY B C 1
ATOM 3110 O O . GLY B 1 107 ? 0.423 10.898 5.93 1 92.56 107 GLY B O 1
ATOM 3111 N N . ASN B 1 108 ? -1.752 11.336 6.305 1 89.25 108 ASN B N 1
ATOM 3112 C CA . ASN B 1 108 ? -2.162 11.055 4.93 1 89.25 108 ASN B CA 1
ATOM 3113 C C . ASN B 1 108 ? -1.418 11.938 3.932 1 89.25 108 ASN B C 1
ATOM 3115 O O . ASN B 1 108 ? -0.821 11.43 2.979 1 89.25 108 ASN B O 1
ATOM 3119 N N . MET B 1 109 ? -1.403 13.117 4.211 1 91.38 109 MET B N 1
ATOM 3120 C CA . MET B 1 109 ? -0.81 14.023 3.232 1 91.38 109 MET B CA 1
ATOM 3121 C C . MET B 1 109 ? 0.593 14.438 3.66 1 91.38 109 MET B C 1
ATOM 3123 O O . MET B 1 109 ? 1.497 14.539 2.828 1 91.38 109 MET B O 1
ATOM 3127 N N . GLY B 1 110 ? 0.802 14.648 4.859 1 94.94 110 GLY B N 1
ATOM 3128 C CA . GLY B 1 110 ? 2.066 15.172 5.355 1 94.94 110 GLY B CA 1
ATOM 3129 C C . GLY B 1 110 ? 3.24 14.258 5.074 1 94.94 110 GLY B C 1
ATOM 3130 O O . GLY B 1 110 ? 4.266 14.688 4.547 1 94.94 110 GLY B O 1
ATOM 3131 N N . LEU B 1 111 ? 3.135 13.031 5.43 1 93.5 111 LEU B N 1
ATOM 3132 C CA . LEU B 1 111 ? 4.223 12.078 5.227 1 93.5 111 LEU B CA 1
ATOM 3133 C C . LEU B 1 111 ? 4.613 12.008 3.754 1 93.5 111 LEU B C 1
ATOM 3135 O O . LEU B 1 111 ? 5.801 11.969 3.422 1 93.5 111 LEU B O 1
ATOM 3139 N N . SER B 1 112 ? 3.654 12.047 2.889 1 90.69 112 SER B N 1
ATOM 3140 C CA . SER B 1 112 ? 3.904 11.953 1.455 1 90.69 112 SER B CA 1
ATOM 3141 C C . SER B 1 112 ? 4.605 13.211 0.934 1 90.69 112 SER B C 1
ATOM 3143 O O . SER B 1 112 ? 5.566 13.117 0.17 1 90.69 112 SER B O 1
ATOM 3145 N N . LEU B 1 113 ? 4.121 14.273 1.346 1 91.88 113 LEU B N 1
ATOM 3146 C CA . LEU B 1 113 ? 4.711 15.539 0.907 1 91.88 113 LEU B CA 1
ATOM 3147 C C . LEU B 1 113 ? 6.18 15.625 1.31 1 91.88 113 LEU B C 1
ATOM 3149 O O . LEU B 1 113 ? 7.023 16.016 0.505 1 91.88 113 LEU B O 1
ATOM 3153 N N . VAL B 1 114 ? 6.414 15.266 2.51 1 94.44 114 VAL B N 1
ATOM 3154 C CA . VAL B 1 114 ? 7.781 15.344 3.018 1 94.44 114 VAL B CA 1
ATOM 3155 C C . VAL B 1 114 ? 8.664 14.328 2.297 1 94.44 114 VAL B C 1
ATOM 3157 O O . VAL B 1 114 ? 9.812 14.617 1.966 1 94.44 114 VAL B O 1
ATOM 3160 N N . TYR B 1 115 ? 8.141 13.172 2.037 1 90.81 115 TYR B N 1
ATOM 3161 C CA . TYR B 1 115 ? 8.898 12.148 1.317 1 90.81 115 TYR B CA 1
ATOM 3162 C C . TYR B 1 115 ? 9.297 12.648 -0.066 1 90.81 115 TYR B C 1
ATOM 3164 O O . TYR B 1 115 ? 10.453 12.508 -0.469 1 90.81 115 TYR B O 1
ATOM 3172 N N . PHE B 1 116 ? 8.414 13.266 -0.777 1 87.62 116 PHE B N 1
ATOM 3173 C CA . PHE B 1 116 ? 8.68 13.703 -2.143 1 87.62 116 PHE B CA 1
ATOM 3174 C C . PHE B 1 116 ? 9.586 14.93 -2.15 1 87.62 116 PHE B C 1
ATOM 3176 O O . PHE B 1 116 ? 10.383 15.109 -3.066 1 87.62 116 PHE B O 1
ATOM 3183 N N . ALA B 1 117 ? 9.492 15.672 -1.084 1 90.5 117 ALA B N 1
ATOM 3184 C CA . ALA B 1 117 ? 10.242 16.922 -1.049 1 90.5 117 ALA B CA 1
ATOM 3185 C C . ALA B 1 117 ? 11.641 16.719 -0.482 1 90.5 117 ALA B C 1
ATOM 3187 O O . ALA B 1 117 ? 12.602 17.344 -0.935 1 90.5 117 ALA B O 1
ATOM 3188 N N . LEU B 1 118 ? 11.734 15.82 0.506 1 92.94 118 LEU B N 1
ATOM 3189 C CA . LEU B 1 118 ? 12.961 15.805 1.296 1 92.94 118 LEU B CA 1
ATOM 3190 C C . LEU B 1 118 ? 13.547 14.398 1.374 1 92.94 118 LEU B C 1
ATOM 3192 O O . LEU B 1 118 ? 14.555 14.18 2.055 1 92.94 118 LEU B O 1
ATOM 3196 N N . GLY B 1 119 ? 12.922 13.453 0.755 1 90.38 119 GLY B N 1
ATOM 3197 C CA . GLY B 1 119 ? 13.461 12.102 0.668 1 90.38 119 GLY B CA 1
ATOM 3198 C C . GLY B 1 119 ? 13.266 11.297 1.941 1 90.38 119 GLY B C 1
ATOM 3199 O O . GLY B 1 119 ? 12.445 11.656 2.787 1 90.38 119 GLY B O 1
ATOM 3200 N N . GLU B 1 120 ? 14 10.211 2.066 1 91.19 120 GLU B N 1
ATOM 3201 C CA . GLU B 1 120 ? 13.852 9.266 3.168 1 91.19 120 GLU B CA 1
ATOM 3202 C C . GLU B 1 120 ? 14.266 9.898 4.496 1 91.19 120 GLU B C 1
ATOM 3204 O O . GLU B 1 120 ? 13.664 9.617 5.535 1 91.19 120 GLU B O 1
ATOM 3209 N N . GLU B 1 121 ? 15.281 10.688 4.395 1 92.25 121 GLU B N 1
ATOM 3210 C CA . GLU B 1 121 ? 15.727 11.344 5.621 1 92.25 121 GLU B CA 1
ATOM 3211 C C . GLU B 1 121 ? 14.656 12.281 6.168 1 92.25 121 GLU B C 1
ATOM 3213 O O . GLU B 1 121 ? 14.445 12.352 7.379 1 92.25 121 GLU B O 1
ATOM 3218 N N . GLY B 1 122 ? 13.977 13.023 5.305 1 94.12 122 GLY B N 1
ATOM 3219 C CA . GLY B 1 122 ? 12.859 13.859 5.711 1 94.12 122 GLY B CA 1
ATOM 3220 C C . GLY B 1 122 ? 11.688 13.062 6.266 1 94.12 122 GLY B C 1
ATOM 3221 O O . GLY B 1 122 ? 11.078 13.453 7.262 1 94.12 122 GLY B O 1
ATOM 3222 N N . LEU B 1 123 ? 11.461 11.961 5.641 1 93.31 123 LEU B N 1
ATOM 3223 C CA . LEU B 1 123 ? 10.344 11.102 6.043 1 93.31 123 LEU B CA 1
ATOM 3224 C C . LEU B 1 123 ? 10.539 10.602 7.473 1 93.31 123 LEU B C 1
ATOM 3226 O O . LEU B 1 123 ? 9.586 10.562 8.25 1 93.31 123 LEU B O 1
ATOM 3230 N N . ARG B 1 124 ? 11.734 10.219 7.828 1 92.94 124 ARG B N 1
ATOM 3231 C CA . ARG B 1 124 ? 12 9.727 9.172 1 92.94 124 ARG B CA 1
ATOM 3232 C C . ARG B 1 124 ? 11.688 10.797 10.219 1 92.94 124 ARG B C 1
ATOM 3234 O O . ARG B 1 124 ? 11.133 10.5 11.273 1 92.94 124 ARG B O 1
ATOM 3241 N N . ARG B 1 125 ? 11.992 12.031 9.938 1 93.94 125 ARG B N 1
ATOM 3242 C CA . ARG B 1 125 ? 11.68 13.141 10.836 1 93.94 125 ARG B CA 1
ATOM 3243 C C . ARG B 1 125 ? 10.188 13.453 10.828 1 93.94 125 ARG B C 1
ATOM 3245 O O . ARG B 1 125 ? 9.625 13.812 11.859 1 93.94 125 ARG B O 1
ATOM 3252 N N . ALA B 1 126 ? 9.594 13.297 9.641 1 95.75 126 ALA B N 1
ATOM 3253 C CA . ALA B 1 126 ? 8.156 13.539 9.516 1 95.75 126 ALA B CA 1
ATOM 3254 C C . ALA B 1 126 ? 7.359 12.555 10.367 1 95.75 126 ALA B C 1
ATOM 3256 O O . ALA B 1 126 ? 6.297 12.891 10.891 1 95.75 126 ALA B O 1
ATOM 3257 N N . VAL B 1 127 ? 7.871 11.375 10.523 1 93.88 127 VAL B N 1
ATOM 3258 C CA . VAL B 1 127 ? 7.227 10.359 11.344 1 93.88 127 VAL B CA 1
ATOM 3259 C C . VAL B 1 127 ? 7.207 10.812 12.805 1 93.88 127 VAL B C 1
ATOM 3261 O O . VAL B 1 127 ? 6.219 10.609 13.508 1 93.88 127 VAL B O 1
ATOM 3264 N N . VAL B 1 128 ? 8.273 11.414 13.242 1 93.19 128 VAL B N 1
ATOM 3265 C CA . VAL B 1 128 ? 8.32 11.945 14.594 1 93.19 128 VAL B CA 1
ATOM 3266 C C . VAL B 1 128 ? 7.234 13.016 14.773 1 93.19 128 VAL B C 1
ATOM 3268 O O . VAL B 1 128 ? 6.484 12.992 15.75 1 93.19 128 VAL B O 1
ATOM 3271 N N . TYR B 1 129 ? 7.207 13.93 13.867 1 96.06 129 TYR B N 1
ATOM 3272 C CA . TYR B 1 129 ? 6.164 14.945 13.891 1 96.06 129 TYR B CA 1
ATOM 3273 C C . TYR B 1 129 ? 4.781 14.312 13.914 1 96.06 129 TYR B C 1
ATOM 3275 O O . TYR B 1 129 ? 3.908 14.742 14.68 1 96.06 129 TYR B O 1
ATOM 3283 N N . PHE B 1 130 ? 4.617 13.367 13.07 1 94.62 130 PHE B N 1
ATOM 3284 C CA . PHE B 1 130 ? 3.34 12.664 12.969 1 94.62 130 PHE B CA 1
ATOM 3285 C C . PHE B 1 130 ? 2.951 12.055 14.305 1 94.62 130 PHE B C 1
ATOM 3287 O O . PHE B 1 130 ? 1.791 12.125 14.719 1 94.62 130 PHE B O 1
ATOM 3294 N N . LEU B 1 131 ? 3.902 11.453 14.961 1 91.5 131 LEU B N 1
ATOM 3295 C CA . LEU B 1 131 ? 3.65 10.852 16.266 1 91.5 131 LEU B CA 1
ATOM 3296 C C . LEU B 1 131 ? 3.25 11.914 17.281 1 91.5 131 LEU B C 1
ATOM 3298 O O . LEU B 1 131 ? 2.326 11.711 18.078 1 91.5 131 LEU B O 1
ATOM 3302 N N . LEU B 1 132 ? 3.902 13.023 17.297 1 93.31 132 LEU B N 1
ATOM 3303 C CA . LEU B 1 132 ? 3.582 14.117 18.203 1 93.31 132 LEU B CA 1
ATOM 3304 C C . LEU B 1 132 ? 2.184 14.656 17.922 1 93.31 132 LEU B C 1
ATOM 3306 O O . LEU B 1 132 ? 1.405 14.891 18.844 1 93.31 132 LEU B O 1
ATOM 3310 N N . SER B 1 133 ? 1.923 14.859 16.656 1 94.5 133 SER B N 1
ATOM 3311 C CA . SER B 1 133 ? 0.614 15.375 16.281 1 94.5 133 SER B CA 1
ATOM 3312 C C . SER B 1 133 ? -0.494 14.383 16.625 1 94.5 133 SER B C 1
ATOM 3314 O O . SER B 1 133 ? -1.597 14.781 17 1 94.5 133 SER B O 1
ATOM 3316 N N . SER B 1 134 ? -0.217 13.117 16.422 1 91 134 SER B N 1
ATOM 3317 C CA . SER B 1 134 ? -1.184 12.078 16.781 1 91 134 SER B CA 1
ATOM 3318 C C . SER B 1 134 ? -1.436 12.055 18.281 1 91 134 SER B C 1
ATOM 3320 O O . SER B 1 134 ? -2.576 11.898 18.719 1 91 134 SER B O 1
ATOM 3322 N N . ALA B 1 135 ? -0.375 12.188 19.016 1 88.81 135 ALA B N 1
ATOM 3323 C CA . ALA B 1 135 ? -0.51 12.25 20.469 1 88.81 135 ALA B CA 1
ATOM 3324 C C . ALA B 1 135 ? -1.36 13.445 20.891 1 88.81 135 ALA B C 1
ATOM 3326 O O . ALA B 1 135 ? -2.184 13.344 21.797 1 88.81 135 ALA B O 1
ATOM 3327 N N . LEU B 1 136 ? -1.15 14.516 20.281 1 90.81 136 LEU B N 1
ATOM 3328 C CA . LEU B 1 136 ? -1.938 15.711 20.562 1 90.81 136 LEU B CA 1
ATOM 3329 C C . LEU B 1 136 ? -3.404 15.492 20.188 1 90.81 136 LEU B C 1
ATOM 3331 O O . LEU B 1 136 ? -4.297 15.805 20.984 1 90.81 136 LEU B O 1
ATOM 3335 N N . MET B 1 137 ? -3.631 14.992 19.016 1 89.38 137 MET B N 1
ATOM 3336 C CA . MET B 1 137 ? -4.984 14.82 18.5 1 89.38 137 MET B CA 1
ATOM 3337 C C . MET B 1 137 ? -5.762 13.812 19.328 1 89.38 137 MET B C 1
ATOM 3339 O O . MET B 1 137 ? -6.863 14.102 19.797 1 89.38 137 MET B O 1
ATOM 3343 N N . PHE B 1 138 ? -5.207 12.695 19.609 1 83.56 138 PHE B N 1
ATOM 3344 C CA . PHE B 1 138 ? -5.938 11.633 20.281 1 83.56 138 PHE B CA 1
ATOM 3345 C C . PHE B 1 138 ? -5.82 11.773 21.797 1 83.56 138 PHE B C 1
ATOM 3347 O O . PHE B 1 138 ? -6.688 11.305 22.531 1 83.56 138 PHE B O 1
ATOM 3354 N N . GLY B 1 139 ? -4.758 12.375 22.219 1 82.31 139 GLY B N 1
ATOM 3355 C CA . GLY B 1 139 ? -4.57 12.609 23.641 1 82.31 139 GLY B CA 1
ATOM 3356 C C . GLY B 1 139 ? -5.383 13.781 24.156 1 82.31 139 GLY B C 1
ATOM 3357 O O . GLY B 1 139 ? -6.051 13.672 25.188 1 82.31 139 GLY B O 1
ATOM 3358 N N . LEU B 1 140 ? -5.359 14.852 23.375 1 81.44 140 LEU B N 1
ATOM 3359 C CA . LEU B 1 140 ? -5.984 16.078 23.859 1 81.44 140 LEU B CA 1
ATOM 3360 C C . LEU B 1 140 ? -7.281 16.359 23.109 1 81.44 140 LEU B C 1
ATOM 3362 O O . LEU B 1 140 ? -8.109 17.141 23.547 1 81.44 140 LEU B O 1
ATOM 3366 N N . GLY B 1 141 ? -7.469 15.703 21.984 1 81.12 141 GLY B N 1
ATOM 3367 C CA . GLY B 1 141 ? -8.633 15.938 21.141 1 81.12 141 GLY B CA 1
ATOM 3368 C C . GLY B 1 141 ? -9.945 15.734 21.859 1 81.12 141 GLY B C 1
ATOM 3369 O O . GLY B 1 141 ? -10.781 16.641 21.922 1 81.12 141 GLY B O 1
ATOM 3370 N N . PRO B 1 142 ? -10.078 14.594 22.5 1 75.69 142 PRO B N 1
ATOM 3371 C CA . PRO B 1 142 ? -11.328 14.352 23.234 1 75.69 142 PRO B CA 1
ATOM 3372 C C . PRO B 1 142 ? -11.594 15.398 24.312 1 75.69 142 PRO B C 1
ATOM 3374 O O . PRO B 1 142 ? -12.734 15.812 24.516 1 75.69 142 PRO B O 1
ATOM 3377 N N . ALA B 1 143 ? -10.547 15.812 24.922 1 75.56 143 ALA B N 1
ATOM 3378 C CA . ALA B 1 143 ? -10.703 16.844 25.953 1 75.56 143 ALA B CA 1
ATOM 3379 C C . ALA B 1 143 ? -11.156 18.172 25.344 1 75.56 143 ALA B C 1
ATOM 3381 O O . ALA B 1 143 ? -12.008 18.859 25.906 1 75.56 143 ALA B O 1
ATOM 3382 N N . PHE B 1 144 ? -10.609 18.531 24.203 1 76 144 PHE B N 1
ATOM 3383 C CA . PHE B 1 144 ? -10.969 19.766 23.516 1 76 144 PHE B CA 1
ATOM 3384 C C . PHE B 1 144 ? -12.422 19.719 23.047 1 76 144 PHE B C 1
ATOM 3386 O O . PHE B 1 144 ? -13.117 20.734 23.062 1 76 144 PHE B O 1
ATOM 3393 N N . ILE B 1 145 ? -12.797 18.594 22.609 1 78.12 145 ILE B N 1
ATOM 3394 C CA . ILE B 1 145 ? -14.102 18.453 21.969 1 78.12 145 ILE B CA 1
ATOM 3395 C C . ILE B 1 145 ? -15.18 18.281 23.031 1 78.12 145 ILE B C 1
ATOM 3397 O O . ILE B 1 145 ? -16.188 18.984 23.031 1 78.12 145 ILE B O 1
ATOM 3401 N N . ARG B 1 146 ? -15.125 17.281 23.938 1 75.06 146 ARG B N 1
ATOM 3402 C CA . ARG B 1 146 ? -16.156 16.953 24.922 1 75.06 146 ARG B CA 1
ATOM 3403 C C . ARG B 1 146 ? -15.914 17.688 26.234 1 75.06 146 ARG B C 1
ATOM 3405 O O . ARG B 1 146 ? -16.828 17.844 27.047 1 75.06 146 ARG B O 1
ATOM 3412 N N . GLY B 1 147 ? -14.797 18.344 26.359 1 66.62 147 GLY B N 1
ATOM 3413 C CA . GLY B 1 147 ? -14.461 18.891 27.656 1 66.62 147 GLY B CA 1
ATOM 3414 C C . GLY B 1 147 ? -14.039 17.844 28.672 1 66.62 147 GLY B C 1
ATOM 3415 O O . GLY B 1 147 ? -14.164 18.047 29.875 1 66.62 147 GLY B O 1
ATOM 3416 N N . GLY B 1 148 ? -13.82 16.609 28.156 1 61.91 148 GLY B N 1
ATOM 3417 C CA . GLY B 1 148 ? -13.453 15.555 29.094 1 61.91 148 GLY B CA 1
ATOM 3418 C C . GLY B 1 148 ? -12.023 15.656 29.562 1 61.91 148 GLY B C 1
ATOM 3419 O O . GLY B 1 148 ? -11.297 16.594 29.203 1 61.91 148 GLY B O 1
ATOM 3420 N N . GLY B 1 149 ? -11.555 14.742 30.578 1 63.88 149 GLY B N 1
ATOM 3421 C CA . GLY B 1 149 ? -10.273 14.812 31.281 1 63.88 149 GLY B CA 1
ATOM 3422 C C . GLY B 1 149 ? -9.117 14.305 30.438 1 63.88 149 GLY B C 1
ATOM 3423 O O . GLY B 1 149 ? -9.32 13.625 29.438 1 63.88 149 GLY B O 1
ATOM 3424 N N . LEU B 1 150 ? -7.941 14.82 30.641 1 70.44 150 LEU B N 1
ATOM 3425 C CA . LEU B 1 150 ? -6.652 14.461 30.047 1 70.44 150 LEU B CA 1
ATOM 3426 C C . LEU B 1 150 ? -6.418 12.961 30.141 1 70.44 150 LEU B C 1
ATOM 3428 O O . LEU B 1 150 ? -5.801 12.367 29.25 1 70.44 150 LEU B O 1
ATOM 3432 N N . LYS B 1 151 ? -7.035 12.305 31.141 1 75.19 151 LYS B N 1
ATOM 3433 C CA . LYS B 1 151 ? -6.812 10.875 31.359 1 75.19 151 LYS B CA 1
ATOM 3434 C C . LYS B 1 151 ? -7.461 10.047 30.25 1 75.19 151 LYS B C 1
ATOM 3436 O O . LYS B 1 151 ? -6.859 9.102 29.75 1 75.19 151 LYS B O 1
ATOM 3441 N N . GLU B 1 152 ? -8.648 10.445 29.875 1 71.5 152 GLU B N 1
ATOM 3442 C CA . GLU B 1 152 ? -9.352 9.719 28.812 1 71.5 152 GLU B CA 1
ATOM 3443 C C . GLU B 1 152 ? -8.609 9.82 27.484 1 71.5 152 GLU B C 1
ATOM 3445 O O . GLU B 1 152 ? -8.523 8.844 26.75 1 71.5 152 GLU B O 1
ATOM 3450 N N . GLY B 1 153 ? -8.109 10.898 27.234 1 73.31 153 GLY B N 1
ATOM 3451 C CA . GLY B 1 153 ? -7.336 11.117 26.016 1 73.31 153 GLY B CA 1
ATOM 3452 C C . GLY B 1 153 ? -6.043 10.32 25.984 1 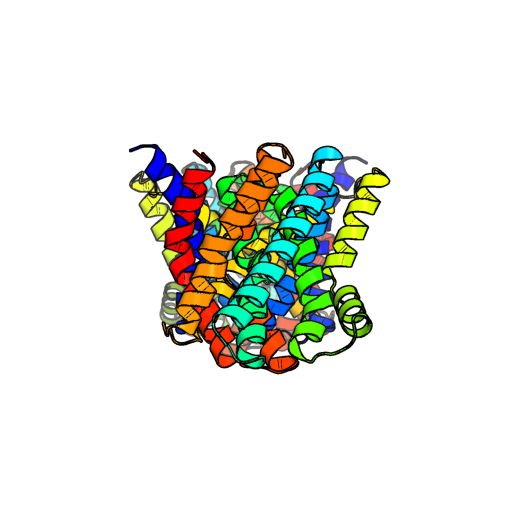73.31 153 GLY B C 1
ATOM 3453 O O . GLY B 1 153 ? -5.707 9.719 24.969 1 73.31 153 GLY B O 1
ATOM 3454 N N . LEU B 1 154 ? -5.445 10.312 27.109 1 75.19 154 LEU B N 1
ATOM 3455 C CA . LEU B 1 154 ? -4.176 9.594 27.203 1 75.19 154 LEU B CA 1
ATOM 3456 C C . LEU B 1 154 ? -4.387 8.094 27.031 1 75.19 154 LEU B C 1
ATOM 3458 O O . LEU B 1 154 ? -3.59 7.43 26.359 1 75.19 154 LEU B O 1
ATOM 3462 N N . LEU B 1 155 ? -5.414 7.609 27.578 1 75.62 155 LEU B N 1
ATOM 3463 C CA . LEU B 1 155 ? -5.719 6.188 27.453 1 75.62 155 LEU B CA 1
ATOM 3464 C C . LEU B 1 155 ? -6.07 5.832 26.016 1 75.62 155 LEU B C 1
ATOM 3466 O O . LEU B 1 155 ? -5.707 4.758 25.531 1 75.62 155 LEU B O 1
ATOM 3470 N N . PHE B 1 156 ? -6.652 6.773 25.375 1 73.19 156 PHE B N 1
ATOM 3471 C CA . PHE B 1 156 ? -6.996 6.578 23.969 1 73.19 156 PHE B CA 1
ATOM 3472 C C . PHE B 1 156 ? -5.742 6.523 23.109 1 73.19 156 PHE B C 1
ATOM 3474 O O . PHE B 1 156 ? -5.648 5.703 22.188 1 73.19 156 PHE B O 1
ATOM 3481 N N . THR B 1 157 ? -4.867 7.363 23.469 1 75.12 157 THR B N 1
ATOM 3482 C CA . THR B 1 157 ? -3.609 7.445 22.734 1 75.12 157 THR B CA 1
ATOM 3483 C C . THR B 1 157 ? -2.803 6.16 22.906 1 75.12 157 THR B C 1
ATOM 3485 O O . THR B 1 157 ? -2.203 5.672 21.938 1 75.12 157 THR B O 1
ATOM 3488 N N . LEU B 1 158 ? -2.818 5.648 24.047 1 76.31 158 LEU B N 1
ATOM 3489 C CA . LEU B 1 158 ? -2.02 4.461 24.344 1 76.31 158 LEU B CA 1
ATOM 3490 C C . LEU B 1 158 ? -2.617 3.227 23.672 1 76.31 158 LEU B C 1
ATOM 3492 O O . LEU B 1 158 ? -1.942 2.205 23.531 1 76.31 158 LEU B O 1
ATOM 3496 N N . ARG B 1 159 ? -3.74 3.291 23.25 1 77.12 159 ARG B N 1
ATOM 3497 C CA . ARG B 1 159 ? -4.383 2.148 22.609 1 77.12 159 ARG B CA 1
ATOM 3498 C C . ARG B 1 159 ? -4.035 2.086 21.125 1 77.12 159 ARG B C 1
ATOM 3500 O O . ARG B 1 159 ? -4.242 1.058 20.484 1 77.12 159 ARG B O 1
ATOM 3507 N N . LEU B 1 160 ? -3.428 3.076 20.688 1 80.56 160 LEU B N 1
ATOM 3508 C CA . LEU B 1 160 ? -3.117 3.098 19.25 1 80.56 160 LEU B CA 1
ATOM 3509 C C . LEU B 1 160 ? -1.83 2.334 18.969 1 80.56 160 LEU B C 1
ATOM 3511 O O . LEU B 1 160 ? -0.83 2.508 19.672 1 80.56 160 LEU B O 1
ATOM 3515 N N . PRO B 1 161 ? -1.855 1.452 17.984 1 86.69 161 PRO B N 1
ATOM 3516 C CA . PRO B 1 161 ? -0.691 0.615 17.688 1 86.69 161 PRO B CA 1
ATOM 3517 C C . PRO B 1 161 ? 0.528 1.429 17.25 1 86.69 161 PRO B C 1
ATOM 3519 O O . PRO B 1 161 ? 1.657 0.937 17.328 1 86.69 161 PRO B O 1
ATOM 3522 N N . LEU B 1 162 ? 0.326 2.643 16.844 1 86.62 162 LEU B N 1
ATOM 3523 C CA . LEU B 1 162 ? 1.433 3.424 16.297 1 86.62 162 LEU B CA 1
ATOM 3524 C C . LEU B 1 162 ? 2.492 3.68 17.375 1 86.62 162 LEU B C 1
ATOM 3526 O O . LEU B 1 162 ? 3.689 3.654 17.078 1 86.62 162 LEU B O 1
ATOM 3530 N N . PHE B 1 163 ? 2.084 3.773 18.625 1 86.25 163 PHE B N 1
ATOM 3531 C CA . PHE B 1 163 ? 3.033 4.086 19.688 1 86.25 163 PHE B CA 1
ATOM 3532 C C . PHE B 1 163 ? 3.818 2.844 20.094 1 86.25 163 PHE B C 1
ATOM 3534 O O . PHE B 1 163 ? 4.996 2.936 20.453 1 86.25 163 PHE B O 1
ATOM 3541 N N . TYR B 1 164 ? 3.195 1.722 19.953 1 88.31 164 TYR B N 1
ATOM 3542 C CA . TYR B 1 164 ? 3.912 0.481 20.234 1 88.31 164 TYR B CA 1
ATOM 3543 C C . TYR B 1 164 ? 4.98 0.225 19.172 1 88.31 164 TYR B C 1
ATOM 3545 O O . TYR B 1 164 ? 6.07 -0.261 19.484 1 88.31 164 TYR B O 1
ATOM 3553 N N . ALA B 1 165 ? 4.652 0.542 18 1 90.5 165 ALA B N 1
ATOM 3554 C CA . ALA B 1 165 ? 5.621 0.413 16.906 1 90.5 165 ALA B CA 1
ATOM 3555 C C . ALA B 1 165 ? 6.816 1.336 17.125 1 90.5 165 ALA B C 1
ATOM 3557 O O . ALA B 1 165 ? 7.957 0.961 16.844 1 90.5 165 ALA B O 1
ATOM 3558 N N . LEU B 1 166 ? 6.504 2.562 17.609 1 88.06 166 LEU B N 1
ATOM 3559 C CA . LEU B 1 166 ? 7.551 3.525 17.922 1 88.06 166 LEU B CA 1
ATOM 3560 C C . LEU B 1 166 ? 8.523 2.953 18.953 1 88.06 166 LEU B C 1
ATOM 3562 O O . LEU B 1 166 ? 9.734 2.949 18.734 1 88.06 166 LEU B O 1
ATOM 3566 N N . PHE B 1 167 ? 8.008 2.43 20.016 1 88.5 167 PHE B N 1
ATOM 3567 C CA . PHE B 1 167 ? 8.836 1.913 21.094 1 88.5 167 PHE B CA 1
ATOM 3568 C C . PHE B 1 167 ? 9.602 0.672 20.656 1 88.5 167 PHE B C 1
ATOM 3570 O O . PHE B 1 167 ? 10.773 0.502 21 1 88.5 167 PHE B O 1
ATOM 3577 N N . LEU B 1 168 ? 8.93 -0.159 19.891 1 89.44 168 LEU B N 1
ATOM 3578 C CA . LEU B 1 168 ? 9.594 -1.362 19.406 1 89.44 168 LEU B CA 1
ATOM 3579 C C . LEU B 1 168 ? 10.75 -1.007 18.469 1 89.44 168 LEU B C 1
ATOM 3581 O O . LEU B 1 168 ? 11.82 -1.603 18.562 1 89.44 168 LEU B O 1
ATOM 3585 N N . GLY B 1 169 ? 10.5 -0.109 17.594 1 88.19 169 GLY B N 1
ATOM 3586 C CA . GLY B 1 169 ? 11.562 0.336 16.703 1 88.19 169 GLY B CA 1
ATOM 3587 C C . GLY B 1 169 ? 12.75 0.917 17.438 1 88.19 169 GLY B C 1
ATOM 3588 O O . GLY B 1 169 ? 13.898 0.574 17.141 1 88.19 169 GLY B O 1
ATOM 3589 N N . LEU B 1 170 ? 12.492 1.768 18.406 1 86.44 170 LEU B N 1
ATOM 3590 C CA . LEU B 1 170 ? 13.547 2.389 19.203 1 86.44 170 LEU B CA 1
ATOM 3591 C C . LEU B 1 170 ? 14.289 1.345 20.031 1 86.44 170 LEU B C 1
ATOM 3593 O O . LEU B 1 170 ? 15.508 1.418 20.172 1 86.44 170 LEU B O 1
ATOM 3597 N N . LEU B 1 171 ? 13.516 0.433 20.594 1 89.12 171 LEU B N 1
ATOM 3598 C CA . LEU B 1 171 ? 14.117 -0.621 21.406 1 89.12 171 LEU B CA 1
ATOM 3599 C C . LEU B 1 171 ? 15.062 -1.479 20.562 1 89.12 171 LEU B C 1
ATOM 3601 O O . LEU B 1 171 ? 16.172 -1.781 21 1 89.12 171 LEU B O 1
ATOM 3605 N N . LEU B 1 172 ? 14.664 -1.889 19.422 1 89.19 172 LEU B N 1
ATOM 3606 C CA . LEU B 1 172 ? 15.5 -2.699 18.531 1 89.19 172 LEU B CA 1
ATOM 3607 C C . LEU B 1 172 ? 16.75 -1.94 18.125 1 89.19 172 LEU B C 1
ATOM 3609 O O . LEU B 1 172 ? 17.844 -2.521 18.062 1 89.19 172 LEU B O 1
ATOM 3613 N N . LYS B 1 173 ? 16.594 -0.704 17.875 1 85.88 173 LYS B N 1
ATOM 3614 C CA . LYS B 1 173 ? 17.734 0.131 17.516 1 85.88 173 LYS B CA 1
ATOM 3615 C C . LYS B 1 173 ? 18.719 0.253 18.688 1 85.88 173 LYS B C 1
ATOM 3617 O O . LYS B 1 173 ? 19.922 0.096 18.5 1 85.88 173 LYS B O 1
ATOM 3622 N N . ALA B 1 174 ? 18.234 0.549 19.828 1 85.88 174 ALA B N 1
ATOM 3623 C CA . ALA B 1 174 ? 19.062 0.742 21.016 1 85.88 174 ALA B CA 1
ATOM 3624 C C . ALA B 1 174 ? 19.844 -0.526 21.359 1 85.88 174 ALA B C 1
ATOM 3626 O O . ALA B 1 174 ? 20.984 -0.457 21.812 1 85.88 174 ALA B O 1
ATOM 3627 N N . LEU B 1 175 ? 19.156 -1.602 21.094 1 90.06 175 LEU B N 1
ATOM 3628 C CA . LEU B 1 175 ? 19.797 -2.875 21.422 1 90.06 175 LEU B CA 1
ATOM 3629 C C . LEU B 1 175 ? 20.734 -3.322 20.297 1 90.06 175 LEU B C 1
ATOM 3631 O O . LEU B 1 175 ? 21.469 -4.297 20.453 1 90.06 175 LEU B O 1
ATOM 3635 N N . GLY B 1 176 ? 20.688 -2.605 19.203 1 84.44 176 GLY B N 1
ATOM 3636 C CA . GLY B 1 176 ? 21.531 -2.953 18.062 1 84.44 176 GLY B CA 1
ATOM 3637 C C . GLY B 1 176 ? 21.172 -4.289 17.438 1 84.44 176 GLY B C 1
ATOM 3638 O O . GLY B 1 176 ? 22.031 -5.004 16.938 1 84.44 176 GLY B O 1
ATOM 3639 N N . LEU B 1 177 ? 20 -4.613 17.547 1 83.06 177 LEU B N 1
ATOM 3640 C CA . LEU B 1 177 ? 19.562 -5.93 17.078 1 83.06 177 LEU B CA 1
ATOM 3641 C C . LEU B 1 177 ? 19.219 -5.898 15.602 1 83.06 177 LEU B C 1
ATOM 3643 O O . LEU B 1 177 ? 18.531 -4.98 15.141 1 83.06 177 LEU B O 1
ATOM 3647 N N . SER B 1 178 ? 19.938 -6.809 14.867 1 83.06 178 SER B N 1
ATOM 3648 C CA . SER B 1 178 ? 19.516 -7.047 13.492 1 83.06 178 SER B CA 1
ATOM 3649 C C . SER B 1 178 ? 18.469 -8.156 13.422 1 83.06 178 SER B C 1
ATOM 3651 O O . SER B 1 178 ? 18.609 -9.188 14.094 1 83.06 178 SER B O 1
ATOM 3653 N N . LEU B 1 179 ? 17.438 -7.848 12.797 1 82.38 179 LEU B N 1
ATOM 3654 C CA . LEU B 1 179 ? 16.391 -8.859 12.695 1 82.38 179 LEU B CA 1
ATOM 3655 C C . LEU B 1 179 ? 16.844 -10.023 11.828 1 82.38 179 LEU B C 1
ATOM 3657 O O . LEU B 1 179 ? 17.453 -9.82 10.773 1 82.38 179 LEU B O 1
ATOM 3661 N N . PRO B 1 180 ? 16.656 -11.203 12.297 1 83.81 180 PRO B N 1
ATOM 3662 C CA . PRO B 1 180 ? 17.078 -12.375 11.523 1 83.81 180 PRO B CA 1
ATOM 3663 C C . PRO B 1 180 ? 16.25 -12.562 10.25 1 83.81 180 PRO B C 1
ATOM 3665 O O . PRO B 1 180 ? 15.133 -12.055 10.156 1 83.81 180 PRO B O 1
ATOM 3668 N N . PHE B 1 181 ? 16.906 -13.211 9.227 1 86.06 181 PHE B N 1
ATOM 3669 C CA . PHE B 1 181 ? 16.25 -13.664 8.008 1 86.06 181 PHE B CA 1
ATOM 3670 C C . PHE B 1 181 ? 15.633 -12.492 7.254 1 86.06 181 PHE B C 1
ATOM 3672 O O . PHE B 1 181 ? 14.539 -12.609 6.691 1 86.06 181 PHE B O 1
ATOM 3679 N N . ARG B 1 182 ? 16.156 -11.367 7.375 1 86.62 182 ARG B N 1
ATOM 3680 C CA . ARG B 1 182 ? 15.766 -10.164 6.645 1 86.62 182 ARG B CA 1
ATOM 3681 C C . ARG B 1 182 ? 14.328 -9.773 6.965 1 86.62 182 ARG B C 1
ATOM 3683 O O . ARG B 1 182 ? 13.594 -9.32 6.082 1 86.62 182 ARG B O 1
ATOM 3690 N N . LEU B 1 183 ? 13.961 -9.969 8.18 1 90.31 183 LEU B N 1
ATOM 3691 C CA . LEU B 1 183 ? 12.602 -9.625 8.609 1 90.31 183 LEU B CA 1
ATOM 3692 C C . LEU B 1 183 ? 12.336 -8.141 8.43 1 90.31 183 LEU B C 1
ATOM 3694 O O . LEU B 1 183 ? 11.195 -7.73 8.188 1 90.31 183 LEU B O 1
ATOM 3698 N N . GLU B 1 184 ? 13.375 -7.383 8.484 1 90.38 184 GLU B N 1
ATOM 3699 C CA . GLU B 1 184 ? 13.227 -5.938 8.336 1 90.38 184 GLU B CA 1
ATOM 3700 C C . GLU B 1 184 ? 12.719 -5.578 6.941 1 90.38 184 GLU B C 1
ATOM 3702 O O . GLU B 1 184 ? 12.023 -4.57 6.773 1 90.38 184 GLU B O 1
ATOM 3707 N N . GLU B 1 185 ? 13.039 -6.418 6.02 1 90.19 185 GLU B N 1
ATOM 3708 C CA . GLU B 1 185 ? 12.57 -6.152 4.664 1 90.19 185 GLU B CA 1
ATOM 3709 C C . GLU B 1 185 ? 11.062 -6.34 4.555 1 90.19 185 GLU B C 1
ATOM 3711 O O . GLU B 1 185 ? 10.398 -5.645 3.781 1 90.19 185 GLU B O 1
ATOM 3716 N N . GLY B 1 186 ? 10.578 -7.289 5.305 1 92.56 186 GLY B N 1
ATOM 3717 C CA . GLY B 1 186 ? 9.133 -7.438 5.363 1 92.56 186 GLY B CA 1
ATOM 3718 C C . GLY B 1 186 ? 8.43 -6.246 5.988 1 92.56 186 GLY B C 1
ATOM 3719 O O . GLY B 1 186 ? 7.402 -5.789 5.488 1 92.56 186 GLY B O 1
ATOM 3720 N N . VAL B 1 187 ? 9.016 -5.766 7.031 1 94.25 187 VAL B N 1
ATOM 3721 C CA . VAL B 1 187 ? 8.484 -4.586 7.707 1 94.25 187 VAL B CA 1
ATOM 3722 C C . VAL B 1 187 ? 8.57 -3.377 6.781 1 94.25 187 VAL B C 1
ATOM 3724 O O . VAL B 1 187 ? 7.617 -2.602 6.676 1 94.25 187 VAL B O 1
ATOM 3727 N N . ARG B 1 188 ? 9.656 -3.289 6.117 1 92.94 188 ARG B N 1
ATOM 3728 C CA . ARG B 1 188 ? 9.867 -2.18 5.195 1 92.94 188 ARG B CA 1
ATOM 3729 C C . ARG B 1 188 ? 8.867 -2.225 4.043 1 92.94 188 ARG B C 1
ATOM 3731 O O . ARG B 1 188 ? 8.336 -1.191 3.641 1 92.94 188 ARG B O 1
ATOM 3738 N N . LEU B 1 189 ? 8.695 -3.379 3.602 1 92.75 189 LEU B N 1
ATOM 3739 C CA . LEU B 1 189 ? 7.746 -3.564 2.512 1 92.75 189 LEU B CA 1
ATOM 3740 C C . LEU B 1 189 ? 6.355 -3.09 2.92 1 92.75 189 LEU B C 1
ATOM 3742 O O . LEU B 1 189 ? 5.699 -2.357 2.174 1 92.75 189 LEU B O 1
ATOM 3746 N N . MET B 1 190 ? 5.898 -3.453 4.031 1 95.56 190 MET B N 1
ATOM 3747 C CA . MET B 1 190 ? 4.602 -3.02 4.543 1 95.56 190 MET B CA 1
ATOM 3748 C C . MET B 1 190 ? 4.582 -1.511 4.77 1 95.56 190 MET B C 1
ATOM 3750 O O . MET B 1 190 ? 3.609 -0.839 4.426 1 95.56 190 MET B O 1
ATOM 3754 N N . GLY B 1 191 ? 5.621 -1.035 5.359 1 95.12 191 GLY B N 1
ATOM 3755 C CA . GLY B 1 191 ? 5.711 0.391 5.625 1 95.12 191 GLY B CA 1
ATOM 3756 C C . GLY B 1 191 ? 5.625 1.239 4.371 1 95.12 191 GLY B C 1
ATOM 3757 O O . GLY B 1 191 ? 5.02 2.314 4.383 1 95.12 191 GLY B O 1
ATOM 3758 N N . GLN B 1 192 ? 6.172 0.772 3.318 1 92.12 192 GLN B N 1
ATOM 3759 C CA . GLN B 1 192 ? 6.199 1.511 2.061 1 92.12 192 GLN B CA 1
ATOM 3760 C C . GLN B 1 192 ? 4.801 1.63 1.459 1 92.12 192 GLN B C 1
ATOM 3762 O O . GLN B 1 192 ? 4.543 2.518 0.644 1 92.12 192 GLN B O 1
ATOM 3767 N N . ALA B 1 193 ? 3.969 0.803 1.847 1 96.31 193 ALA B N 1
ATOM 3768 C CA . ALA B 1 193 ? 2.609 0.828 1.314 1 96.31 193 ALA B CA 1
ATOM 3769 C C . ALA B 1 193 ? 1.751 1.854 2.049 1 96.31 193 ALA B C 1
ATOM 3771 O O . ALA B 1 193 ? 0.663 2.205 1.588 1 96.31 193 ALA B O 1
ATOM 3772 N N . ALA B 1 194 ? 2.238 2.346 3.16 1 95.25 194 ALA B N 1
ATOM 3773 C CA . ALA B 1 194 ? 1.439 3.25 3.982 1 95.25 194 ALA B CA 1
ATOM 3774 C C . ALA B 1 194 ? 1.103 4.527 3.221 1 95.25 194 ALA B C 1
ATOM 3776 O O . ALA B 1 194 ? -0.067 4.906 3.117 1 95.25 194 ALA B O 1
ATOM 3777 N N . ILE B 1 195 ? 2.049 5.102 2.578 1 94.12 195 ILE B N 1
ATOM 3778 C CA . ILE B 1 195 ? 1.911 6.422 1.978 1 94.12 195 ILE B CA 1
ATOM 3779 C C . ILE B 1 195 ? 0.92 6.363 0.818 1 94.12 195 ILE B C 1
ATOM 3781 O O . ILE B 1 195 ? -0.069 7.098 0.797 1 94.12 195 ILE B O 1
ATOM 3785 N N . PRO B 1 196 ? 1.083 5.457 -0.093 1 96 196 PRO B N 1
ATOM 3786 C CA . PRO B 1 196 ? 0.135 5.449 -1.21 1 96 196 PRO B CA 1
ATOM 3787 C C . PRO B 1 196 ? -1.282 5.078 -0.779 1 96 196 PRO B C 1
ATOM 3789 O O . PRO B 1 196 ? -2.254 5.637 -1.293 1 96 196 PRO B 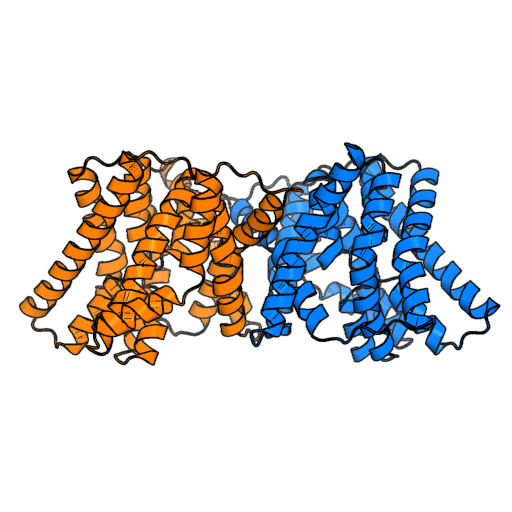O 1
ATOM 3792 N N . VAL B 1 197 ? -1.411 4.191 0.119 1 96.62 197 VAL B N 1
ATOM 3793 C CA . VAL B 1 197 ? -2.75 3.799 0.548 1 96.62 197 VAL B CA 1
ATOM 3794 C C . VAL B 1 197 ? -3.406 4.949 1.309 1 96.62 197 VAL B C 1
ATOM 3796 O O . VAL B 1 197 ? -4.605 5.191 1.163 1 96.62 197 VAL B O 1
ATOM 3799 N N . LEU B 1 198 ? -2.625 5.641 2.109 1 93.62 198 LEU B N 1
ATOM 3800 C CA . LEU B 1 198 ? -3.139 6.816 2.803 1 93.62 198 LEU B CA 1
ATOM 3801 C C . LEU B 1 198 ? -3.619 7.867 1.81 1 93.62 198 LEU B C 1
ATOM 3803 O O . LEU B 1 198 ? -4.695 8.445 1.981 1 93.62 198 LEU B O 1
ATOM 3807 N N . LEU B 1 199 ? -2.887 8.109 0.791 1 94.94 199 LEU B N 1
ATOM 3808 C CA . LEU B 1 199 ? -3.236 9.125 -0.199 1 94.94 199 LEU B CA 1
ATOM 3809 C C . LEU B 1 199 ? -4.473 8.711 -0.99 1 94.94 199 LEU B C 1
ATOM 3811 O O . LEU B 1 199 ? -5.352 9.531 -1.257 1 94.94 199 LEU B O 1
ATOM 3815 N N . LEU B 1 200 ? -4.516 7.453 -1.383 1 96.44 200 LEU B N 1
ATOM 3816 C CA . LEU B 1 200 ? -5.688 6.953 -2.096 1 96.44 200 LEU B CA 1
ATOM 3817 C C . LEU B 1 200 ? -6.938 7.066 -1.231 1 96.44 200 LEU B C 1
ATOM 3819 O O . LEU B 1 200 ? -8 7.465 -1.718 1 96.44 200 LEU B O 1
ATOM 3823 N N . THR B 1 201 ? -6.781 6.703 0.027 1 93.56 201 THR B N 1
ATOM 3824 C CA . THR B 1 201 ? -7.898 6.793 0.96 1 93.56 201 THR B CA 1
ATOM 3825 C C . THR B 1 201 ? -8.352 8.242 1.12 1 93.56 201 THR B C 1
ATOM 3827 O O . THR B 1 201 ? -9.555 8.516 1.179 1 93.56 201 THR B O 1
ATOM 3830 N N . LEU B 1 202 ? -7.402 9.102 1.225 1 91.75 202 LEU B N 1
ATOM 3831 C CA . LEU B 1 202 ? -7.719 10.523 1.296 1 91.75 202 LEU B CA 1
ATOM 3832 C C . LEU B 1 202 ? -8.539 10.961 0.089 1 91.75 202 LEU B C 1
ATOM 3834 O O . LEU B 1 202 ? -9.547 11.656 0.237 1 91.75 202 LEU B O 1
ATOM 3838 N N . GLY B 1 203 ? -8.133 10.578 -1.1 1 93.62 203 GLY B N 1
ATOM 3839 C CA . GLY B 1 203 ? -8.891 10.883 -2.307 1 93.62 203 GLY B CA 1
ATOM 3840 C C . GLY B 1 203 ? -10.305 10.352 -2.271 1 93.62 203 GLY B C 1
ATOM 3841 O O . GLY B 1 203 ? -11.25 11.055 -2.652 1 93.62 203 GLY B O 1
ATOM 3842 N N . MET B 1 204 ? -10.422 9.164 -1.831 1 93.69 204 MET B N 1
ATOM 3843 C CA . MET B 1 204 ? -11.75 8.555 -1.738 1 93.69 204 MET B CA 1
ATOM 3844 C C . MET B 1 204 ? -12.641 9.328 -0.773 1 93.69 204 MET B C 1
ATOM 3846 O O . MET B 1 204 ? -13.82 9.531 -1.044 1 93.69 204 MET B O 1
ATOM 3850 N N . GLN B 1 205 ? -12.055 9.695 0.352 1 88 205 GLN B N 1
ATOM 3851 C CA . GLN B 1 205 ? -12.797 10.461 1.342 1 88 205 GLN B CA 1
ATOM 3852 C C . GLN B 1 205 ? -13.258 11.805 0.766 1 88 205 GLN B C 1
ATOM 3854 O O . GLN B 1 205 ? -14.359 12.266 1.051 1 88 205 GLN B O 1
ATOM 3859 N N . MET B 1 206 ? -12.43 12.406 -0.002 1 89 206 MET B N 1
ATOM 3860 C CA . MET B 1 206 ? -12.742 13.695 -0.614 1 89 206 MET B CA 1
ATOM 3861 C C . MET B 1 206 ? -13.938 13.57 -1.555 1 89 206 MET B C 1
ATOM 3863 O O . MET B 1 206 ? -14.695 14.531 -1.728 1 89 206 MET B O 1
ATOM 3867 N N . GLY B 1 207 ? -14.117 12.445 -2.098 1 88.62 207 GLY B N 1
ATOM 3868 C CA . GLY B 1 207 ? -15.227 12.227 -3.016 1 88.62 207 GLY B CA 1
ATOM 3869 C C . GLY B 1 207 ? -16.562 12.078 -2.312 1 88.62 207 GLY B C 1
ATOM 3870 O O . GLY B 1 207 ? -17.609 12.203 -2.938 1 88.62 207 GLY B O 1
ATOM 3871 N N . LYS B 1 208 ? -16.516 11.914 -1.024 1 86.81 208 LYS B N 1
ATOM 3872 C CA . LYS B 1 208 ? -17.75 11.641 -0.286 1 86.81 208 LYS B CA 1
ATOM 3873 C C . LYS B 1 208 ? -18.281 12.906 0.369 1 86.81 208 LYS B C 1
ATOM 3875 O O . LYS B 1 208 ? -19.406 12.914 0.889 1 86.81 208 LYS B O 1
ATOM 3880 N N . THR B 1 209 ? -17.531 13.906 0.474 1 83.38 209 THR B N 1
ATOM 3881 C CA . THR B 1 209 ? -17.969 15.156 1.097 1 83.38 209 THR B CA 1
ATOM 3882 C C . THR B 1 209 ? -18.047 16.266 0.062 1 83.38 209 THR B C 1
ATOM 3884 O O . THR B 1 209 ? -17.172 16.406 -0.786 1 83.38 209 THR B O 1
ATOM 3887 N N . ARG B 1 210 ? -19.156 17.016 0.122 1 84.44 210 ARG B N 1
ATOM 3888 C CA . ARG B 1 210 ? -19.375 18.109 -0.816 1 84.44 210 ARG B CA 1
ATOM 3889 C C . ARG B 1 210 ? -18.438 19.266 -0.528 1 84.44 210 ARG B C 1
ATOM 3891 O O . ARG B 1 210 ? -18.172 19.594 0.633 1 84.44 210 ARG B O 1
ATOM 3898 N N . PHE B 1 211 ? -17.859 19.812 -1.476 1 90.56 211 PHE B N 1
ATOM 3899 C CA . PHE B 1 211 ? -17.047 21.016 -1.363 1 90.56 211 PHE B CA 1
ATOM 3900 C C . PHE B 1 211 ? -17.906 22.234 -1.066 1 90.56 211 PHE B C 1
ATOM 3902 O O . PHE B 1 211 ? -18.828 22.547 -1.824 1 90.56 211 PHE B O 1
ATOM 3909 N N . HIS B 1 212 ? -17.656 22.844 0.053 1 93.19 212 HIS B N 1
ATOM 3910 C CA . HIS B 1 212 ? -18.359 24.062 0.449 1 93.19 212 HIS B CA 1
ATOM 3911 C C . HIS B 1 212 ? -17.391 25.047 1.102 1 93.19 212 HIS B C 1
ATOM 3913 O O . HIS B 1 212 ? -16.891 24.797 2.201 1 93.19 212 HIS B O 1
ATOM 3919 N N . LEU B 1 213 ? -17.266 26.188 0.437 1 94.69 213 LEU B N 1
ATOM 3920 C CA . LEU B 1 213 ? -16.359 27.203 0.962 1 94.69 213 LEU B CA 1
ATOM 3921 C C . LEU B 1 213 ? -17.141 28.359 1.594 1 94.69 213 LEU B C 1
ATOM 3923 O O . LEU B 1 213 ? -17.641 29.234 0.889 1 94.69 213 LEU B O 1
ATOM 3927 N N . GLY B 1 214 ? -17.312 28.297 2.828 1 95.06 214 GLY B N 1
ATOM 3928 C CA . GLY B 1 214 ? -17.875 29.391 3.605 1 95.06 214 GLY B CA 1
ATOM 3929 C C . GLY B 1 214 ? -16.844 30.141 4.426 1 95.06 214 GLY B C 1
ATOM 3930 O O . GLY B 1 214 ? -15.648 29.859 4.336 1 95.06 214 GLY B O 1
ATOM 3931 N N . PRO B 1 215 ? -17.297 31.172 5.109 1 95.06 215 PRO B N 1
ATOM 3932 C CA . PRO B 1 215 ? -16.359 31.969 5.918 1 95.06 215 PRO B CA 1
ATOM 3933 C C . PRO B 1 215 ? -15.617 31.125 6.945 1 95.06 215 PRO B C 1
ATOM 3935 O O . PRO B 1 215 ? -14.422 31.328 7.16 1 95.06 215 PRO B O 1
ATOM 3938 N N . PHE B 1 216 ? -16.344 30.219 7.527 1 95.62 216 PHE B N 1
ATOM 3939 C CA . PHE B 1 216 ? -15.711 29.375 8.523 1 95.62 216 PHE B CA 1
ATOM 3940 C C . PHE B 1 216 ? -14.648 28.484 7.887 1 95.62 216 PHE B C 1
ATOM 3942 O O . PHE B 1 216 ? -13.516 28.422 8.359 1 95.62 216 PHE B O 1
ATOM 3949 N N . GLU B 1 217 ? -15.062 27.75 6.793 1 96.81 217 GLU B N 1
ATOM 3950 C CA . GLU B 1 217 ? -14.133 26.875 6.098 1 96.81 217 GLU B CA 1
ATOM 3951 C C . GLU B 1 217 ? -12.922 27.641 5.582 1 96.81 217 GLU B C 1
ATOM 3953 O O . GLU B 1 217 ? -11.805 27.109 5.582 1 96.81 217 GLU B O 1
ATOM 3958 N N . GLY B 1 218 ? -13.219 28.859 5.148 1 96.81 218 GLY B N 1
ATOM 3959 C CA . GLY B 1 218 ? -12.125 29.719 4.711 1 96.81 218 GLY B CA 1
ATOM 3960 C C . GLY B 1 218 ? -11.172 30.078 5.828 1 96.81 218 GLY B C 1
ATOM 3961 O O . GLY B 1 218 ? -9.953 30 5.656 1 96.81 218 GLY B O 1
ATOM 3962 N N . ALA B 1 219 ? -11.695 30.453 6.945 1 96.31 219 ALA B N 1
ATOM 3963 C CA . ALA B 1 219 ? -10.883 30.812 8.102 1 96.31 219 ALA B CA 1
ATOM 3964 C C . ALA B 1 219 ? -10.086 29.609 8.609 1 96.31 219 ALA B C 1
ATOM 3966 O O . ALA B 1 219 ? -8.898 29.734 8.922 1 96.31 219 ALA B O 1
ATOM 3967 N N . ALA B 1 220 ? -10.789 28.516 8.695 1 96.88 220 ALA B N 1
ATOM 3968 C CA . ALA B 1 220 ? -10.133 27.281 9.141 1 96.88 220 ALA B CA 1
ATOM 3969 C C . ALA B 1 220 ? -8.992 26.891 8.203 1 96.88 220 ALA B C 1
ATOM 3971 O O . ALA B 1 220 ? -7.918 26.5 8.648 1 96.88 220 ALA B O 1
ATOM 3972 N N . SER B 1 221 ? -9.242 27.031 6.941 1 97.81 221 SER B N 1
ATOM 3973 C CA . SER B 1 221 ? -8.234 26.703 5.949 1 97.81 221 SER B CA 1
ATOM 3974 C C . SER B 1 221 ? -7.055 27.672 6.016 1 97.81 221 SER B C 1
ATOM 3976 O O . SER B 1 221 ? -5.898 27.25 5.898 1 97.81 221 SER B O 1
ATOM 3978 N N . ALA B 1 222 ? -7.359 28.906 6.137 1 97 222 ALA B N 1
ATOM 3979 C CA . ALA B 1 222 ? -6.301 29.906 6.246 1 97 222 ALA B CA 1
ATOM 3980 C C . ALA B 1 222 ? -5.438 29.656 7.48 1 97 222 ALA B C 1
ATOM 3982 O O . ALA B 1 222 ? -4.215 29.812 7.434 1 97 222 ALA B O 1
ATOM 3983 N N . LEU B 1 223 ? -6.09 29.344 8.547 1 96.69 223 LEU B N 1
ATOM 3984 C CA . LEU B 1 223 ? -5.391 29.031 9.789 1 96.69 223 LEU B CA 1
ATOM 3985 C C . LEU B 1 223 ? -4.453 27.844 9.594 1 96.69 223 LEU B C 1
ATOM 3987 O O . LEU B 1 223 ? -3.289 27.891 9.992 1 96.69 223 LEU B O 1
ATOM 3991 N N . ARG B 1 224 ? -4.918 26.844 8.945 1 96 224 ARG B N 1
ATOM 3992 C CA . ARG B 1 224 ? -4.199 25.578 8.797 1 96 224 ARG B CA 1
ATOM 3993 C C . ARG B 1 224 ? -3.121 25.688 7.723 1 96 224 ARG B C 1
ATOM 3995 O O . ARG B 1 224 ? -2.008 25.188 7.898 1 96 224 ARG B O 1
ATOM 4002 N N . LEU B 1 225 ? -3.402 26.344 6.602 1 97.56 225 LEU B N 1
ATOM 4003 C CA . LEU B 1 225 ? -2.553 26.281 5.418 1 97.56 225 LEU B CA 1
ATOM 4004 C C . LEU B 1 225 ? -1.599 27.469 5.359 1 97.56 225 LEU B C 1
ATOM 4006 O O . LEU B 1 225 ? -0.574 27.406 4.676 1 97.56 225 LEU B O 1
ATOM 4010 N N . LEU B 1 226 ? -1.924 28.547 6.051 1 96.94 226 LEU B N 1
ATOM 4011 C CA . LEU B 1 226 ? -1.095 29.75 5.977 1 96.94 226 LEU B CA 1
ATOM 4012 C C . LEU B 1 226 ? -0.511 30.094 7.34 1 96.94 226 LEU B C 1
ATOM 4014 O O . LEU B 1 226 ? 0.71 30.141 7.504 1 96.94 226 LEU B O 1
ATOM 4018 N N . LEU B 1 227 ? -1.352 30.25 8.32 1 97.38 227 LEU B N 1
ATOM 4019 C CA . LEU B 1 227 ? -0.882 30.703 9.625 1 97.38 227 LEU B CA 1
ATOM 4020 C C . LEU B 1 227 ? -0.002 29.641 10.281 1 97.38 227 LEU B C 1
ATOM 4022 O O . LEU B 1 227 ? 1.035 29.969 10.867 1 97.38 227 LEU B O 1
ATOM 4026 N N . ALA B 1 228 ? -0.423 28.422 10.258 1 98 228 ALA B N 1
ATOM 4027 C CA . ALA B 1 228 ? 0.289 27.359 10.945 1 98 228 ALA B CA 1
ATOM 4028 C C . ALA B 1 228 ? 1.709 27.203 10.406 1 98 228 ALA B C 1
ATOM 4030 O O . ALA B 1 228 ? 2.674 27.203 11.18 1 98 228 ALA B O 1
ATOM 4031 N N . PRO B 1 229 ? 1.896 27.094 9.055 1 97.94 229 PRO B N 1
ATOM 4032 C CA . PRO B 1 229 ? 3.273 26.984 8.57 1 97.94 229 PRO B CA 1
ATOM 4033 C C . PRO B 1 229 ? 4.09 28.25 8.82 1 97.94 229 PRO B C 1
ATOM 4035 O O . PRO B 1 229 ? 5.301 28.188 9.031 1 97.94 229 PRO B O 1
ATOM 4038 N N . LEU B 1 230 ? 3.459 29.391 8.828 1 97.69 230 LEU B N 1
ATOM 4039 C CA . LEU B 1 230 ? 4.176 30.625 9.125 1 97.69 230 LEU B CA 1
ATOM 4040 C C . LEU B 1 230 ? 4.656 30.641 10.57 1 97.69 230 LEU B C 1
ATOM 4042 O O . LEU B 1 230 ? 5.785 31.062 10.844 1 97.69 230 LEU B O 1
ATOM 4046 N N . VAL B 1 231 ? 3.777 30.266 11.484 1 98.25 231 VAL B N 1
ATOM 4047 C CA . VAL B 1 231 ? 4.16 30.172 12.891 1 98.25 231 VAL B CA 1
ATOM 4048 C C . VAL B 1 231 ? 5.277 29.141 13.055 1 98.25 231 VAL B C 1
ATOM 4050 O O . VAL B 1 231 ? 6.258 29.391 13.758 1 98.25 231 VAL B O 1
ATOM 4053 N N . ALA B 1 232 ? 5.141 28 12.438 1 98.44 232 ALA B N 1
ATOM 4054 C CA . ALA B 1 232 ? 6.16 26.953 12.492 1 98.44 232 ALA B CA 1
ATOM 4055 C C . ALA B 1 232 ? 7.492 27.469 11.953 1 98.44 232 ALA B C 1
ATOM 4057 O O . ALA B 1 232 ? 8.555 27.156 12.508 1 98.44 232 ALA B O 1
ATOM 4058 N N . TYR B 1 233 ? 7.414 28.172 10.844 1 97.94 233 TYR B N 1
ATOM 4059 C CA . TYR B 1 233 ? 8.625 28.75 10.258 1 97.94 233 TYR B CA 1
ATOM 4060 C C . TYR B 1 233 ? 9.328 29.656 11.25 1 97.94 233 TYR B C 1
ATOM 4062 O O . TYR B 1 233 ? 10.547 29.562 11.438 1 97.94 233 TYR B O 1
ATOM 4070 N N . GLY B 1 234 ? 8.625 30.594 11.812 1 98.06 234 GLY B N 1
ATOM 4071 C CA . GLY B 1 234 ? 9.188 31.5 12.797 1 98.06 234 GLY B CA 1
ATOM 4072 C C . GLY B 1 234 ? 9.766 30.797 14.008 1 98.06 234 GLY B C 1
ATOM 4073 O O . GLY B 1 234 ? 10.859 31.141 14.469 1 98.06 234 GLY B O 1
ATOM 4074 N N . VAL B 1 235 ? 9.023 29.812 14.516 1 98.25 235 VAL B N 1
ATOM 4075 C CA . VAL B 1 235 ? 9.469 29.047 15.688 1 98.25 235 VAL B CA 1
ATOM 4076 C C . VAL B 1 235 ? 10.766 28.312 15.359 1 98.25 235 VAL B C 1
ATOM 4078 O O . VAL B 1 235 ? 11.703 28.312 16.156 1 98.25 235 VAL B O 1
ATOM 4081 N N . GLY B 1 236 ? 10.812 27.641 14.211 1 97.19 236 GLY B N 1
ATOM 4082 C CA . GLY B 1 236 ? 12.016 26.953 13.812 1 97.19 236 GLY B CA 1
ATOM 4083 C C . GLY B 1 236 ? 13.219 27.859 13.672 1 97.19 236 GLY B C 1
ATOM 4084 O O . GLY B 1 236 ? 14.336 27.5 14.055 1 97.19 236 GLY B O 1
ATOM 4085 N N . ALA B 1 237 ? 12.984 29.031 13.133 1 96.69 237 ALA B N 1
ATOM 4086 C CA . ALA B 1 237 ? 14.047 30.016 12.977 1 96.69 237 ALA B CA 1
ATOM 4087 C C . ALA B 1 237 ? 14.539 30.5 14.336 1 96.69 237 ALA B C 1
ATOM 4089 O O . ALA B 1 237 ? 15.742 30.641 14.562 1 96.69 237 ALA B O 1
ATOM 4090 N N . LEU B 1 238 ? 13.648 30.766 15.195 1 97.12 238 LEU B N 1
ATOM 4091 C CA . LEU B 1 238 ? 13.977 31.266 16.516 1 97.12 238 LEU B CA 1
ATOM 4092 C C . LEU B 1 238 ? 14.781 30.234 17.297 1 97.12 238 LEU B C 1
ATOM 4094 O O . LEU B 1 238 ? 15.695 30.578 18.047 1 97.12 238 LEU B O 1
ATOM 4098 N N . LEU B 1 239 ? 14.484 28.984 17.094 1 96.81 239 LEU B N 1
ATOM 4099 C CA . LEU B 1 239 ? 15.141 27.891 17.812 1 96.81 239 LEU B CA 1
ATOM 4100 C C . LEU B 1 239 ? 16.469 27.516 17.141 1 96.81 239 LEU B C 1
ATOM 4102 O O . LEU B 1 239 ? 17.266 26.781 17.719 1 96.81 239 LEU B O 1
ATOM 4106 N N . GLY B 1 240 ? 16.672 28 15.961 1 96.5 240 GLY B N 1
ATOM 4107 C CA . GLY B 1 240 ? 17.875 27.625 15.227 1 96.5 240 GLY B CA 1
ATOM 4108 C C . GLY B 1 240 ? 17.891 26.156 14.844 1 96.5 240 GLY B C 1
ATOM 4109 O O . GLY B 1 240 ? 18.922 25.5 14.961 1 96.5 240 GLY B O 1
ATOM 4110 N N . LEU B 1 241 ? 16.781 25.641 14.406 1 95.75 241 LEU B N 1
ATOM 4111 C CA . LEU B 1 241 ? 16.703 24.234 14.023 1 95.75 241 LEU B CA 1
ATOM 4112 C C . LEU B 1 241 ? 17.594 23.953 12.82 1 95.75 241 LEU B C 1
ATOM 4114 O O . LEU B 1 241 ? 17.703 24.781 11.914 1 95.75 241 LEU B O 1
ATOM 4118 N N . PRO B 1 242 ? 18.203 22.703 12.859 1 95.06 242 PRO B N 1
ATOM 4119 C CA . PRO B 1 242 ? 18.875 22.297 11.617 1 95.06 242 PRO B CA 1
ATOM 4120 C C . PRO B 1 242 ? 17.953 22.344 10.406 1 95.06 242 PRO B C 1
ATOM 4122 O O . PRO B 1 242 ? 16.734 22.203 10.539 1 95.06 242 PRO B O 1
ATOM 4125 N N . ARG B 1 243 ? 18.484 22.562 9.297 1 94.5 243 ARG B N 1
ATOM 4126 C CA . ARG B 1 243 ? 17.766 22.844 8.055 1 94.5 243 ARG B CA 1
ATOM 4127 C C . ARG B 1 243 ? 16.672 21.797 7.824 1 94.5 243 ARG B C 1
ATOM 4129 O O . ARG B 1 243 ? 15.516 22.141 7.578 1 94.5 243 ARG B O 1
ATOM 4136 N N . LEU B 1 244 ? 17.047 20.562 7.953 1 94.88 244 LEU B N 1
ATOM 4137 C CA . LEU B 1 244 ? 16.094 19.5 7.645 1 94.88 244 LEU B CA 1
ATOM 4138 C C . LEU B 1 244 ? 14.945 19.484 8.641 1 94.88 244 LEU B C 1
ATOM 4140 O O . LEU B 1 244 ? 13.781 19.328 8.25 1 94.88 244 LEU B O 1
ATOM 4144 N N . GLU B 1 245 ? 15.242 19.594 9.906 1 96.44 245 GLU B N 1
ATOM 4145 C CA . GLU B 1 245 ? 14.203 19.641 10.938 1 96.44 245 GLU B CA 1
ATOM 4146 C C . GLU B 1 245 ? 13.289 20.844 10.75 1 96.44 245 GLU B C 1
ATOM 4148 O O . GLU B 1 245 ? 12.078 20.75 10.953 1 96.44 245 GLU B O 1
ATOM 4153 N N . HIS B 1 246 ? 13.938 21.938 10.383 1 96.75 246 HIS B N 1
ATOM 4154 C CA . HIS B 1 246 ? 13.164 23.156 10.117 1 96.75 246 HIS B CA 1
ATOM 4155 C C . HIS B 1 246 ? 12.203 22.953 8.945 1 96.75 246 HIS B C 1
ATOM 4157 O O . HIS B 1 246 ? 11.031 23.312 9.031 1 96.75 246 HIS B O 1
ATOM 4163 N N . GLN B 1 247 ? 12.664 22.344 7.902 1 97 247 GLN B N 1
ATOM 4164 C CA . GLN B 1 247 ? 11.859 22.094 6.719 1 97 247 GLN B CA 1
ATOM 4165 C C . GLN B 1 247 ? 10.711 21.125 7.031 1 97 247 GLN B C 1
ATOM 4167 O O . GLN B 1 247 ? 9.578 21.344 6.59 1 97 247 GLN B O 1
ATOM 4172 N N . VAL B 1 248 ? 11.008 20.125 7.797 1 97.06 248 VAL B N 1
ATOM 4173 C CA . VAL B 1 248 ? 9.992 19.141 8.148 1 97.06 248 VAL B CA 1
ATOM 4174 C C . VAL B 1 248 ? 8.93 19.781 9.031 1 97.06 248 VAL B C 1
ATOM 4176 O O . VAL B 1 248 ? 7.73 19.578 8.82 1 97.06 248 VAL B O 1
ATOM 4179 N N . LEU B 1 249 ? 9.375 20.562 10.008 1 97.94 249 LEU B N 1
ATOM 4180 C CA . LEU B 1 249 ? 8.445 21.25 10.898 1 97.94 249 LEU B CA 1
ATOM 4181 C C . LEU B 1 249 ? 7.465 22.109 10.117 1 97.94 249 LEU B C 1
ATOM 4183 O O . LEU B 1 249 ? 6.258 22.078 10.359 1 97.94 249 LEU B O 1
ATOM 4187 N N . VAL B 1 250 ? 7.945 22.828 9.172 1 98.06 250 VAL B N 1
ATOM 4188 C CA . VAL B 1 250 ? 7.141 23.781 8.414 1 98.06 250 VAL B CA 1
ATOM 4189 C C . VAL B 1 250 ? 6.242 23.031 7.434 1 98.06 250 VAL B C 1
ATOM 4191 O O . VAL B 1 250 ? 5.043 23.312 7.344 1 98.06 250 VAL B O 1
ATOM 4194 N N . LEU B 1 251 ? 6.754 22.078 6.738 1 96.5 251 LEU B N 1
ATOM 4195 C CA . LEU B 1 251 ? 5.988 21.359 5.727 1 96.5 251 LEU B CA 1
ATOM 4196 C C . LEU B 1 251 ? 4.855 20.562 6.371 1 96.5 251 LEU B C 1
ATOM 4198 O O . LEU B 1 251 ? 3.736 20.531 5.855 1 96.5 251 LEU B O 1
ATOM 4202 N N . GLN B 1 252 ? 5.176 19.906 7.43 1 97.5 252 GLN B N 1
ATOM 4203 C CA . GLN B 1 252 ? 4.145 19.172 8.156 1 97.5 252 GLN B CA 1
ATOM 4204 C C . GLN B 1 252 ? 3.068 20.109 8.688 1 97.5 252 GLN B C 1
ATOM 4206 O O . GLN B 1 252 ? 1.888 19.766 8.727 1 97.5 252 GLN B O 1
ATOM 4211 N N . SER B 1 253 ? 3.475 21.266 9.055 1 97.62 253 SER B N 1
ATOM 4212 C CA . SER B 1 253 ? 2.535 22.25 9.586 1 97.62 253 SER B CA 1
ATOM 4213 C C . SER B 1 253 ? 1.695 22.859 8.469 1 97.62 253 SER B C 1
ATOM 4215 O O . SER B 1 253 ? 0.7 23.531 8.742 1 97.62 253 SER B O 1
ATOM 4217 N N . ALA B 1 254 ? 2.041 22.609 7.238 1 97.19 254 ALA B N 1
ATOM 4218 C CA . ALA B 1 254 ? 1.361 23.219 6.102 1 97.19 254 ALA B CA 1
ATOM 4219 C C . ALA B 1 254 ? 0.292 22.281 5.535 1 97.19 254 ALA B C 1
ATOM 4221 O O . ALA B 1 254 ? -0.321 22.578 4.508 1 97.19 254 ALA B O 1
ATOM 4222 N N . THR B 1 255 ? 0.068 21.172 6.176 1 96.88 255 THR B N 1
ATOM 4223 C CA . THR B 1 255 ? -0.903 20.203 5.68 1 96.88 255 THR B CA 1
ATOM 4224 C C . THR B 1 255 ? -2.322 20.625 6.051 1 96.88 255 THR B C 1
ATOM 4226 O O . THR B 1 255 ? -2.52 21.438 6.949 1 96.88 255 THR B O 1
ATOM 4229 N N . PRO B 1 256 ? -3.332 20.141 5.359 1 97.25 256 PRO B N 1
ATOM 4230 C CA . PRO B 1 256 ? -4.723 20.516 5.637 1 97.25 256 PRO B CA 1
ATOM 4231 C C . PRO B 1 256 ? -5.258 19.875 6.918 1 97.25 256 PRO B C 1
ATOM 4233 O O . PRO B 1 256 ? -4.508 19.234 7.652 1 97.25 256 PRO B O 1
ATOM 4236 N N . VAL B 1 257 ? -6.551 20.125 7.16 1 96.62 257 VAL B N 1
ATOM 4237 C CA . VAL B 1 257 ? -7.227 19.578 8.328 1 96.62 257 VAL B CA 1
ATOM 4238 C C . VAL B 1 257 ? -7.27 18.062 8.234 1 96.62 257 VAL B C 1
ATOM 4240 O O . VAL B 1 257 ? -7.547 17.5 7.172 1 96.62 257 VAL B O 1
ATOM 4243 N N . ALA B 1 258 ? -6.988 17.438 9.32 1 94.31 258 ALA B N 1
ATOM 4244 C CA . ALA B 1 258 ? -6.957 15.984 9.359 1 94.31 258 ALA B CA 1
ATOM 4245 C C . ALA B 1 258 ? -8.352 15.398 9.172 1 94.31 258 ALA B C 1
ATOM 4247 O O . ALA B 1 258 ? -9.328 15.922 9.711 1 94.31 258 ALA B O 1
ATOM 4248 N N . VAL B 1 259 ? -8.438 14.344 8.445 1 89.19 259 VAL B N 1
ATOM 4249 C CA . VAL B 1 259 ? -9.695 13.609 8.32 1 89.19 259 VAL B CA 1
ATOM 4250 C C . VAL B 1 259 ? -10.117 13.078 9.688 1 89.19 259 VAL B C 1
ATOM 4252 O O . VAL B 1 259 ? -11.305 13.055 10.016 1 89.19 259 VAL B O 1
ATOM 4255 N N . ASN B 1 260 ? -9.195 12.727 10.469 1 87.31 260 ASN B N 1
ATOM 4256 C CA . ASN B 1 260 ? -9.461 12.18 11.789 1 87.31 260 ASN B CA 1
ATOM 4257 C C . ASN B 1 260 ? -10.078 13.219 12.719 1 87.31 260 ASN B C 1
ATOM 4259 O O . ASN B 1 260 ? -10.703 12.867 13.719 1 87.31 260 ASN B O 1
ATOM 4263 N N . ALA B 1 261 ? -9.805 14.438 12.422 1 91 261 ALA B N 1
ATOM 4264 C CA . ALA B 1 261 ? -10.469 15.492 13.188 1 91 261 ALA B CA 1
ATOM 4265 C C . ALA B 1 261 ? -11.984 15.391 13.055 1 91 261 ALA B C 1
ATOM 4267 O O . ALA B 1 261 ? -12.711 15.602 14.023 1 91 261 ALA B O 1
ATOM 4268 N N . PHE B 1 262 ? -12.5 15.133 11.859 1 88.75 262 PHE B N 1
ATOM 4269 C CA . PHE B 1 262 ? -13.922 14.938 11.609 1 88.75 262 PHE B CA 1
ATOM 4270 C C . PHE B 1 262 ? -14.453 13.734 12.383 1 88.75 262 PHE B C 1
ATOM 4272 O O . PHE B 1 262 ? -15.492 13.82 13.039 1 88.75 262 PHE B O 1
ATOM 4279 N N . LEU B 1 263 ? -13.695 12.68 12.383 1 82 263 LEU B N 1
ATOM 4280 C CA . LEU B 1 263 ? -14.125 11.461 13.055 1 82 263 LEU B CA 1
ATOM 4281 C C . LEU B 1 263 ? -14.203 11.672 14.562 1 82 263 LEU B C 1
ATOM 4283 O O . LEU B 1 263 ? -15.141 11.203 15.211 1 82 263 LEU B O 1
ATOM 4287 N N . LEU B 1 264 ? -13.258 12.344 15.078 1 83.88 264 LEU B N 1
ATOM 4288 C CA . LEU B 1 264 ? -13.242 12.625 16.516 1 83.88 264 LEU B CA 1
ATOM 4289 C C . LEU B 1 264 ? -14.391 13.547 16.891 1 83.88 264 LEU B C 1
ATOM 4291 O O . LEU B 1 264 ? -15.039 13.336 17.922 1 83.88 264 LEU B O 1
ATOM 4295 N N . THR B 1 265 ? -14.617 14.484 16.062 1 88.81 265 THR B N 1
ATOM 4296 C CA . THR B 1 265 ? -15.703 15.422 16.328 1 88.81 265 THR B CA 1
ATOM 4297 C C . THR B 1 265 ? -17.047 14.711 16.281 1 88.81 265 THR B C 1
ATOM 4299 O O . THR B 1 265 ? -17.938 14.992 17.078 1 88.81 265 THR B O 1
ATOM 4302 N N . ARG B 1 266 ? -17.156 13.898 15.359 1 85 266 ARG B N 1
ATOM 4303 C CA . ARG B 1 266 ? -18.391 13.117 15.242 1 85 266 ARG B CA 1
ATOM 4304 C C . ARG B 1 266 ? -18.578 12.227 16.453 1 85 266 ARG B C 1
ATOM 4306 O O . ARG B 1 266 ? -19.703 12.047 16.922 1 85 266 ARG B O 1
ATOM 4313 N N . GLU B 1 267 ? -17.578 11.75 17 1 79.75 267 GLU B N 1
ATOM 4314 C CA . GLU B 1 267 ? -17.625 10.812 18.109 1 79.75 267 GLU B CA 1
ATOM 4315 C C . GLU B 1 267 ? -17.828 11.531 19.438 1 79.75 267 GLU B C 1
ATOM 4317 O O . GLU B 1 267 ? -18.578 11.062 20.297 1 79.75 267 GLU B O 1
ATOM 4322 N N . PHE B 1 268 ? -17.109 12.562 19.609 1 81.06 268 PHE B N 1
ATOM 4323 C CA . PHE B 1 268 ? -17.047 13.156 20.938 1 81.06 268 PHE B CA 1
ATOM 4324 C C . PHE B 1 268 ? -17.891 14.414 21.016 1 81.06 268 PHE B C 1
ATOM 4326 O O . PHE B 1 268 ? -18.016 15.023 22.078 1 81.06 268 PHE B O 1
ATOM 4333 N N . GLY B 1 269 ? -18.406 14.805 19.859 1 81.06 269 GLY B N 1
ATOM 4334 C CA . GLY B 1 269 ? -19.312 15.945 19.859 1 81.06 269 GLY B CA 1
ATOM 4335 C C . GLY B 1 269 ? -18.734 17.172 19.188 1 81.06 269 GLY B C 1
ATOM 4336 O O . GLY B 1 269 ? -17.5 17.297 19.062 1 81.06 269 GLY B O 1
ATOM 4337 N N . GLY B 1 270 ? -19.578 18.062 18.688 1 86.56 270 GLY B N 1
ATOM 4338 C CA . GLY B 1 270 ? -19.203 19.266 17.984 1 86.56 270 GLY B CA 1
ATOM 4339 C C . GLY B 1 270 ? -19.828 19.375 16.609 1 86.56 270 GLY B C 1
ATOM 4340 O O . GLY B 1 270 ? -20.766 18.641 16.281 1 86.56 270 GLY B O 1
ATOM 4341 N N . ASP B 1 271 ? -19.281 20.297 15.914 1 91.81 271 ASP B N 1
ATOM 4342 C CA . ASP B 1 271 ? -19.844 20.547 14.594 1 91.81 271 ASP B CA 1
ATOM 4343 C C . ASP B 1 271 ? -19.125 19.719 13.531 1 91.81 271 ASP B C 1
ATOM 4345 O O . ASP B 1 271 ? -18.312 20.266 12.766 1 91.81 271 ASP B O 1
ATOM 4349 N N . ALA B 1 272 ? -19.516 18.5 13.414 1 91.38 272 ALA B N 1
ATOM 4350 C CA . ALA B 1 272 ? -18.844 17.547 12.539 1 91.38 272 ALA B CA 1
ATOM 4351 C C . ALA B 1 272 ? -18.953 17.984 11.078 1 91.38 272 ALA B C 1
ATOM 4353 O O . ALA B 1 272 ? -18.031 17.766 10.289 1 91.38 272 ALA B O 1
ATOM 4354 N N . LEU B 1 273 ? -20.016 18.547 10.773 1 91.38 273 LEU B N 1
ATOM 4355 C CA . LEU B 1 273 ? -20.219 18.969 9.391 1 91.38 273 LEU B CA 1
ATOM 4356 C C . LEU B 1 273 ? -19.234 20.047 9 1 91.38 273 LEU B C 1
ATOM 4358 O O . LEU B 1 273 ? -18.641 20 7.918 1 91.38 273 LEU B O 1
ATOM 4362 N N . ARG B 1 274 ? -19.031 21.016 9.852 1 93.69 274 ARG B N 1
ATOM 4363 C CA . ARG B 1 274 ? -18.078 22.078 9.586 1 93.69 274 ARG B CA 1
ATOM 4364 C C . ARG B 1 274 ? -16.656 21.531 9.484 1 93.69 274 ARG B C 1
ATOM 4366 O O . ARG B 1 274 ? -15.867 21.984 8.648 1 93.69 274 ARG B O 1
ATOM 4373 N N . VAL B 1 275 ? -16.344 20.625 10.312 1 94.5 275 VAL B N 1
ATOM 4374 C CA . VAL B 1 275 ? -15.016 20.031 10.289 1 94.5 275 VAL B CA 1
ATOM 4375 C C . VAL B 1 275 ? -14.82 19.25 8.992 1 94.5 275 VAL B C 1
ATOM 4377 O O . VAL B 1 275 ? -13.797 19.391 8.32 1 94.5 275 VAL B O 1
ATOM 4380 N N . ALA B 1 276 ? -15.859 18.516 8.617 1 92.44 276 ALA B N 1
ATOM 4381 C CA . ALA B 1 276 ? -15.781 17.734 7.391 1 92.44 276 ALA B CA 1
ATOM 4382 C C . ALA B 1 276 ? -15.578 18.641 6.176 1 92.44 276 ALA B C 1
ATOM 4384 O O . ALA B 1 276 ? -14.75 18.344 5.312 1 92.44 276 ALA B O 1
ATOM 4385 N N . ARG B 1 277 ? -16.328 19.656 6.109 1 94.31 277 ARG B N 1
ATOM 4386 C CA . ARG B 1 277 ? -16.203 20.594 5.012 1 94.31 277 ARG B CA 1
ATOM 4387 C C . ARG B 1 277 ? -14.828 21.25 5.004 1 94.31 277 ARG B C 1
ATOM 4389 O O . ARG B 1 277 ? -14.25 21.5 3.941 1 94.31 277 ARG B O 1
ATOM 4396 N N . SER B 1 278 ? -14.312 21.531 6.176 1 96.56 278 SER B N 1
ATOM 4397 C CA . SER B 1 278 ? -12.992 22.156 6.285 1 96.56 278 SER B CA 1
ATOM 4398 C C . SER B 1 278 ? -11.891 21.203 5.84 1 96.56 278 SER B C 1
ATOM 4400 O O . SER B 1 278 ? -10.875 21.641 5.289 1 96.56 278 SER B O 1
ATOM 4402 N N . VAL B 1 279 ? -12.078 19.938 6.102 1 94.69 279 VAL B N 1
ATOM 4403 C CA . VAL B 1 279 ? -11.133 18.922 5.625 1 94.69 279 VAL B CA 1
ATOM 4404 C C . VAL B 1 279 ? -11.055 18.969 4.102 1 94.69 279 VAL B C 1
ATOM 4406 O O . VAL B 1 279 ? -9.961 19.062 3.533 1 94.69 279 VAL B O 1
ATOM 4409 N N . VAL B 1 280 ? -12.172 19.031 3.467 1 93.69 280 VAL B N 1
ATOM 4410 C CA . VAL B 1 280 ? -12.242 18.969 2.01 1 93.69 280 VAL B CA 1
ATOM 4411 C C . VAL B 1 280 ? -11.68 20.266 1.421 1 93.69 280 VAL B C 1
ATOM 4413 O O . VAL B 1 280 ? -10.812 20.234 0.542 1 93.69 280 VAL B O 1
ATOM 4416 N N . VAL B 1 281 ? -12.141 21.359 1.943 1 95.94 281 VAL B N 1
ATOM 4417 C CA . VAL B 1 281 ? -11.742 22.656 1.423 1 95.94 281 VAL B CA 1
ATOM 4418 C C . VAL B 1 281 ? -10.242 22.859 1.616 1 95.94 281 VAL B C 1
ATOM 4420 O O . VAL B 1 281 ? -9.531 23.25 0.684 1 95.94 281 VAL B O 1
ATOM 4423 N N . SER B 1 282 ? -9.781 22.578 2.783 1 97.06 282 SER B N 1
ATOM 4424 C CA . SER B 1 282 ? -8.367 22.781 3.068 1 97.06 282 SER B CA 1
ATOM 4425 C C . SER B 1 282 ? -7.492 21.844 2.25 1 97.06 282 SER B C 1
ATOM 4427 O O . SER B 1 282 ? -6.371 22.188 1.875 1 97.06 282 SER B O 1
ATOM 4429 N N . THR B 1 283 ? -7.953 20.656 1.971 1 94.44 283 THR B N 1
ATOM 4430 C CA . THR B 1 283 ? -7.191 19.703 1.167 1 94.44 283 THR B CA 1
ATOM 4431 C C . THR B 1 283 ? -7.031 20.219 -0.26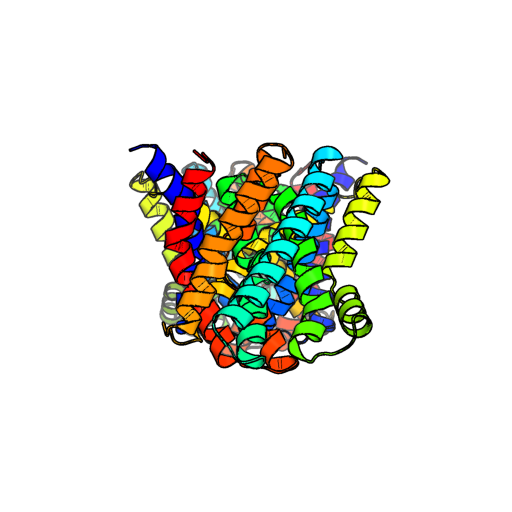2 1 94.44 283 THR B C 1
ATOM 4433 O O . THR B 1 283 ? -5.926 20.203 -0.811 1 94.44 283 THR B O 1
ATOM 4436 N N . PHE B 1 284 ? -8.062 20.719 -0.823 1 93.38 284 PHE B N 1
ATOM 4437 C CA . PHE B 1 284 ? -7.992 21.281 -2.168 1 93.38 284 PHE B CA 1
ATOM 4438 C C . PHE B 1 284 ? -7.066 22.484 -2.201 1 93.38 284 PHE B C 1
ATOM 4440 O O . PHE B 1 284 ? -6.234 22.609 -3.104 1 93.38 284 PHE B O 1
ATOM 4447 N N . LEU B 1 285 ? -7.215 23.266 -1.26 1 95.38 285 LEU B N 1
ATOM 4448 C CA . LEU B 1 285 ? -6.43 24.5 -1.216 1 95.38 285 LEU B CA 1
ATOM 4449 C C . LEU B 1 285 ? -4.969 24.203 -0.907 1 95.38 285 LEU B C 1
ATOM 4451 O O . LEU B 1 285 ? -4.082 24.969 -1.283 1 95.38 285 LEU B O 1
ATOM 4455 N N . ALA B 1 286 ? -4.75 23.125 -0.22 1 95.25 286 ALA B N 1
ATOM 4456 C CA . ALA B 1 286 ? -3.383 22.75 0.123 1 95.25 286 ALA B CA 1
ATOM 4457 C C . ALA B 1 286 ? -2.541 22.531 -1.131 1 95.25 286 ALA B C 1
ATOM 4459 O O . ALA B 1 286 ? -1.344 22.812 -1.142 1 95.25 286 ALA B O 1
ATOM 4460 N N . PHE B 1 287 ? -3.107 22.031 -2.154 1 91.31 287 PHE B N 1
ATOM 4461 C CA . PHE B 1 287 ? -2.375 21.797 -3.393 1 91.31 287 PHE B CA 1
ATOM 4462 C C . PHE B 1 287 ? -1.931 23.109 -4.02 1 91.31 287 PHE B C 1
ATOM 4464 O O . PHE B 1 287 ? -0.97 23.156 -4.789 1 91.31 287 PHE B O 1
ATOM 4471 N N . LEU B 1 288 ? -2.525 24.156 -3.645 1 91.19 288 LEU B N 1
ATOM 4472 C CA . LEU B 1 288 ? -2.146 25.484 -4.125 1 91.19 288 LEU B CA 1
ATOM 4473 C C . LEU B 1 288 ? -1.155 26.141 -3.172 1 91.19 288 LEU B C 1
ATOM 4475 O O . LEU B 1 288 ? -0.24 26.844 -3.611 1 91.19 288 LEU B O 1
ATOM 4479 N N . THR B 1 289 ? -1.283 25.875 -1.903 1 94.31 289 THR B N 1
ATOM 4480 C CA . THR B 1 289 ? -0.493 26.594 -0.913 1 94.31 289 THR B CA 1
ATOM 4481 C C . THR B 1 289 ? 0.829 25.891 -0.649 1 94.31 289 THR B C 1
ATOM 4483 O O . THR B 1 289 ? 1.82 26.516 -0.281 1 94.31 289 THR B O 1
ATOM 4486 N N . VAL B 1 290 ? 0.854 24.625 -0.816 1 93.06 290 VAL B N 1
ATOM 4487 C CA . VAL B 1 290 ? 2.051 23.844 -0.504 1 93.06 290 VAL B CA 1
ATOM 4488 C C . VAL B 1 290 ? 3.209 24.312 -1.385 1 93.06 290 VAL B C 1
ATOM 4490 O O . VAL B 1 290 ? 4.332 24.484 -0.905 1 93.06 290 VAL B O 1
ATOM 4493 N N . PRO B 1 291 ? 2.988 24.531 -2.703 1 91.44 291 PRO B N 1
ATOM 4494 C CA . PRO B 1 291 ? 4.082 25.047 -3.531 1 91.44 291 PRO B CA 1
ATOM 4495 C C . PRO B 1 291 ? 4.664 26.359 -2.998 1 91.44 291 PRO B C 1
ATOM 4497 O O . PRO B 1 291 ? 5.875 26.578 -3.086 1 91.44 291 PRO B O 1
ATOM 4500 N N . LEU B 1 292 ? 3.857 27.156 -2.449 1 90.5 292 LEU B N 1
ATOM 4501 C CA . LEU B 1 292 ? 4.316 28.422 -1.864 1 90.5 292 LEU B CA 1
ATOM 4502 C C . LEU B 1 292 ? 5.195 28.156 -0.643 1 90.5 292 LEU B C 1
ATOM 4504 O O . LEU B 1 292 ? 6.203 28.844 -0.442 1 90.5 292 LEU B O 1
ATOM 4508 N N . VAL B 1 293 ? 4.805 27.219 0.138 1 93.5 293 VAL B N 1
ATOM 4509 C CA . VAL B 1 293 ? 5.574 26.859 1.326 1 93.5 293 VAL B CA 1
ATOM 4510 C C . VAL B 1 293 ? 6.922 26.281 0.915 1 93.5 293 VAL B C 1
ATOM 4512 O O . VAL B 1 293 ? 7.949 26.594 1.519 1 93.5 293 VAL B O 1
ATOM 4515 N N . LEU B 1 294 ? 6.883 25.438 -0.077 1 91.44 294 LEU B N 1
ATOM 4516 C CA . LEU B 1 294 ? 8.117 24.859 -0.585 1 91.44 294 LEU B CA 1
ATOM 4517 C C . LEU B 1 294 ? 9.062 25.938 -1.104 1 91.44 294 LEU B C 1
ATOM 4519 O O . LEU B 1 294 ? 10.273 25.859 -0.9 1 91.44 294 LEU B O 1
ATOM 4523 N N . TYR B 1 295 ? 8.484 26.875 -1.739 1 88 295 TYR B N 1
ATOM 4524 C CA . TYR B 1 295 ? 9.266 28 -2.229 1 88 295 TYR B CA 1
ATOM 4525 C C . TYR B 1 295 ? 9.898 28.766 -1.072 1 88 295 TYR B C 1
ATOM 4527 O O . TYR B 1 295 ? 11.086 29.109 -1.123 1 88 295 TYR B O 1
ATOM 4535 N N . LEU B 1 296 ? 9.18 28.969 -0.051 1 86.56 296 LEU B N 1
ATOM 4536 C CA . LEU B 1 296 ? 9.656 29.672 1.141 1 86.56 296 LEU B CA 1
ATOM 4537 C C . LEU B 1 296 ? 10.805 28.906 1.788 1 86.56 296 LEU B C 1
ATOM 4539 O O . LEU B 1 296 ? 11.734 29.516 2.334 1 86.56 296 LEU B O 1
ATOM 4543 N N . LEU B 1 297 ? 10.734 27.594 1.694 1 90.38 297 LEU B N 1
ATOM 4544 C CA . LEU B 1 297 ? 11.711 26.734 2.35 1 90.38 297 LEU B CA 1
ATOM 4545 C C . LEU B 1 297 ? 12.953 26.547 1.477 1 90.38 297 LEU B C 1
ATOM 4547 O O . LEU B 1 297 ? 13.961 26.016 1.931 1 90.38 297 LEU B O 1
ATOM 4551 N N . GLY B 1 298 ? 12.898 26.969 0.241 1 82.56 298 GLY B N 1
ATOM 4552 C CA . GLY B 1 298 ? 14.039 26.812 -0.655 1 82.56 298 GLY B CA 1
ATOM 4553 C C . GLY B 1 298 ? 14.234 25.391 -1.132 1 82.56 298 GLY B C 1
ATOM 4554 O O . GLY B 1 298 ? 15.367 24.953 -1.378 1 82.56 298 GLY B O 1
ATOM 4555 N N . VAL B 1 299 ? 13.133 24.656 -1.056 1 72.06 299 VAL B N 1
ATOM 4556 C CA . VAL B 1 299 ? 13.211 23.297 -1.568 1 72.06 299 VAL B CA 1
ATOM 4557 C C . VAL B 1 299 ? 13.258 23.328 -3.096 1 72.06 299 VAL B C 1
ATOM 4559 O O . VAL B 1 299 ? 12.484 24.047 -3.734 1 72.06 299 VAL B O 1
ATOM 4562 N N . ARG B 1 300 ? 14.5 22.906 -3.715 1 61 300 ARG B N 1
ATOM 4563 C CA . ARG B 1 300 ? 14.758 22.875 -5.152 1 61 300 ARG B CA 1
ATOM 4564 C C . ARG B 1 300 ? 14.609 21.469 -5.715 1 61 300 ARG B C 1
ATOM 4566 O O . ARG B 1 300 ? 14.914 20.484 -5.035 1 61 300 ARG B O 1
#

Radius of gyration: 25.87 Å; Cα contacts (8 Å, |Δi|>4): 999; chains: 2; bounding box: 45×82×59 Å

Foldseek 3Di:
DVLLVLLCQLLVVLVVLLQLLQVPLVVDPDDLVVLVCLLQPFQLLLLLLLLLLPDDDDPQQLVLLVVLLVQLLVVLLVVLVVVCVVVVNDLQLSLLLNLFQLQFQLFQRVLSSQCSQPNSNLNSLSSSSVLVSLLCCQQCVLCSQQVDDSVNSNVRSVPGSNVVSNVNSNVCNVVVHDDPPPVSVVSVVSNVVNHSSSSSSNSSLLNVADADDDPSLVVSLCSQQPVSLVSSLVSCVVSVHDLSSSLSSNSSSNGGGHPVSLVSCVVSHGDSNSSSNSRNNNNVCSS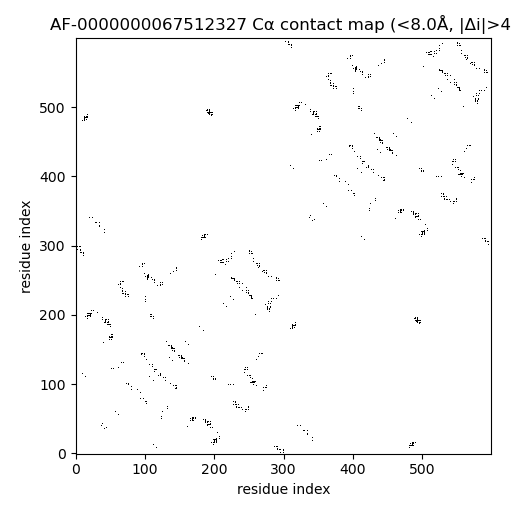VRSSVSCVVSVRD/DVLLVLLCQLLVVLVVLLQLLQVPLVVDPDDLVVLVCLLQPFQLLLLLLLLLLPDDDDPQQLVLLLVLLVQLLVVLLVVLVVVCVVVVNDLQLSLLLNLFQLQFQLFQRVLSSQCSQPNSNLNSLSSSSVLSSLLCCQQCVLCSQQVDDSVNSNVRSVPGSNVVSNVNSNVCNVVVHDDPPPVSVVSVVSNVVNHSSSSSSNSSLLNVADADDDPSLVVSLCSQQPVSLVSSLVSCVVSVHDLSSSLSSNSSSNGGGHPVSLVSCVVSHGDSNSSSNSRNNNNVCSSVRSSVSCVVSVRD

InterPro domains:
  IPR004776 Membrane transport PIN-like [PF03547] (8-138)
  IPR004776 Membrane transport PIN-like [PF03547] (158-293)
  IPR038770 Sodium/solute symporter superfamily [G3DSA:1.20.1530.20] (4-147)
  IPR038770 Sodium/solute symporter superfamily [G3DSA:1.20.1530.20] (154-300)

=== Feature glossary ===
Annotated list of the representations used here:

Nearest PDB structures. The Foldseek neighbor list gives the closest experimentally determined structures in the PDB, ranked by structural alignment. TM-score near 1 means near-identical fold; near 0.3 means only rough topology match. This is how one finds what a novel AlphaFold prediction most resembles in the solved-structure universe.

Foldseek 3Di. Foldseek's 3Di representation compresses backbone geometry into a per-residue letter drawn from a learned twenty-state alphabet. It captures the tertiary interaction pattern around each residue — which residues are packed against it in space, regardless of where they are in sequence.

Radius of gyration, Cα contacts, bounding box. Radius of gyration (Rg) is the root-mean-square distance of Cα atoms from their centroid — a single number for overall size and compactness. A globular domain of N residues has Rg ≈ 2.2·N^0.38 Å; an extended or disordered chain has a much larger Rg. The Cα contact count is the number of residue pairs whose Cα atoms are within 8 Å and are more than four positions apart in sequence — a standard proxy for tertiary packing density. The bounding box is the smallest axis-aligned box enclosing all Cα atoms.

InterPro / GO / CATH / organism. The annotation block draws on four external resources. InterPro: which protein families and domains the sequence belongs to. GO: standardized terms for what the protein does, what process it participates in, and where in the cell it acts. CATH: which structural fold it has in the CATH hierarchy. Organism: the species of origin.

mmCIF coordinates. The mmCIF block holds the 3D Cartesian coordinates of each backbone atom (N, Cα, C, O) in ångströms. mmCIF is the PDB's canonical archive format — a tagged-loop text representation of the atomic model.

pLDDT. pLDDT is the predicted lDDT-Cα score: AlphaFold's confidence that the local environment of each residue (all inter-atomic distances within 15 Å) is correctly placed. It is a per-residue number between 0 and 100, with higher meaning more reliable.

Backbone torsions (φ/ψ). φ (phi) and ψ (psi) are the two rotatable backbone dihedrals per residue: φ is the C(i-1)–N–Cα–C torsion, ψ is the N–Cα–C–N(i+1) torsion, both in degrees on (−180°, 180°]. α-helical residues cluster near (−60°, −45°); β-strand residues near (−120°, +130°). A Ramachandran plot is simply a scatter of (φ, ψ) for every residue.

B-factor. For experimental (PDB) structures, the B-factor (temperature factor) quantifies the positional spread of each atom in the crystal — a combination of thermal vibration and static disorder — in units of Å². High B-factors mark flexible loops or poorly resolved regions; low B-factors mark the rigid, well-ordered core.

Secondary structure (3-state, P-SEA). SS3 is a coarse helix/strand/coil call (letters a/b/c) made by the P-SEA algorithm from inter-Cα distances and dihedrals. It is less detailed than DSSP but needs only Cα positions.

Predicted aligned error. Predicted aligned error is AlphaFold's pairwise confidence. Unlike pLDDT (per-residue), PAE is per-residue-pair and captures whether two parts of the structure are correctly placed relative to each other. Units are ångströms of expected positional error.

Solvent-accessible surface area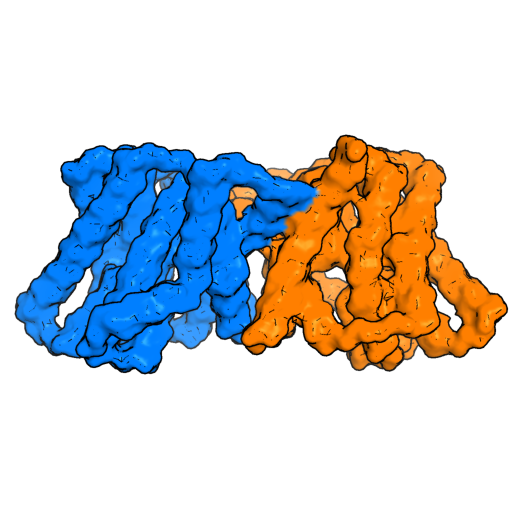. Solvent-accessible surface area (SASA) is the area in Å² traced out by the centre of a 1.4 Å probe sphere (a water molecule) rolled over the protein's van der Waals surface (Shrake–Rupley / Lee–Richards construction). Buried residues have near-zero SASA; fully exposed residues can exceed 200 Å². The total SASA scales roughly with the number of surface residues.

Secondary structure (8-state, DSSP). The SS8 string is DSSP's per-residue secondary-structure call. α-helix (H) means an i→i+4 H-bond ladder; β-strand (E) means the residue participates in a β-sheet; 3₁₀ (G) and π (I) are tighter and wider helices; T/S are turns/bends; '-' is loop.

Rendered structure images. Structure images are PyMOL renders from six orthogonal camera directions. Cartoon representation draws helices as coils and strands as arrows; sticks shows the backbone as bonds; surface shows the solvent-excluded envelope. Rainbow coloring maps sequence position to hue (blue→red, N→C); chain coloring assigns a distinct color per polypeptide.

Sequence. The amino-acid sequence is the protein's primary structure: the linear order of residues from the N-terminus to the C-terminus, written in one-letter code. Everything else here — the 3D coordinates, the secondary structure, the domain annotations — is ultimately a consequence of this string.

Contact-map, Ramachandran, and PAE plots. Three diagnostic plots accompany the record. The Cα contact map visualizes the tertiary structure as a 2D adjacency matrix (8 Å cutoff, sequence-local contacts suppressed). The Ramachandran plot shows the distribution of backbone (φ, ψ) torsions, with points in the α and β basins reflecting secondary structure content. The PAE plot shows AlphaFold's inter-residue confidence as a color matrix.